Protein AF-0000000085115507 (afdb_homodimer)

Secondary structure (DSSP, 8-state):
----TGGGT---SSSPP-SSSSGGGSTT-EEEEEEEEEE-SSS-EEEEEEEEEES-SS-TTTEEEEEEEEEEEE----BSHHHHHHH-EE-S-EEEEETT-HHHHHHHHHHHHHHH-TTBTTTB-----EEEEE--TTTS-GGG----HHHHHHHHHT-BSS---BSSGGGTT-EETTEE-EEEEEEEEETTTEEEEEEEEEE---GGG-TTS-----SS-GGGSPP-EEEEEEEE-S---HHHHHHHHHHHHHHHHHTT----TT-EEEEEEEE-SS-EESS-S-SS---PPPPPTTSHHHHHHHHHHHHHHHHHHHHHHHTPPPEE-GGG-EEPPPPGGG---------/----TGGGT---SSSPP-SSSSGGGSTT-EEEEEEEEEE-SSS-EEEEEEEEEES-SS-TTTEEEEEEEEEEEE----BSHHHHHHH-EE-S-EEEEETT-HHHHHHHHHHHHHHH-TTBTTTB-----EEEEE--TTTS-GGG----HHHHHHHHHT-BSS---BSSGGGTT-EETTEE-EEEEEEEEETTTEEEEEEEEEE---GGG-TTS-----SS-GGGSPP-EEEEEEEE-S---HHHHHHHHHHHHHHHHHTT----TT-EEEEEEEE-SS-EESS-S-SS---PPPPPTTSHHHHHHHHHHHHHHHHHHHHHHHTPPPEE-GGG-EEPPPPGGG---------

Foldseek 3Di:
DFDAPVVLPFAFDDFDFAPQQFQLSADFKWKFWDFDWDDPDQFATAFWAKMWIDQGNDQLQQWKFFKAKDWPAALWDKFLRVVCHVPRIARFIAMEIARLQRVFLQVLRQVVSCVVPVCAPPVDDHHRHIYTHKHLVLFHVCVVNPDHSVRNVNRVVRIDSDDAAALTHRQRRAAAQLARFGKFKGWGDFPVHKMKIKIKNWHAHHVVQFPQFDGDDHPDDCVSRPHIEMEMEIEMLAADHSVLQNVLQVLLVLLVVVRRGPCDNNYGYMYMYTHVVGTDGPDDPDPDDDDPDHDDCPDVRSVRSSSRSNRGSNSRRSRRQRSYDWDHGGNRDIRHRDDSVRNDPSPDPDD/DFDAPVVLVFAFDDFDFAPQQFQLSADFKWKFWDFDWDDPDQFATAFWAKMWIDQGNDQLQQWKFFKAKDWPAALWDKFLRVVCHVPRIARFIAMEIARLQQVFLQVLRQVVSCVVPVCAPPVDDHHRHIYTHKHLVLFHVCVVNPDHSVRNVNRVVRIDSDDAAALTHRQVRAAAQLARFGKFKGWGDFPVHKIKIKIKNHHAHHVVQFPQFDGDDHPDDCVSRPHIEMEMEIEMLAADHSVLQNVLQVLLVLLVVVRRGPQDNNYGYMYMYTHVVGTDGPDDPDPDDDDPDHDDCPDVRSVRSSSRSNRGSNSRRSRRQRSYDWDHGGNRDIRHRDDSVRNDPSPDPDD

pLDDT: mean 94.99, std 8.53, range [33.59, 99.0]

InterPro domains:
  IPR005321 Peptidase S58, DmpA [PF03576] (21-333)
  IPR005321 Peptidase S58, DmpA [PTHR36512] (4-340)
  IPR016117 ArgJ-like domain superfamily [SSF56266] (2-343)

Structure (mmCIF, N/CA/C/O backbone):
data_AF-0000000085115507-model_v1
#
loop_
_entity.id
_entity.type
_entity.pdbx_description
1 polymer D-aminopeptidase
#
loop_
_atom_site.group_PDB
_atom_site.id
_atom_site.type_symbol
_atom_site.label_atom_id
_atom_site.label_alt_id
_atom_site.label_comp_id
_atom_site.label_asym_id
_atom_site.label_entity_id
_atom_site.label_seq_id
_atom_site.pdbx_PDB_ins_code
_atom_site.Cartn_x
_atom_site.Cartn_y
_atom_site.Cartn_z
_atom_site.occupancy
_atom_site.B_iso_or_equiv
_atom_site.auth_seq_id
_atom_site.auth_comp_id
_atom_site.auth_asym_id
_atom_site.auth_atom_id
_atom_site.pdbx_PDB_model_num
ATOM 1 N N . MET A 1 1 ? -3.955 37.812 5.23 1 83.31 1 MET A N 1
ATOM 2 C CA . MET A 1 1 ? -3.221 36.562 5.07 1 83.31 1 MET A CA 1
ATOM 3 C C . MET A 1 1 ? -3.352 35.688 6.316 1 83.31 1 MET A C 1
ATOM 5 O O . MET A 1 1 ? -3.312 36.219 7.438 1 83.31 1 MET A O 1
ATOM 9 N N . ARG A 1 2 ? -3.641 34.438 6.203 1 95.25 2 ARG A N 1
ATOM 10 C CA . ARG A 1 2 ? -3.805 33.531 7.324 1 95.25 2 ARG A CA 1
ATOM 11 C C . ARG A 1 2 ? -2.496 33.344 8.086 1 95.25 2 ARG A C 1
ATOM 13 O O . ARG A 1 2 ? -1.419 33.625 7.551 1 95.25 2 ARG A O 1
ATOM 20 N N . ARG A 1 3 ? -2.629 33.062 9.281 1 96.19 3 ARG A N 1
ATOM 21 C CA . ARG A 1 3 ? -1.464 33 10.156 1 96.19 3 ARG A CA 1
ATOM 22 C C . ARG A 1 3 ? -1.414 31.688 10.914 1 96.19 3 ARG A C 1
ATOM 24 O O . ARG A 1 3 ? -2.449 31.062 11.156 1 96.19 3 ARG A O 1
ATOM 31 N N . LYS A 1 4 ? -0.211 31.406 11.312 1 96.88 4 LYS A N 1
ATOM 32 C CA . LYS A 1 4 ? -0.033 30.219 12.148 1 96.88 4 LYS A CA 1
ATOM 33 C C . LYS A 1 4 ? -0.54 30.469 13.57 1 96.88 4 LYS A C 1
ATOM 35 O O . LYS A 1 4 ? -0.606 31.609 14.016 1 96.88 4 LYS A O 1
ATOM 40 N N . LEU A 1 5 ? -0.789 29.391 14.203 1 96 5 LEU A N 1
ATOM 41 C CA . LEU A 1 5 ? -1.364 29.422 15.547 1 96 5 LEU A CA 1
ATOM 42 C C . LEU A 1 5 ? -0.51 30.266 16.484 1 96 5 LEU A C 1
ATOM 44 O O . LEU A 1 5 ? -1.035 31.094 17.219 1 96 5 LEU A O 1
ATOM 48 N N . ARG A 1 6 ? 0.795 30.094 16.453 1 94.25 6 ARG A N 1
ATOM 49 C CA . ARG A 1 6 ? 1.696 30.812 17.359 1 94.25 6 ARG A CA 1
ATOM 50 C C . ARG A 1 6 ? 1.721 32.312 17.047 1 94.25 6 ARG A C 1
ATOM 52 O O . ARG A 1 6 ? 1.887 33.125 17.953 1 94.25 6 ARG A O 1
ATOM 59 N N . ASP A 1 7 ? 1.599 32.625 15.828 1 93.94 7 ASP A N 1
ATOM 60 C CA . ASP A 1 7 ? 1.557 34.031 15.438 1 93.94 7 ASP A CA 1
ATOM 61 C C . ASP A 1 7 ? 0.284 34.719 15.945 1 93.94 7 ASP A C 1
ATOM 63 O O . ASP A 1 7 ? 0.205 35.938 15.992 1 93.94 7 ASP A O 1
ATOM 67 N N . LEU A 1 8 ? -0.668 33.938 16.25 1 93.75 8 LEU A N 1
ATOM 68 C CA . LEU A 1 8 ? -1.929 34.438 16.781 1 93.75 8 LEU A CA 1
ATOM 69 C C . LEU A 1 8 ? -1.884 34.5 18.312 1 93.75 8 LEU A C 1
ATOM 71 O O . LEU A 1 8 ? -2.875 34.844 18.953 1 93.75 8 LEU A O 1
ATOM 75 N N . GLY A 1 9 ? -0.727 34.031 18.891 1 90.94 9 GLY A N 1
ATOM 76 C CA . GLY A 1 9 ? -0.52 34.188 20.328 1 90.94 9 GLY A CA 1
ATOM 77 C C . GLY A 1 9 ? -0.791 32.938 21.109 1 90.94 9 GLY A C 1
ATOM 78 O O . GLY A 1 9 ? -0.821 32.938 22.344 1 90.94 9 GLY A O 1
ATOM 79 N N . PHE A 1 10 ? -0.971 31.844 20.344 1 91.38 10 PHE A N 1
ATOM 80 C CA . PHE A 1 10 ? -1.258 30.594 21.016 1 91.38 10 PHE A CA 1
ATOM 81 C C . PHE A 1 10 ? -0.071 29.641 20.906 1 91.38 10 PHE A C 1
ATOM 83 O O . PHE A 1 10 ? 0.605 29.594 19.875 1 91.38 10 PHE A O 1
ATOM 90 N N . SER A 1 11 ? 0.128 28.938 22.031 1 88.88 11 SER A N 1
ATOM 91 C CA . SER A 1 11 ? 1.242 27.984 22.031 1 88.88 11 SER A CA 1
ATOM 92 C C . SER A 1 11 ? 0.781 26.594 22.406 1 88.88 11 SER A C 1
ATOM 94 O O . SER A 1 11 ? -0.068 26.422 23.297 1 88.88 11 SER A O 1
ATOM 96 N N . ILE A 1 12 ? 1.323 25.656 21.75 1 92.5 12 ILE A N 1
ATOM 97 C CA . ILE A 1 12 ? 1.102 24.234 22.062 1 92.5 12 ILE A CA 1
ATOM 98 C C . ILE A 1 12 ? 2.371 23.641 22.656 1 92.5 12 ILE A C 1
ATOM 100 O O . ILE A 1 12 ? 3.449 23.734 22.062 1 92.5 12 ILE A O 1
ATOM 104 N N . GLY A 1 13 ? 2.189 23.016 23.812 1 93.25 13 GLY A N 1
ATOM 105 C CA . GLY A 1 13 ? 3.297 22.281 24.391 1 93.25 13 GLY A CA 1
ATOM 106 C C . GLY A 1 13 ? 4.32 23.172 25.078 1 93.25 13 GLY A C 1
ATOM 107 O O . GLY A 1 13 ? 4.051 24.344 25.328 1 93.25 13 GLY A O 1
ATOM 108 N N . THR A 1 14 ? 5.469 22.547 25.547 1 95.19 14 THR A N 1
ATOM 109 C CA . THR A 1 14 ? 6.457 23.25 26.344 1 95.19 14 THR A CA 1
ATOM 110 C C . THR A 1 14 ? 7.812 23.266 25.641 1 95.19 14 THR A C 1
ATOM 112 O O . THR A 1 14 ? 8.695 24.047 26 1 95.19 14 THR A O 1
ATOM 115 N N . LEU A 1 15 ? 8 22.453 24.625 1 97 15 LEU A N 1
ATOM 116 C CA . LEU A 1 15 ? 9.297 22.391 23.953 1 97 15 LEU A CA 1
ATOM 117 C C . LEU A 1 15 ? 9.469 23.562 22.984 1 97 15 LEU A C 1
ATOM 119 O O . LEU A 1 15 ? 8.508 24 22.359 1 97 15 LEU A O 1
ATOM 123 N N . PRO A 1 16 ? 10.68 24.094 22.891 1 97.56 16 PRO A N 1
ATOM 124 C CA . PRO A 1 16 ? 10.914 25.172 21.938 1 97.56 16 PRO A CA 1
ATOM 125 C C . PRO A 1 16 ? 10.711 24.75 20.484 1 97.56 16 PRO A C 1
ATOM 127 O O . PRO A 1 16 ? 11.016 23.609 20.141 1 97.56 16 PRO A O 1
ATOM 130 N N . VAL A 1 17 ? 10.305 25.672 19.641 1 97.94 17 VAL A N 1
ATOM 131 C CA . VAL A 1 17 ? 10.094 25.406 18.219 1 97.94 17 VAL A CA 1
ATOM 132 C C . VAL A 1 17 ? 11.367 25.734 17.438 1 97.94 17 VAL A C 1
ATOM 134 O O . VAL A 1 17 ? 12.219 26.484 17.906 1 97.94 17 VAL A O 1
ATOM 137 N N . GLY A 1 18 ? 11.523 25.109 16.297 1 97.88 18 GLY A N 1
ATOM 138 C CA . GLY A 1 18 ? 12.578 25.516 15.391 1 97.88 18 GLY A CA 1
ATOM 139 C C . GLY A 1 18 ? 12.336 26.875 14.758 1 97.88 18 GLY A C 1
ATOM 140 O O . GLY A 1 18 ? 11.281 27.469 14.961 1 97.88 18 GLY A O 1
ATOM 141 N N . ARG A 1 19 ? 13.273 27.328 14.008 1 97.12 19 ARG A N 1
ATOM 142 C CA . ARG A 1 19 ? 13.281 28.672 13.445 1 97.12 19 ARG A CA 1
ATOM 143 C C . ARG A 1 19 ? 12.039 28.922 12.594 1 97.12 19 ARG A C 1
ATOM 145 O O . ARG A 1 19 ? 11.422 29.984 12.664 1 97.12 19 ARG A O 1
ATOM 152 N N . ARG A 1 20 ? 11.633 27.938 11.805 1 98.06 20 ARG A N 1
ATOM 153 C CA . ARG A 1 20 ? 10.531 28.109 10.867 1 98.06 20 ARG A CA 1
ATOM 154 C C . ARG A 1 20 ? 9.234 27.531 11.43 1 98.06 20 ARG A C 1
ATOM 156 O O . ARG A 1 20 ? 8.148 27.797 10.914 1 98.06 20 ARG A O 1
ATOM 163 N N . ASN A 1 21 ? 9.344 26.719 12.484 1 98.5 21 ASN A N 1
ATOM 164 C CA . ASN A 1 21 ? 8.219 25.969 13.016 1 98.5 21 ASN A CA 1
ATOM 165 C C . ASN A 1 21 ? 7.531 25.156 11.93 1 98.5 21 ASN A C 1
ATOM 167 O O . ASN A 1 21 ? 6.316 25.25 11.75 1 98.5 21 ASN A O 1
ATOM 171 N N . GLN A 1 22 ? 8.367 24.469 11.18 1 98.88 22 GLN A N 1
ATOM 172 C CA . GLN A 1 22 ? 7.965 23.594 10.07 1 98.88 22 GLN A CA 1
ATOM 173 C C . GLN A 1 22 ? 8.805 22.328 10.039 1 98.88 22 GLN A C 1
ATOM 175 O O . GLN A 1 22 ? 9.898 22.281 10.609 1 98.88 22 GLN A O 1
ATOM 180 N N . ILE A 1 23 ? 8.258 21.297 9.398 1 98.94 23 ILE A N 1
ATOM 181 C CA . ILE A 1 23 ? 8.984 20.047 9.258 1 98.94 23 ILE A CA 1
ATOM 182 C C . ILE A 1 23 ? 10.352 20.312 8.633 1 98.94 23 ILE A C 1
ATOM 184 O O . ILE A 1 23 ? 11.32 19.594 8.898 1 98.94 23 ILE A O 1
ATOM 188 N N . THR A 1 24 ? 10.523 21.391 7.887 1 98.88 24 THR A N 1
ATOM 189 C CA . THR A 1 24 ? 11.75 21.734 7.176 1 98.88 24 THR A CA 1
ATOM 190 C C . THR A 1 24 ? 12.773 22.344 8.133 1 98.88 24 THR A C 1
ATOM 192 O O . THR A 1 24 ? 13.859 22.734 7.707 1 98.88 24 THR A O 1
ATOM 195 N N . ASP A 1 25 ? 12.438 22.5 9.406 1 98.88 25 ASP A N 1
ATOM 196 C CA . ASP A 1 25 ? 13.453 22.812 10.406 1 98.88 25 ASP A CA 1
ATOM 197 C C . ASP A 1 25 ? 14.422 21.641 10.586 1 98.88 25 ASP A C 1
ATOM 199 O O . ASP A 1 25 ? 15.516 21.812 11.117 1 98.88 25 ASP A O 1
ATOM 203 N N . VAL A 1 26 ? 13.922 20.375 10.297 1 98.94 26 VAL A N 1
ATOM 204 C CA . VAL A 1 26 ? 14.859 19.25 10.227 1 98.94 26 VAL A CA 1
ATOM 205 C C . VAL A 1 26 ? 15.828 19.469 9.062 1 98.94 26 VAL A C 1
ATOM 207 O O . VAL A 1 26 ? 15.414 19.594 7.91 1 98.94 26 VAL A O 1
ATOM 210 N N . PRO A 1 27 ? 17.078 19.516 9.312 1 98.44 27 PRO A N 1
ATOM 211 C CA . PRO A 1 27 ? 18.031 19.844 8.25 1 98.44 27 PRO A CA 1
ATOM 212 C C . PRO A 1 27 ? 17.906 18.922 7.043 1 98.44 27 PRO A C 1
ATOM 214 O O . PRO A 1 27 ? 17.844 17.703 7.203 1 98.44 27 PRO A O 1
ATOM 217 N N . GLY A 1 28 ? 17.797 19.547 5.844 1 98.56 28 GLY A N 1
ATOM 218 C CA . GLY A 1 28 ? 17.812 18.766 4.613 1 98.56 28 GLY A CA 1
ATOM 219 C C . GLY A 1 28 ? 16.422 18.453 4.102 1 98.56 28 GLY A C 1
ATOM 220 O O . GLY A 1 28 ? 16.25 18.125 2.924 1 98.56 28 GLY A O 1
ATOM 221 N N . VAL A 1 29 ? 15.414 18.484 4.953 1 98.94 29 VAL A N 1
ATOM 222 C CA . VAL A 1 29 ? 14.047 18.172 4.539 1 98.94 29 VAL A CA 1
ATOM 223 C C . VAL A 1 29 ? 13.5 19.312 3.684 1 98.94 29 VAL A C 1
ATOM 225 O O . VAL A 1 29 ? 13.711 20.5 3.99 1 98.94 29 VAL A O 1
ATOM 228 N N . GLN A 1 30 ? 12.898 18.984 2.639 1 98.94 30 GLN A N 1
ATOM 229 C CA . GLN A 1 30 ? 12.242 19.953 1.756 1 98.94 30 GLN A CA 1
ATOM 230 C C . GLN A 1 30 ? 10.82 19.5 1.422 1 98.94 30 GLN A C 1
ATOM 232 O O . GLN A 1 30 ? 10.516 18.312 1.44 1 98.94 30 GLN A O 1
ATOM 237 N N . VAL A 1 31 ? 9.969 20.453 1.158 1 98.94 31 VAL A N 1
ATOM 238 C CA . VAL A 1 31 ? 8.578 20.172 0.811 1 98.94 31 VAL A CA 1
ATOM 239 C C . VAL A 1 31 ? 8.195 20.969 -0.437 1 98.94 31 VAL A C 1
ATOM 241 O O . VAL A 1 31 ? 8.586 22.125 -0.59 1 98.94 31 VAL A O 1
ATOM 244 N N . GLY A 1 32 ? 7.531 20.312 -1.394 1 98.94 32 GLY A N 1
ATOM 245 C CA . GLY A 1 32 ? 7.004 20.953 -2.588 1 98.94 32 GLY A CA 1
ATOM 246 C C . GLY A 1 32 ? 5.52 20.703 -2.795 1 98.94 32 GLY A C 1
ATOM 247 O O . GLY A 1 32 ? 5.004 19.656 -2.398 1 98.94 32 GLY A O 1
ATOM 248 N N . HIS A 1 33 ? 4.855 21.734 -3.457 1 98.88 33 HIS A N 1
ATOM 249 C CA . HIS A 1 33 ? 3.424 21.625 -3.715 1 98.88 33 HIS A CA 1
ATOM 250 C C . HIS A 1 33 ? 3.105 21.906 -5.18 1 98.88 33 HIS A C 1
ATOM 252 O O . HIS A 1 33 ? 3.764 22.734 -5.812 1 98.88 33 HIS A O 1
ATOM 258 N N . VAL A 1 34 ? 2.154 21.219 -5.668 1 98.94 34 VAL A N 1
ATOM 259 C CA . VAL A 1 34 ? 1.369 21.625 -6.832 1 98.94 34 VAL A CA 1
ATOM 260 C C . VAL A 1 34 ? -0.102 21.75 -6.441 1 98.94 34 VAL A C 1
ATOM 262 O O . VAL A 1 34 ? -0.701 20.797 -5.934 1 98.94 34 VAL A O 1
ATOM 265 N N . THR A 1 35 ? -0.599 22.938 -6.621 1 98.88 35 THR A N 1
ATOM 266 C CA . THR A 1 35 ? -1.986 23.234 -6.289 1 98.88 35 THR A CA 1
ATOM 267 C C . THR A 1 35 ? -2.822 23.406 -7.555 1 98.88 35 THR A C 1
ATOM 269 O O . THR A 1 35 ? -2.459 24.172 -8.445 1 98.88 35 THR A O 1
ATOM 272 N N . ILE A 1 36 ? -3.895 22.656 -7.629 1 98.81 36 ILE A N 1
ATOM 273 C CA . ILE A 1 36 ? -4.75 22.719 -8.805 1 98.81 36 ILE A CA 1
ATOM 274 C C . ILE A 1 36 ? -6.125 23.266 -8.422 1 98.81 36 ILE A C 1
ATOM 276 O O . ILE A 1 36 ? -6.859 22.625 -7.66 1 98.81 36 ILE A O 1
ATOM 280 N N . ARG A 1 37 ? -6.438 24.391 -8.938 1 98.25 37 ARG A N 1
ATOM 281 C CA . ARG A 1 37 ? -7.727 25.062 -8.766 1 98.25 37 ARG A CA 1
ATOM 282 C C . ARG A 1 37 ? -8.336 25.438 -10.109 1 98.25 37 ARG A C 1
ATOM 284 O O . ARG A 1 37 ? -7.734 26.188 -10.875 1 98.25 37 ARG A O 1
ATOM 291 N N . LYS A 1 38 ? -9.492 24.875 -10.367 1 97.88 38 LYS A N 1
ATOM 292 C CA . LYS A 1 38 ? -10.172 25.172 -11.617 1 97.88 38 LYS A CA 1
ATOM 293 C C . LYS A 1 38 ? -11.68 25.031 -11.477 1 97.88 38 LYS A C 1
ATOM 295 O O . LYS A 1 38 ? -12.156 24.047 -10.906 1 97.88 38 LYS A O 1
ATOM 300 N N . ASP A 1 39 ? -12.383 25.969 -11.93 1 96.94 39 ASP A N 1
ATOM 301 C CA . ASP A 1 39 ? -13.836 25.859 -12.047 1 96.94 39 ASP A CA 1
ATOM 302 C C . ASP A 1 39 ? -14.25 25.516 -13.477 1 96.94 39 ASP A C 1
ATOM 304 O O . ASP A 1 39 ? -14.297 26.406 -14.344 1 96.94 39 ASP A O 1
ATOM 308 N N . VAL A 1 40 ? -14.617 24.266 -13.766 1 93.56 40 VAL A N 1
ATOM 309 C CA . VAL A 1 40 ? -15 23.844 -15.109 1 93.56 40 VAL A CA 1
ATOM 310 C C . VAL A 1 40 ? -16.453 24.219 -15.375 1 93.56 40 VAL A C 1
ATOM 312 O O . VAL A 1 40 ? -16.766 24.844 -16.391 1 93.56 40 VAL A O 1
ATOM 315 N N . ASP A 1 41 ? -17.375 23.828 -14.555 1 90.56 41 ASP A N 1
ATOM 316 C CA . ASP A 1 41 ? -18.766 24.25 -14.484 1 90.56 41 ASP A CA 1
ATOM 317 C C . ASP A 1 41 ? -19.297 24.156 -13.055 1 90.56 41 ASP A C 1
ATOM 319 O O . ASP A 1 41 ? -18.531 23.984 -12.117 1 90.56 41 ASP A O 1
ATOM 323 N N . GLU A 1 42 ? -20.594 24.438 -12.961 1 83.44 42 GLU A N 1
ATOM 324 C CA . GLU A 1 42 ? -21.172 24.516 -11.617 1 83.44 42 GLU A CA 1
ATOM 325 C C . GLU A 1 42 ? -20.969 23.219 -10.844 1 83.44 42 GLU A C 1
ATOM 327 O O . GLU A 1 42 ? -20.734 23.25 -9.633 1 83.44 42 GLU A O 1
ATOM 332 N N . ARG A 1 43 ? -21.031 22.141 -11.445 1 87.69 43 ARG A N 1
ATOM 333 C CA . ARG A 1 43 ? -20.984 20.844 -10.781 1 87.69 43 ARG A CA 1
ATOM 334 C C . ARG A 1 43 ? -19.547 20.312 -10.734 1 87.69 43 ARG A C 1
ATOM 336 O O . ARG A 1 43 ? -19.203 19.516 -9.859 1 87.69 43 ARG A O 1
ATOM 343 N N . THR A 1 44 ? -18.719 20.766 -11.648 1 94.81 44 THR A N 1
ATOM 344 C CA . THR A 1 44 ? -17.359 20.266 -11.773 1 94.81 44 THR A CA 1
ATOM 345 C C . THR A 1 44 ? -16.344 21.328 -11.359 1 94.81 44 THR A C 1
ATOM 347 O O . THR A 1 44 ? -16 22.203 -12.156 1 94.81 44 THR A O 1
ATOM 350 N N . VAL A 1 45 ? -15.875 21.234 -10.164 1 97.56 45 VAL A N 1
ATOM 351 C CA . VAL A 1 45 ? -14.898 22.156 -9.57 1 97.56 45 VAL A CA 1
ATOM 352 C C . VAL A 1 45 ? -13.688 21.375 -9.07 1 97.56 45 VAL A C 1
ATOM 354 O O . VAL A 1 45 ? -13.844 20.344 -8.398 1 97.56 45 VAL A O 1
ATOM 357 N N . ILE A 1 46 ? -12.523 21.812 -9.445 1 98.5 46 ILE A N 1
ATOM 358 C CA . ILE A 1 46 ? -11.289 21.141 -9.07 1 98.5 46 ILE A CA 1
ATOM 359 C C . ILE A 1 46 ? -10.641 21.875 -7.898 1 98.5 46 ILE A C 1
ATOM 361 O O . ILE A 1 46 ? -10.352 23.078 -7.988 1 98.5 46 ILE A O 1
ATOM 365 N N . ARG A 1 47 ? -10.492 21.297 -6.773 1 98.62 47 ARG A N 1
ATOM 366 C CA . ARG A 1 47 ? -9.75 21.719 -5.59 1 98.62 47 ARG A CA 1
ATOM 367 C C . ARG A 1 47 ? -8.867 20.578 -5.082 1 98.62 47 ARG A C 1
ATOM 369 O O . ARG A 1 47 ? -9.273 19.812 -4.199 1 98.62 47 ARG A O 1
ATOM 376 N N . THR A 1 48 ? -7.719 20.359 -5.609 1 98.69 48 THR A N 1
ATOM 377 C CA . THR A 1 48 ? -6.863 19.234 -5.27 1 98.69 48 THR A CA 1
ATOM 378 C C . THR A 1 48 ? -5.398 19.562 -5.523 1 98.69 48 THR A C 1
ATOM 380 O O . THR A 1 48 ? -5.039 20.734 -5.68 1 98.69 48 THR A O 1
ATOM 383 N N . GLY A 1 49 ? -4.508 18.578 -5.418 1 98.88 49 GLY A N 1
ATOM 384 C CA . GLY A 1 49 ? -3.09 18.812 -5.656 1 98.88 49 GLY A CA 1
ATOM 385 C C . GLY A 1 49 ? -2.211 17.688 -5.148 1 98.88 49 GLY A C 1
ATOM 386 O O . GLY A 1 49 ? -2.697 16.594 -4.871 1 98.88 49 GLY A O 1
ATOM 387 N N . VAL A 1 50 ? -0.898 17.953 -5.188 1 98.94 50 VAL A N 1
ATOM 388 C CA . VAL A 1 50 ? 0.133 17.016 -4.777 1 98.94 50 VAL A CA 1
ATOM 389 C C . VAL A 1 50 ? 1.14 17.703 -3.863 1 98.94 50 VAL A C 1
ATOM 391 O O . VAL A 1 50 ? 1.531 18.859 -4.117 1 98.94 50 VAL A O 1
ATOM 394 N N . THR A 1 51 ? 1.516 17.141 -2.752 1 99 51 THR A N 1
ATOM 395 C CA . THR A 1 51 ? 2.592 17.562 -1.864 1 99 51 THR A CA 1
ATOM 396 C C . THR A 1 51 ? 3.705 16.516 -1.826 1 99 51 THR A C 1
ATOM 398 O O . THR A 1 51 ? 3.439 15.328 -1.676 1 99 51 THR A O 1
ATOM 401 N N . ALA A 1 52 ? 4.93 16.938 -2.004 1 99 52 ALA A N 1
ATOM 402 C CA . ALA A 1 52 ? 6.102 16.062 -1.925 1 99 52 ALA A CA 1
ATOM 403 C C . ALA A 1 52 ? 6.957 16.406 -0.706 1 99 52 ALA A C 1
ATOM 405 O O . ALA A 1 52 ? 7.23 17.578 -0.439 1 99 52 ALA A O 1
ATOM 406 N N . VAL A 1 53 ? 7.332 15.453 0.073 1 99 53 VAL A N 1
ATOM 407 C CA . VAL A 1 53 ? 8.289 15.602 1.162 1 99 53 VAL A CA 1
ATOM 408 C C . VAL A 1 53 ? 9.586 14.867 0.811 1 99 53 VAL A C 1
ATOM 410 O O . VAL A 1 53 ? 9.578 13.656 0.594 1 99 53 VAL A O 1
ATOM 413 N N . LEU A 1 54 ? 10.633 15.578 0.699 1 98.94 54 LEU A N 1
ATOM 414 C CA . LEU A 1 54 ? 11.961 14.992 0.494 1 98.94 54 LEU A CA 1
ATOM 415 C C . LEU A 1 54 ? 12.703 14.859 1.817 1 98.94 54 LEU A C 1
ATOM 417 O O . LEU A 1 54 ? 12.969 15.852 2.492 1 98.94 54 LEU A O 1
ATOM 421 N N . PRO A 1 55 ? 13.102 13.656 2.156 1 98.88 55 PRO A N 1
ATOM 422 C CA . PRO A 1 55 ? 13.734 13.422 3.457 1 98.88 55 PRO A CA 1
ATOM 423 C C . PRO A 1 55 ? 15.078 14.141 3.594 1 98.88 55 PRO A C 1
ATOM 425 O O . PRO A 1 55 ? 15.516 14.43 4.711 1 98.88 55 PRO A O 1
ATOM 428 N N . HIS A 1 56 ? 15.742 14.336 2.473 1 98.44 56 HIS A N 1
ATOM 429 C CA . HIS A 1 56 ? 17 15.07 2.438 1 98.44 56 HIS A CA 1
ATOM 430 C C . HIS A 1 56 ? 17.344 15.531 1.022 1 98.44 56 HIS A C 1
ATOM 432 O O . HIS A 1 56 ? 16.594 15.234 0.08 1 98.44 56 HIS A O 1
ATOM 438 N N . GLY A 1 57 ? 18.453 16.25 0.851 1 96.62 57 GLY A N 1
ATOM 439 C CA . GLY A 1 57 ? 18.766 16.891 -0.422 1 96.62 57 GLY A CA 1
ATOM 440 C C . GLY A 1 57 ? 19.641 16.031 -1.312 1 96.62 57 GLY A C 1
ATOM 441 O O . GLY A 1 57 ? 19.984 16.422 -2.432 1 96.62 57 GLY A O 1
ATOM 442 N N . GLY A 1 58 ? 20.016 14.852 -0.836 1 96.81 58 GLY A N 1
ATOM 443 C CA . GLY A 1 58 ? 20.859 13.953 -1.616 1 96.81 58 GLY A CA 1
ATOM 444 C C . GLY A 1 58 ? 20.062 13.039 -2.529 1 96.81 58 GLY A C 1
ATOM 445 O O . GLY A 1 58 ? 18.922 13.352 -2.898 1 96.81 58 GLY A O 1
ATOM 446 N N . HIS A 1 59 ? 20.703 11.984 -3.016 1 96.5 59 HIS A N 1
ATOM 447 C CA . HIS A 1 59 ? 20.062 11.008 -3.887 1 96.5 59 HIS A CA 1
ATOM 448 C C . HIS A 1 59 ? 19.25 10 -3.084 1 96.5 59 HIS A C 1
ATOM 450 O O . HIS A 1 59 ? 19.797 9.047 -2.539 1 96.5 59 HIS A O 1
ATOM 456 N N . LEU A 1 60 ? 17.969 10.117 -3.107 1 96.06 60 LEU A N 1
ATOM 457 C CA . LEU A 1 60 ? 17.094 9.422 -2.172 1 96.06 60 LEU A CA 1
ATOM 458 C C . LEU A 1 60 ? 17.219 7.91 -2.324 1 96.06 60 LEU A C 1
ATOM 460 O O . LEU A 1 60 ? 17.203 7.18 -1.333 1 96.06 60 LEU A O 1
ATOM 464 N N . PHE A 1 61 ? 17.438 7.398 -3.525 1 97.38 61 PHE A N 1
ATOM 465 C CA . PHE A 1 61 ? 17.516 5.961 -3.746 1 97.38 61 PHE A CA 1
ATOM 466 C C . PHE A 1 61 ? 18.875 5.426 -3.307 1 97.38 61 PHE A C 1
ATOM 468 O O . PHE A 1 61 ? 18.969 4.348 -2.713 1 97.38 61 PHE A O 1
ATOM 475 N N . LEU A 1 62 ? 19.922 6.117 -3.607 1 96.38 62 LEU A N 1
ATOM 476 C CA . LEU A 1 62 ? 21.266 5.66 -3.309 1 96.38 62 LEU A CA 1
ATOM 477 C C . LEU A 1 62 ? 21.609 5.895 -1.841 1 96.38 62 LEU A C 1
ATOM 479 O O . LEU A 1 62 ? 22.5 5.238 -1.293 1 96.38 62 LEU A O 1
ATOM 483 N N . GLU A 1 63 ? 20.906 6.871 -1.264 1 97.5 63 GLU A N 1
ATOM 484 C CA . GLU A 1 63 ? 21.094 7.227 0.141 1 97.5 63 GLU A CA 1
ATOM 485 C C . GLU A 1 63 ? 19.766 7.164 0.901 1 97.5 63 GLU A C 1
ATOM 487 O O . GLU A 1 63 ? 19.203 8.195 1.26 1 97.5 63 GLU A O 1
ATOM 492 N N . LYS A 1 64 ? 19.391 6.004 1.323 1 98.38 64 LYS A N 1
ATOM 493 C CA . LYS A 1 64 ? 18.109 5.789 1.981 1 98.38 64 LYS A CA 1
ATOM 494 C C . LYS A 1 64 ? 18.141 6.277 3.426 1 98.38 64 LYS A C 1
ATOM 496 O O . LYS A 1 64 ? 19.219 6.402 4.02 1 98.38 64 LYS A O 1
ATOM 501 N N . VAL A 1 65 ? 17.016 6.547 3.963 1 98.81 65 VAL A N 1
ATOM 502 C CA . VAL A 1 65 ? 16.953 6.941 5.367 1 98.81 65 VAL A CA 1
ATOM 503 C C . VAL A 1 65 ? 16.156 5.906 6.16 1 98.81 65 VAL A C 1
ATOM 505 O O . VAL A 1 65 ? 15.211 5.309 5.637 1 98.81 65 VAL A O 1
ATOM 508 N N . PRO A 1 66 ? 16.531 5.668 7.449 1 98.88 66 PRO A N 1
ATOM 509 C CA . PRO A 1 66 ? 15.68 4.824 8.289 1 98.88 66 PRO A CA 1
ATOM 510 C C . PRO A 1 66 ? 14.273 5.391 8.461 1 98.88 66 PRO A C 1
ATOM 512 O O . PRO A 1 66 ? 14.109 6.609 8.57 1 98.88 66 PRO A O 1
ATOM 515 N N . ALA A 1 67 ? 13.305 4.539 8.516 1 98.94 67 ALA A N 1
ATOM 516 C CA . ALA A 1 67 ? 11.914 4.98 8.57 1 98.94 67 ALA A CA 1
ATOM 517 C C . ALA A 1 67 ? 11.023 3.9 9.172 1 98.94 67 ALA A C 1
ATOM 519 O O . ALA A 1 67 ? 11.43 2.746 9.305 1 98.94 67 ALA A O 1
ATOM 520 N N . ALA A 1 68 ? 9.852 4.305 9.562 1 98.88 68 ALA A N 1
ATOM 521 C CA . ALA A 1 68 ? 8.781 3.422 10.016 1 9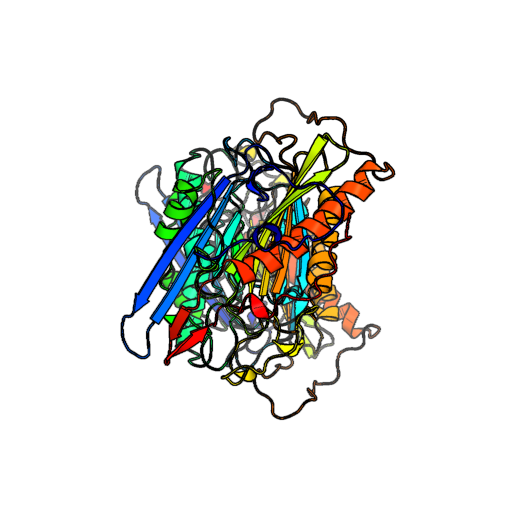8.88 68 ALA A CA 1
ATOM 522 C C . ALA A 1 68 ? 7.414 4.027 9.719 1 98.88 68 ALA A C 1
ATOM 524 O O . ALA A 1 68 ? 7.305 5.219 9.422 1 98.88 68 ALA A O 1
ATOM 525 N N . CYS A 1 69 ? 6.438 3.205 9.719 1 98.69 69 CYS A N 1
ATOM 526 C CA . CYS A 1 69 ? 5.062 3.676 9.594 1 98.69 69 CYS A CA 1
ATOM 527 C C . CYS A 1 69 ? 4.188 3.102 10.703 1 98.69 69 CYS A C 1
ATOM 529 O O . CYS A 1 69 ? 4.52 2.068 11.281 1 98.69 69 CYS A O 1
ATOM 531 N N . PHE A 1 70 ? 3.191 3.775 10.992 1 98.69 70 PHE A N 1
ATOM 532 C CA . PHE A 1 70 ? 2.184 3.361 11.961 1 98.69 70 PHE A CA 1
ATOM 533 C C . PHE A 1 70 ? 0.781 3.641 11.438 1 98.69 70 PHE A C 1
ATOM 535 O O . PHE A 1 70 ? 0.444 4.785 11.133 1 98.69 70 PHE A O 1
ATOM 542 N N . VAL A 1 71 ? -0.03 2.574 11.32 1 98.5 71 VAL A N 1
ATOM 543 C CA . VAL A 1 71 ? -1.422 2.668 10.898 1 98.5 71 VAL A CA 1
ATOM 544 C C . VAL A 1 71 ? -2.338 2.676 12.117 1 98.5 71 VAL A C 1
ATOM 546 O O . VAL A 1 71 ? -2.631 1.622 12.688 1 98.5 71 VAL A O 1
ATOM 549 N N . LEU A 1 72 ? -2.82 3.852 12.477 1 97.75 72 LEU A N 1
ATOM 550 C CA . LEU A 1 72 ? -3.75 3.969 13.594 1 97.75 72 LEU A CA 1
ATOM 551 C C . LEU A 1 72 ? -5.141 3.48 13.195 1 97.75 72 LEU A C 1
ATOM 553 O O . LEU A 1 72 ? -5.777 2.738 13.945 1 97.75 72 LEU A O 1
ATOM 557 N N . ASN A 1 73 ? -5.605 3.922 12.141 1 96.75 73 ASN A N 1
ATOM 558 C CA . ASN A 1 73 ? -6.816 3.475 11.453 1 96.75 73 ASN A CA 1
ATOM 559 C C . ASN A 1 73 ? -6.574 3.285 9.961 1 96.75 73 ASN A C 1
ATOM 561 O O . ASN A 1 73 ? -6.156 4.219 9.273 1 96.75 73 ASN A O 1
ATOM 565 N N . GLY A 1 74 ? -6.922 2.125 9.453 1 96.81 74 GLY A N 1
ATOM 566 C CA . GLY A 1 74 ? -6.387 1.707 8.172 1 96.81 74 GLY A CA 1
ATOM 567 C C . GLY A 1 74 ? -7.383 1.844 7.035 1 96.81 74 GLY A C 1
ATOM 568 O O . GLY A 1 74 ? -7.305 1.116 6.043 1 96.81 74 GLY A O 1
ATOM 569 N N . PHE A 1 75 ? -8.398 2.748 7.195 1 95 75 PHE A N 1
ATOM 570 C CA . PHE A 1 75 ? -9.266 3.068 6.066 1 95 75 PHE A CA 1
ATOM 571 C C . PHE A 1 75 ? -8.562 4.008 5.094 1 95 75 PHE A C 1
ATOM 573 O O . PHE A 1 75 ? -9.07 5.094 4.797 1 95 75 PHE A O 1
ATOM 580 N N . GLY A 1 76 ? -7.398 3.637 4.566 1 93.75 76 GLY A N 1
ATOM 581 C CA . GLY A 1 76 ? -6.543 4.434 3.701 1 93.75 76 GLY A CA 1
ATOM 582 C C . GLY A 1 76 ? -6.07 3.68 2.475 1 93.75 76 GLY A C 1
ATOM 583 O O . GLY A 1 76 ? -6.098 2.449 2.445 1 93.75 76 GLY A O 1
ATOM 584 N N . LYS A 1 77 ? -5.664 4.422 1.477 1 95.88 77 LYS A N 1
ATOM 585 C CA . LYS A 1 77 ? -5.266 3.869 0.186 1 95.88 77 LYS A CA 1
ATOM 586 C C . LYS A 1 77 ? -3.787 4.141 -0.091 1 95.88 77 LYS A C 1
ATOM 588 O O . LYS A 1 77 ? -3.4 4.391 -1.234 1 95.88 77 LYS A O 1
ATOM 593 N N . THR A 1 78 ? -3.033 4.102 0.919 1 97.19 78 THR A N 1
ATOM 594 C CA . THR A 1 78 ? -1.606 4.379 0.796 1 97.19 78 THR A CA 1
ATOM 595 C C . THR A 1 78 ? -0.91 3.289 -0.012 1 97.19 78 THR A C 1
ATOM 597 O O . THR A 1 78 ? -1.437 2.184 -0.155 1 97.19 78 THR A O 1
ATOM 600 N N . THR A 1 79 ? 0.248 3.633 -0.528 1 97.88 79 THR A N 1
ATOM 601 C CA . THR A 1 79 ? 1.155 2.666 -1.136 1 97.88 79 THR A CA 1
ATOM 602 C C . THR A 1 79 ? 2.537 2.744 -0.495 1 97.88 79 THR A C 1
ATOM 604 O O . THR A 1 79 ? 2.902 3.771 0.081 1 97.88 79 THR A O 1
ATOM 607 N N . GLY A 1 80 ? 3.281 1.605 -0.566 1 98.31 80 GLY A N 1
ATOM 608 C CA . GLY A 1 80 ? 4.688 1.583 -0.197 1 98.31 80 GLY A CA 1
ATOM 609 C C . GLY A 1 80 ? 4.918 1.181 1.247 1 98.31 80 GLY A C 1
ATOM 610 O O . GLY A 1 80 ? 6.043 0.854 1.633 1 98.31 80 GLY A O 1
ATOM 611 N N . LEU A 1 81 ? 3.863 1.14 2.059 1 98.5 81 LEU A N 1
ATOM 612 C CA . LEU A 1 81 ? 4.043 0.941 3.494 1 98.5 81 LEU A CA 1
ATOM 613 C C . LEU A 1 81 ? 4.488 -0.486 3.793 1 98.5 81 LEU A C 1
ATOM 615 O O . LEU A 1 81 ? 5.195 -0.726 4.777 1 98.5 81 LEU A O 1
ATOM 619 N N . VAL A 1 82 ? 4.176 -1.439 2.936 1 97.94 82 VAL A N 1
ATOM 620 C CA . VAL A 1 82 ? 4.559 -2.832 3.146 1 97.94 82 VAL A CA 1
ATOM 621 C C . VAL A 1 82 ? 6.082 -2.945 3.203 1 97.94 82 VAL A C 1
ATOM 623 O O . VAL A 1 82 ? 6.629 -3.555 4.125 1 97.94 82 VAL A O 1
ATOM 626 N N . GLN A 1 83 ? 6.719 -2.332 2.268 1 98.12 83 GLN A N 1
ATOM 627 C CA . GLN A 1 83 ? 8.172 -2.43 2.248 1 98.12 83 GLN A CA 1
ATOM 628 C C . GLN A 1 83 ? 8.797 -1.576 3.348 1 98.12 83 GLN A C 1
ATOM 630 O O . GLN A 1 83 ? 9.82 -1.948 3.924 1 98.12 83 GLN A O 1
ATOM 635 N N . VAL A 1 84 ? 8.203 -0.406 3.629 1 98.62 84 VAL A N 1
ATOM 636 C CA . VAL A 1 84 ? 8.719 0.41 4.723 1 98.62 84 VAL A CA 1
ATOM 637 C C . VAL A 1 84 ? 8.719 -0.401 6.02 1 98.62 84 VAL A C 1
ATOM 639 O O . VAL A 1 84 ? 9.695 -0.383 6.77 1 98.62 84 VAL A O 1
ATOM 642 N N . GLU A 1 85 ? 7.668 -1.088 6.203 1 97.88 85 GLU A N 1
ATOM 643 C CA . GLU A 1 85 ? 7.555 -1.916 7.398 1 97.88 85 GLU A CA 1
ATOM 644 C C . GLU A 1 85 ? 8.609 -3.023 7.402 1 97.88 85 GLU A C 1
ATOM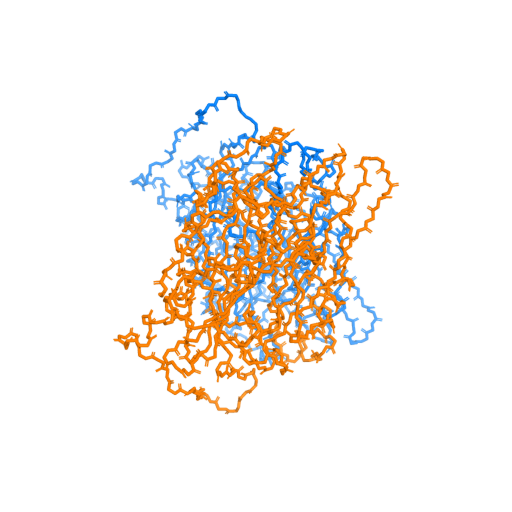 646 O O . GLU A 1 85 ? 9.172 -3.346 8.445 1 97.88 85 GLU A O 1
ATOM 651 N N . GLU A 1 86 ? 8.891 -3.576 6.32 1 97.69 86 GLU A N 1
ATOM 652 C CA . GLU A 1 86 ? 9.797 -4.715 6.191 1 97.69 86 GLU A CA 1
ATOM 653 C C . GLU A 1 86 ? 11.25 -4.277 6.34 1 97.69 86 GLU A C 1
ATOM 655 O O . GLU A 1 86 ? 12.008 -4.879 7.105 1 97.69 86 GLU A O 1
ATOM 660 N N . LEU A 1 87 ? 11.609 -3.186 5.59 1 97.5 87 LEU A N 1
ATOM 661 C CA . LEU A 1 87 ? 13.031 -2.867 5.441 1 97.5 87 LEU A CA 1
ATOM 662 C C . LEU A 1 87 ? 13.43 -1.718 6.359 1 97.5 87 LEU A C 1
ATOM 664 O O . LEU A 1 87 ? 14.617 -1.489 6.598 1 97.5 87 LEU A O 1
ATOM 668 N N . GLY A 1 88 ? 12.422 -0.969 6.773 1 98.38 88 GLY A N 1
ATOM 669 C CA . GLY A 1 88 ? 12.703 0.121 7.695 1 98.38 88 GLY A CA 1
ATOM 670 C C . GLY A 1 88 ? 13.391 1.3 7.035 1 98.38 88 GLY A C 1
ATOM 671 O O . GLY A 1 88 ? 14.188 1.996 7.672 1 98.38 88 GLY A O 1
ATOM 672 N N . THR A 1 89 ? 13.148 1.497 5.734 1 98.5 89 THR A N 1
ATOM 673 C CA . THR A 1 89 ? 13.789 2.609 5.043 1 98.5 89 THR A CA 1
ATOM 674 C C . THR A 1 89 ? 12.828 3.26 4.055 1 98.5 89 THR A C 1
ATOM 676 O O . THR A 1 89 ? 11.828 2.654 3.662 1 98.5 89 THR A O 1
ATOM 679 N N . ILE A 1 90 ? 13.07 4.445 3.76 1 98.5 90 ILE A N 1
ATOM 680 C CA . ILE A 1 90 ? 12.469 5.176 2.646 1 98.5 90 ILE A CA 1
ATOM 681 C C . ILE A 1 90 ? 13.531 5.457 1.582 1 98.5 90 ILE A C 1
ATOM 683 O O . ILE A 1 90 ? 14.648 5.852 1.902 1 98.5 90 ILE A O 1
ATOM 687 N N . GLU A 1 91 ? 13.156 5.215 0.365 1 98.12 91 GLU A N 1
ATOM 688 C CA . GLU A 1 91 ? 14.117 5.379 -0.72 1 98.12 91 GLU A CA 1
ATOM 689 C C . GLU A 1 91 ? 13.539 6.215 -1.854 1 98.12 91 GLU A C 1
ATOM 691 O O . GLU A 1 91 ? 13.984 6.117 -2.998 1 98.12 91 GLU A O 1
ATOM 696 N N . SER A 1 92 ? 12.477 6.922 -1.639 1 98.25 92 SER A N 1
ATOM 697 C CA . SER A 1 92 ? 11.812 7.836 -2.561 1 98.25 92 SER A CA 1
ATOM 698 C C . SER A 1 92 ? 11.242 9.047 -1.827 1 98.25 92 SER A C 1
ATOM 700 O O . SER A 1 92 ? 11.227 9.078 -0.595 1 98.25 92 SER A O 1
ATOM 702 N N . PRO A 1 93 ? 10.844 10.125 -2.605 1 98.81 93 PRO A N 1
ATOM 703 C CA . PRO A 1 93 ? 10.008 11.125 -1.937 1 98.81 93 PRO A CA 1
ATOM 704 C C . PRO A 1 93 ? 8.75 10.523 -1.315 1 98.81 93 PRO A C 1
ATOM 706 O O . PRO A 1 93 ? 8.266 9.484 -1.769 1 98.81 93 PRO A O 1
ATOM 709 N N . ILE A 1 94 ? 8.305 11.102 -0.21 1 98.94 94 ILE A N 1
ATOM 710 C CA . ILE A 1 94 ? 6.977 10.797 0.308 1 98.94 94 ILE A CA 1
ATOM 711 C C . ILE A 1 94 ? 5.945 11.703 -0.361 1 98.94 94 ILE A C 1
ATOM 713 O O . ILE A 1 94 ? 5.969 12.922 -0.181 1 98.94 94 ILE A O 1
ATOM 717 N N . MET A 1 95 ? 5.051 11.094 -1.132 1 98.94 95 MET A N 1
ATOM 718 C CA . MET A 1 95 ? 4.07 11.852 -1.897 1 98.94 95 MET A CA 1
ATOM 719 C C . MET A 1 95 ? 2.703 11.82 -1.221 1 98.94 95 MET A C 1
ATOM 721 O O . MET A 1 95 ? 2.289 10.781 -0.704 1 98.94 95 MET A O 1
ATOM 725 N N . LEU A 1 96 ? 2.043 12.977 -1.211 1 98.94 96 LEU A N 1
ATOM 726 C CA . LEU A 1 96 ? 0.7 13.094 -0.654 1 98.94 96 LEU A CA 1
ATOM 727 C C . LEU A 1 96 ? -0.264 13.68 -1.682 1 98.94 96 LEU A C 1
ATOM 729 O O . LEU A 1 96 ? 0.093 14.602 -2.422 1 98.94 96 LEU A O 1
ATOM 733 N N . THR A 1 97 ? -1.487 13.172 -1.768 1 98.81 97 THR A N 1
ATOM 734 C CA . THR A 1 97 ? -2.475 13.609 -2.748 1 98.81 97 THR A CA 1
ATOM 735 C C . THR A 1 97 ? -3.881 13.195 -2.32 1 98.81 97 THR A C 1
ATOM 737 O O . THR A 1 97 ? -4.117 12.906 -1.146 1 98.81 97 THR A O 1
ATOM 740 N N . ASN A 1 98 ? -4.855 13.305 -3.246 1 97.5 98 ASN A N 1
ATOM 741 C CA . ASN A 1 98 ? -6.211 12.875 -2.928 1 97.5 98 ASN A CA 1
ATOM 742 C C . ASN A 1 98 ? -6.41 11.391 -3.225 1 97.5 98 ASN A C 1
ATOM 744 O O . ASN A 1 98 ? -5.609 10.781 -3.939 1 97.5 98 ASN A O 1
ATOM 748 N N . THR A 1 99 ? -7.453 10.828 -2.805 1 96.12 99 THR A N 1
ATOM 749 C CA . THR A 1 99 ? -7.719 9.391 -2.742 1 96.12 99 THR A CA 1
ATOM 750 C C . THR A 1 99 ? -7.785 8.789 -4.145 1 96.12 99 THR A C 1
ATOM 752 O O . THR A 1 99 ? -7.43 7.629 -4.344 1 96.12 99 THR A O 1
ATOM 755 N N . PHE A 1 100 ? -8.164 9.555 -5.164 1 97.12 100 PHE A N 1
ATOM 756 C CA . PHE A 1 100 ? -8.336 9 -6.5 1 97.12 100 PHE A CA 1
ATOM 757 C C . PHE A 1 100 ? -7.125 9.297 -7.375 1 97.12 100 PHE A C 1
ATOM 759 O O . PHE A 1 100 ? -7.141 9.031 -8.578 1 97.12 100 PHE A O 1
ATOM 766 N N . SER A 1 101 ? -6.105 9.812 -6.773 1 98.12 101 SER A N 1
ATOM 767 C CA . SER A 1 101 ? -4.957 10.227 -7.57 1 98.12 101 SER A CA 1
ATOM 768 C C . SER A 1 101 ? -3.721 9.398 -7.223 1 98.12 101 SER A C 1
ATOM 770 O O . SER A 1 101 ? -2.623 9.68 -7.711 1 98.12 101 SER A O 1
ATOM 772 N N . VAL A 1 102 ? -3.871 8.406 -6.426 1 98.44 102 VAL A N 1
ATOM 773 C CA . VAL A 1 102 ? -2.75 7.617 -5.926 1 98.44 102 VAL A CA 1
ATOM 774 C C . VAL A 1 102 ? -2.004 6.977 -7.098 1 98.44 102 VAL A C 1
ATOM 776 O O . VAL A 1 102 ? -0.773 7.02 -7.152 1 98.44 102 VAL A O 1
ATOM 779 N N . GLY A 1 103 ? -2.715 6.41 -8.062 1 98.25 103 GLY A N 1
ATOM 780 C CA . GLY A 1 103 ? -2.098 5.777 -9.219 1 98.25 103 GLY A CA 1
ATOM 781 C C . GLY A 1 103 ? -1.273 6.738 -10.055 1 98.25 103 GLY A C 1
ATOM 782 O O . GLY A 1 103 ? -0.141 6.43 -10.43 1 98.25 103 GLY A O 1
ATOM 783 N N . ALA A 1 104 ? -1.813 7.902 -10.336 1 98.38 104 ALA A N 1
ATOM 784 C CA . ALA A 1 104 ? -1.133 8.906 -11.148 1 98.38 104 ALA A CA 1
ATOM 785 C C . ALA A 1 104 ? 0.129 9.414 -10.453 1 98.38 104 ALA A C 1
ATOM 787 O O . ALA A 1 104 ? 1.182 9.547 -11.086 1 98.38 104 ALA A O 1
ATOM 788 N N . VAL A 1 105 ? -0.019 9.672 -9.203 1 98.88 105 VAL A N 1
ATOM 789 C CA . VAL A 1 105 ? 1.116 10.195 -8.453 1 98.88 105 VAL A CA 1
ATOM 790 C C . VAL A 1 105 ? 2.191 9.117 -8.32 1 98.88 105 VAL A C 1
ATOM 792 O O . VAL A 1 105 ? 3.385 9.406 -8.453 1 98.88 105 VAL A O 1
ATOM 795 N N . TRP A 1 106 ? 1.749 7.871 -8.062 1 98.69 106 TRP A N 1
ATOM 796 C CA . TRP A 1 106 ? 2.676 6.742 -8.047 1 98.69 106 TRP A CA 1
ATOM 797 C C . TRP A 1 106 ? 3.467 6.668 -9.344 1 98.69 106 TRP A C 1
ATOM 799 O O . TRP A 1 106 ? 4.699 6.586 -9.328 1 98.69 106 TRP A O 1
ATOM 809 N N . GLN A 1 107 ? 2.805 6.742 -10.453 1 98.38 107 GLN A N 1
ATOM 810 C CA . GLN A 1 107 ? 3.414 6.617 -11.773 1 98.38 107 GLN A CA 1
ATOM 811 C C . GLN A 1 107 ? 4.398 7.754 -12.031 1 98.38 107 GLN A C 1
ATOM 813 O O . GLN A 1 107 ? 5.5 7.523 -12.539 1 98.38 107 GLN A O 1
ATOM 818 N N . GLY A 1 108 ? 3.98 8.977 -11.734 1 98.75 108 GLY A N 1
ATOM 819 C CA . GLY A 1 108 ? 4.871 10.109 -11.93 1 98.75 108 GLY A CA 1
ATOM 820 C C . GLY A 1 108 ? 6.137 10.023 -11.094 1 98.75 108 GLY A C 1
ATOM 821 O O . GLY A 1 108 ? 7.223 10.367 -11.57 1 98.75 108 GLY A O 1
ATOM 822 N N . THR A 1 109 ? 5.965 9.602 -9.891 1 98.75 109 THR A N 1
ATOM 823 C CA . THR A 1 109 ? 7.113 9.469 -9 1 98.75 109 THR A CA 1
ATOM 824 C C . THR A 1 109 ? 8.062 8.383 -9.5 1 98.75 109 THR A C 1
ATOM 826 O O . THR A 1 109 ? 9.289 8.562 -9.469 1 98.75 109 THR A O 1
ATOM 829 N N . LEU A 1 110 ? 7.527 7.266 -9.961 1 98.12 110 LEU A N 1
ATOM 830 C CA . LEU A 1 110 ? 8.352 6.211 -10.547 1 98.12 110 LEU A CA 1
ATOM 831 C C . LEU A 1 110 ? 9.188 6.746 -11.695 1 98.12 110 LEU A C 1
ATOM 833 O O . LEU A 1 110 ? 10.398 6.527 -11.75 1 98.12 110 LEU A O 1
ATOM 837 N N . GLU A 1 111 ? 8.516 7.406 -12.609 1 97.69 111 GLU A N 1
ATOM 838 C CA . GLU A 1 111 ? 9.219 7.938 -13.773 1 97.69 111 GLU A CA 1
ATOM 839 C C . GLU A 1 111 ? 10.328 8.906 -13.352 1 97.69 111 GLU A C 1
ATOM 841 O O . GLU A 1 111 ? 11.422 8.883 -13.914 1 97.69 111 GLU A O 1
ATOM 846 N N . TYR A 1 112 ? 10.031 9.758 -12.398 1 98.19 112 TYR A N 1
ATOM 847 C CA . TYR A 1 112 ? 11.039 10.664 -11.867 1 98.19 112 TYR A CA 1
ATOM 848 C C . TYR A 1 112 ? 12.242 9.898 -11.336 1 98.19 112 TYR A C 1
ATOM 850 O O . TYR A 1 112 ? 13.391 10.25 -11.633 1 98.19 112 TYR A O 1
ATOM 858 N N . MET A 1 113 ? 11.977 8.891 -10.516 1 97.44 113 MET A N 1
ATOM 859 C CA . MET A 1 113 ? 13.047 8.102 -9.898 1 97.44 113 MET A CA 1
ATOM 860 C C . MET A 1 113 ? 13.867 7.379 -10.961 1 97.44 113 MET A C 1
ATOM 862 O O . MET A 1 113 ? 15.094 7.277 -10.836 1 97.44 113 MET A O 1
ATOM 866 N N . LEU A 1 114 ? 13.203 6.805 -11.984 1 96.06 114 LEU A N 1
ATOM 867 C CA . LEU A 1 114 ? 13.898 6.09 -13.055 1 96.06 114 LEU A CA 1
ATOM 868 C C . LEU A 1 114 ? 14.805 7.031 -13.844 1 96.06 114 LEU A C 1
ATOM 870 O O . LEU A 1 114 ? 15.906 6.652 -14.242 1 96.06 114 LEU A O 1
ATOM 874 N N . GLU A 1 115 ? 14.312 8.227 -14.094 1 95.44 115 GLU A N 1
ATOM 875 C CA . GLU A 1 115 ? 15.109 9.219 -14.805 1 95.44 115 GLU A CA 1
ATOM 876 C C . GLU A 1 115 ? 16.344 9.617 -14 1 95.44 115 GLU A C 1
ATOM 878 O O . GLU A 1 115 ? 17.422 9.812 -14.555 1 95.44 115 GLU A O 1
ATOM 883 N N . ALA A 1 116 ? 16.188 9.734 -12.742 1 93.44 116 ALA A N 1
ATOM 884 C CA . ALA A 1 116 ? 17.25 10.18 -11.859 1 93.44 116 ALA A CA 1
ATOM 885 C C . ALA A 1 116 ? 18.25 9.055 -11.602 1 93.44 116 ALA A C 1
ATOM 887 O O . ALA A 1 116 ? 19.391 9.305 -11.195 1 93.44 116 ALA A O 1
ATOM 888 N N . THR A 1 117 ? 17.781 7.82 -11.766 1 93.75 117 THR A N 1
ATOM 889 C CA . THR A 1 117 ? 18.594 6.676 -11.375 1 93.75 117 THR A CA 1
ATOM 890 C C . THR A 1 117 ? 18.594 5.609 -12.469 1 93.75 117 THR A C 1
ATOM 892 O O . THR A 1 117 ? 17.812 4.652 -12.406 1 93.75 117 THR A O 1
ATOM 895 N N . PRO A 1 118 ? 19.516 5.562 -13.352 1 89.38 118 PRO A N 1
ATOM 896 C CA . PRO A 1 118 ? 19.516 4.625 -14.477 1 89.38 118 PRO A CA 1
ATOM 897 C C . PRO A 1 118 ? 19.672 3.172 -14.039 1 89.38 118 PRO A C 1
ATOM 899 O O . PRO A 1 118 ? 19.281 2.258 -14.773 1 89.38 118 PRO A O 1
ATOM 902 N N . GLU A 1 119 ? 20.094 2.971 -12.828 1 85.31 119 GLU A N 1
ATOM 903 C CA . GLU A 1 119 ? 20.375 1.628 -12.328 1 85.31 119 GLU A CA 1
ATOM 904 C C . GLU A 1 119 ? 19.078 0.893 -11.977 1 85.31 119 GLU A C 1
ATOM 906 O O . GLU A 1 119 ? 19.031 -0.338 -12.008 1 85.31 119 GLU A O 1
ATOM 911 N N . ILE A 1 120 ? 18.109 1.614 -11.664 1 87.5 120 ILE A N 1
ATOM 912 C CA . ILE A 1 120 ? 16.859 0.992 -11.234 1 87.5 120 ILE A CA 1
ATOM 913 C C . ILE A 1 120 ? 16.266 0.189 -12.383 1 87.5 120 ILE A C 1
ATOM 915 O O . ILE A 1 120 ? 16.125 0.694 -13.5 1 87.5 120 ILE A O 1
ATOM 919 N N . GLY A 1 121 ? 15.898 -1.145 -12.125 1 80.88 121 GLY A N 1
ATOM 920 C CA . GLY A 1 121 ? 15.242 -1.995 -13.102 1 80.88 121 GLY A CA 1
ATOM 921 C C . GLY A 1 121 ? 16.203 -2.602 -14.109 1 80.88 121 GLY A C 1
ATOM 922 O O . GLY A 1 121 ? 15.797 -3.338 -15.008 1 80.88 121 GLY A O 1
ATOM 923 N N . ASP A 1 122 ? 17.453 -2.303 -13.969 1 78.75 122 ASP A N 1
ATOM 924 C CA . ASP A 1 122 ? 18.453 -2.812 -14.891 1 78.75 122 ASP A CA 1
ATOM 925 C C . ASP A 1 122 ? 19.578 -3.533 -14.133 1 78.75 122 ASP A C 1
ATOM 927 O O . ASP A 1 122 ? 19.547 -4.758 -13.992 1 78.75 122 ASP A O 1
ATOM 931 N N . VAL A 1 123 ? 20.359 -2.738 -13.438 1 71.94 123 VAL A N 1
ATOM 932 C CA . VAL A 1 123 ? 21.5 -3.377 -12.781 1 71.94 123 VAL A CA 1
ATOM 933 C C . VAL A 1 123 ? 21.203 -3.531 -11.289 1 71.94 123 VAL A C 1
ATOM 935 O O . VAL A 1 123 ? 21.984 -4.172 -10.57 1 71.94 123 VAL A O 1
ATOM 938 N N . THR A 1 124 ? 20.188 -2.898 -10.883 1 76.38 124 THR A N 1
ATOM 939 C CA . THR A 1 124 ? 19.781 -3.053 -9.492 1 76.38 124 THR A CA 1
ATOM 940 C C . THR A 1 124 ? 18.281 -3.354 -9.398 1 76.38 124 THR A C 1
ATOM 942 O O . THR A 1 124 ? 17.594 -3.428 -10.422 1 76.38 124 THR A O 1
ATOM 945 N N . GLY A 1 125 ? 17.766 -3.639 -8.289 1 81.62 125 GLY A N 1
ATOM 946 C CA . GLY A 1 125 ? 16.391 -4.027 -8.062 1 81.62 125 GLY A CA 1
ATOM 947 C C . GLY A 1 125 ? 15.398 -2.916 -8.352 1 81.62 125 GLY A C 1
ATOM 948 O O . GLY A 1 125 ? 15.648 -2.057 -9.195 1 81.62 125 GLY A O 1
ATOM 949 N N . SER A 1 126 ? 14.266 -3.014 -7.906 1 90.56 126 SER A N 1
ATOM 950 C CA . SER A 1 126 ? 13.18 -2.061 -8.125 1 90.56 126 SER A CA 1
ATOM 951 C C . SER A 1 126 ? 13.195 -0.952 -7.082 1 90.56 126 SER A C 1
ATOM 953 O O . SER A 1 126 ? 14.203 -0.754 -6.395 1 90.56 126 SER A O 1
ATOM 955 N N . VAL A 1 127 ? 12.195 -0.03 -7.102 1 95.94 127 VAL A N 1
ATOM 956 C CA . VAL A 1 127 ? 12.102 1.112 -6.195 1 95.94 127 VAL A CA 1
ATOM 957 C C . VAL A 1 127 ? 10.742 1.123 -5.516 1 95.94 127 VAL A C 1
ATOM 959 O O . VAL A 1 127 ? 9.719 0.823 -6.145 1 95.94 127 VAL A O 1
ATOM 962 N N . ASN A 1 128 ? 10.742 1.36 -4.223 1 97.56 128 ASN A N 1
ATOM 963 C CA . ASN A 1 128 ? 9.508 1.475 -3.453 1 97.56 128 ASN A CA 1
ATOM 964 C C . ASN A 1 128 ? 8.984 2.906 -3.449 1 97.56 128 ASN A C 1
ATOM 966 O O . ASN A 1 128 ? 9.633 3.812 -2.93 1 97.56 128 ASN A O 1
ATOM 970 N N . ILE A 1 129 ? 7.848 3.105 -3.986 1 98.44 129 ILE A N 1
ATOM 971 C CA . ILE A 1 129 ? 7.23 4.426 -4.051 1 98.44 129 ILE A CA 1
ATOM 972 C C . ILE A 1 129 ? 6.199 4.57 -2.934 1 98.44 129 ILE A C 1
ATOM 974 O O . ILE A 1 129 ? 5.293 3.746 -2.805 1 98.44 129 ILE A O 1
ATOM 978 N N . VAL A 1 130 ? 6.324 5.625 -2.152 1 98.75 130 VAL A N 1
ATOM 979 C CA . VAL A 1 130 ? 5.43 5.883 -1.028 1 98.75 130 VAL A CA 1
ATOM 980 C C . VAL A 1 130 ? 4.453 7 -1.395 1 98.75 130 VAL A C 1
ATOM 982 O O . VAL A 1 130 ? 4.863 8.133 -1.66 1 98.75 130 VAL A O 1
ATOM 985 N N . VAL A 1 131 ? 3.16 6.699 -1.42 1 98.88 131 VAL A N 1
ATOM 986 C CA . VAL A 1 131 ? 2.113 7.684 -1.675 1 98.88 131 VAL A CA 1
ATOM 987 C C . VAL A 1 131 ? 1.044 7.59 -0.588 1 98.88 131 VAL A C 1
ATOM 989 O O . VAL A 1 131 ? 0.516 6.512 -0.317 1 98.88 131 VAL A O 1
ATOM 992 N N . GLY A 1 132 ? 0.801 8.656 0.084 1 98.62 132 GLY A N 1
ATOM 993 C CA . GLY A 1 132 ? -0.335 8.805 0.979 1 98.62 132 GLY A CA 1
ATOM 994 C C . GLY A 1 132 ? -1.452 9.648 0.39 1 98.62 132 GLY A C 1
ATOM 995 O O . GLY A 1 132 ? -1.242 10.375 -0.584 1 98.62 132 GLY A O 1
ATOM 996 N N . GLU A 1 133 ? -2.648 9.555 1.04 1 98.12 133 GLU A N 1
ATOM 997 C CA . GLU A 1 133 ? -3.789 10.25 0.45 1 98.12 133 GLU A CA 1
ATOM 998 C C . GLU A 1 133 ? -4.812 10.625 1.515 1 98.12 133 GLU A C 1
ATOM 1000 O O . GLU A 1 133 ? -4.824 10.055 2.605 1 98.12 133 GLU A O 1
ATOM 1005 N N . CYS A 1 134 ? -5.559 11.648 1.208 1 97.19 134 CYS A N 1
ATOM 1006 C CA . CYS A 1 134 ? -6.754 12.055 1.943 1 97.19 134 CYS A CA 1
ATOM 1007 C C . CYS A 1 134 ? -7.906 12.352 0.992 1 97.19 134 CYS A C 1
ATOM 1009 O O . CYS A 1 134 ? -7.684 12.742 -0.158 1 97.19 134 CYS A O 1
ATOM 1011 N N . ASN A 1 135 ? -9.141 12.234 1.424 1 96 135 ASN A N 1
ATOM 1012 C CA . ASN A 1 135 ? -10.336 12.383 0.604 1 96 135 ASN A CA 1
ATOM 1013 C C . ASN A 1 135 ? -10.773 13.844 0.513 1 96 135 ASN A C 1
ATOM 1015 O O . ASN A 1 135 ? -11.375 14.375 1.446 1 96 135 ASN A O 1
ATOM 1019 N N . ASP A 1 136 ? -10.578 14.43 -0.639 1 96.19 136 ASP A N 1
ATOM 1020 C CA . ASP A 1 136 ? -10.906 15.844 -0.786 1 96.19 136 ASP A CA 1
ATOM 1021 C C . ASP A 1 136 ? -12.227 16.031 -1.536 1 96.19 136 ASP A C 1
ATOM 1023 O O . ASP A 1 136 ? -12.508 17.109 -2.064 1 96.19 136 ASP A O 1
ATOM 1027 N N . SER A 1 137 ? -13.125 15.039 -1.546 1 94.31 137 SER A N 1
ATOM 1028 C CA . SER A 1 137 ? -14.273 14.992 -2.449 1 94.31 137 SER A CA 1
ATOM 1029 C C . SER A 1 137 ? -15.367 15.953 -1.999 1 94.31 137 SER A C 1
ATOM 1031 O O . SER A 1 137 ? -16.312 16.219 -2.748 1 94.31 137 SER A O 1
ATOM 1033 N N . TYR A 1 138 ? -15.32 16.469 -0.769 1 94.5 138 TYR A N 1
ATOM 1034 C CA . TYR A 1 138 ? -16.344 17.438 -0.375 1 94.5 138 TYR A CA 1
ATOM 1035 C C . TYR A 1 138 ? -16.25 18.703 -1.216 1 94.5 138 TYR A C 1
ATOM 1037 O O . TYR A 1 138 ? -17.266 19.234 -1.669 1 94.5 138 TYR A O 1
ATOM 1045 N N . LEU A 1 139 ? -15.062 19.188 -1.413 1 96.06 139 LEU A N 1
ATOM 1046 C CA . LEU A 1 139 ? -14.883 20.438 -2.145 1 96.06 139 LEU A CA 1
ATOM 1047 C C . LEU A 1 139 ? -14.453 20.172 -3.582 1 96.06 139 LEU A C 1
ATOM 1049 O O . LEU A 1 139 ? -14.609 21.031 -4.453 1 96.06 139 LEU A O 1
ATOM 1053 N N . ASN A 1 140 ? -13.883 19.031 -3.83 1 96.56 140 ASN A N 1
ATOM 1054 C CA . ASN A 1 140 ? -13.289 18.672 -5.113 1 96.56 140 ASN A CA 1
ATOM 1055 C C . ASN A 1 140 ? -14.141 17.641 -5.863 1 96.56 140 ASN A C 1
ATOM 1057 O O . ASN A 1 140 ? -14.664 16.703 -5.258 1 96.56 140 ASN A O 1
ATOM 1061 N N . THR A 1 141 ? -14.328 17.875 -7.195 1 96 141 THR A N 1
ATOM 1062 C CA . THR A 1 141 ? -14.898 16.812 -8.023 1 96 141 THR A CA 1
ATOM 1063 C C . THR A 1 141 ? -13.867 15.719 -8.297 1 96 141 THR A C 1
ATOM 1065 O O . THR A 1 141 ? -13.289 15.664 -9.383 1 96 141 THR A O 1
ATOM 1068 N N . ALA A 1 142 ? -13.711 14.828 -7.348 1 93.75 142 ALA A N 1
ATOM 1069 C CA . ALA A 1 142 ? -12.633 13.844 -7.328 1 93.75 142 ALA A CA 1
ATOM 1070 C C . ALA A 1 142 ? -12.719 12.914 -8.539 1 93.75 142 ALA A C 1
ATOM 1072 O O . ALA A 1 142 ? -11.695 12.469 -9.055 1 93.75 142 ALA A O 1
ATOM 1073 N N . ARG A 1 143 ? -13.867 12.633 -9.086 1 94.06 143 ARG A N 1
ATOM 1074 C CA . ARG A 1 143 ? -14.094 11.672 -10.156 1 94.06 143 ARG A CA 1
ATOM 1075 C C . ARG A 1 143 ? -13.469 12.141 -11.461 1 94.06 143 ARG A C 1
ATOM 1077 O O . ARG A 1 143 ? -13.242 11.336 -12.375 1 94.06 143 ARG A O 1
ATOM 1084 N N . VAL A 1 144 ? -13.219 13.438 -11.516 1 94.44 144 VAL A N 1
ATOM 1085 C CA . VAL A 1 144 ? -12.578 13.984 -12.703 1 94.44 144 VAL A CA 1
ATOM 1086 C C . VAL A 1 144 ? -11.125 13.531 -12.758 1 94.44 144 VAL A C 1
ATOM 1088 O O . VAL A 1 144 ? -10.5 13.539 -13.828 1 94.44 144 VAL A O 1
ATOM 1091 N N . MET A 1 145 ? -10.562 13.164 -11.617 1 96.56 145 MET A N 1
ATOM 1092 C CA . MET A 1 145 ? -9.172 12.711 -11.523 1 96.56 145 MET A CA 1
ATOM 1093 C C . MET A 1 145 ? -8.234 13.688 -12.234 1 96.56 145 MET A C 1
ATOM 1095 O O . MET A 1 145 ? -7.465 13.289 -13.109 1 96.56 145 MET A O 1
ATOM 1099 N N . ALA A 1 146 ? -8.188 14.914 -11.734 1 97.81 146 ALA A N 1
ATOM 1100 C CA . ALA A 1 146 ? -7.504 16.031 -12.375 1 97.81 146 ALA A CA 1
ATOM 1101 C C . ALA A 1 146 ? -5.996 15.945 -12.172 1 97.81 146 ALA A C 1
ATOM 1103 O O . ALA A 1 146 ? -5.223 16.562 -12.898 1 97.81 146 ALA A O 1
ATOM 1104 N N . VAL A 1 147 ? -5.531 15.234 -11.172 1 98.69 147 VAL A N 1
ATOM 1105 C CA . VAL A 1 147 ? -4.105 15.078 -10.914 1 98.69 147 VAL A CA 1
ATOM 1106 C C . VAL A 1 147 ? -3.486 14.133 -11.938 1 98.69 147 VAL A C 1
ATOM 1108 O O . VAL A 1 147 ? -4.016 13.047 -12.188 1 98.69 147 VAL A O 1
ATOM 1111 N N . THR A 1 148 ? -2.416 14.492 -12.539 1 98.44 148 THR A N 1
ATOM 1112 C CA . THR A 1 148 ? -1.69 13.688 -13.516 1 98.44 148 THR A CA 1
ATOM 1113 C C . THR A 1 148 ? -0.318 13.297 -12.984 1 98.44 148 THR A C 1
ATOM 1115 O O . THR A 1 148 ? 0.117 13.797 -11.945 1 98.44 148 THR A O 1
ATOM 1118 N N . LYS A 1 149 ? 0.354 12.375 -13.711 1 98.44 149 LYS A N 1
ATOM 1119 C CA . LYS A 1 149 ? 1.703 11.969 -13.328 1 98.44 149 LYS A CA 1
ATOM 1120 C C . LYS A 1 149 ? 2.67 13.148 -13.383 1 98.44 149 LYS A C 1
ATOM 1122 O O . LYS A 1 149 ? 3.615 13.219 -12.594 1 98.44 149 LYS A O 1
ATOM 1127 N N . GLU A 1 150 ? 2.441 14.125 -14.266 1 98.75 150 GLU A N 1
ATOM 1128 C CA . GLU A 1 150 ? 3.305 15.297 -14.359 1 98.75 150 GLU A CA 1
ATOM 1129 C C . GLU A 1 150 ? 3.227 16.156 -13.102 1 98.75 150 GLU A C 1
ATOM 1131 O O . GLU A 1 150 ? 4.219 16.75 -12.688 1 98.75 150 GLU A O 1
ATOM 1136 N N . HIS A 1 151 ? 2.074 16.203 -12.484 1 98.88 151 HIS A N 1
ATOM 1137 C CA . HIS A 1 151 ? 1.917 16.969 -11.25 1 98.88 151 HIS A CA 1
ATOM 1138 C C . HIS A 1 151 ? 2.801 16.406 -10.141 1 98.88 151 HIS A C 1
ATOM 1140 O O . HIS A 1 151 ? 3.301 17.156 -9.297 1 98.88 151 HIS A O 1
ATOM 1146 N N . ALA A 1 152 ? 2.939 15.055 -10.117 1 98.88 152 ALA A N 1
ATOM 1147 C CA . ALA A 1 152 ? 3.842 14.445 -9.148 1 98.88 152 ALA A CA 1
ATOM 1148 C C . ALA A 1 152 ? 5.273 14.938 -9.344 1 98.88 152 ALA A C 1
ATOM 1150 O O . ALA A 1 152 ? 5.938 15.328 -8.383 1 98.88 152 ALA A O 1
ATOM 1151 N N . LYS A 1 153 ? 5.734 14.961 -10.578 1 98.81 153 LYS A N 1
ATOM 1152 C CA . LYS A 1 153 ? 7.082 15.422 -10.898 1 98.81 153 LYS A CA 1
ATOM 1153 C C . LYS A 1 153 ? 7.262 16.891 -10.555 1 98.81 153 LYS A C 1
ATOM 1155 O O . LYS A 1 153 ? 8.312 17.297 -10.039 1 98.81 153 LYS A O 1
ATOM 1160 N N . GLU A 1 154 ? 6.27 17.656 -10.852 1 98.88 154 GLU A N 1
ATOM 1161 C CA . GLU A 1 154 ? 6.316 19.094 -10.57 1 98.88 154 GLU A CA 1
ATOM 1162 C C . GLU A 1 154 ? 6.418 19.359 -9.07 1 98.88 154 GLU A C 1
ATOM 1164 O O . GLU A 1 154 ? 7.141 20.25 -8.641 1 98.88 154 GLU A O 1
ATOM 1169 N N . ALA A 1 155 ? 5.66 18.625 -8.273 1 98.94 155 ALA A N 1
ATOM 1170 C CA . ALA A 1 155 ? 5.711 18.797 -6.828 1 98.94 155 ALA A CA 1
ATOM 1171 C C . ALA A 1 155 ? 7.102 18.484 -6.285 1 98.94 155 ALA A C 1
ATOM 1173 O O . ALA A 1 155 ? 7.602 19.188 -5.402 1 98.94 155 ALA A O 1
ATOM 1174 N N . ILE A 1 156 ? 7.719 17.391 -6.812 1 98.88 156 ILE A N 1
ATOM 1175 C CA . ILE A 1 156 ? 9.07 17.016 -6.395 1 98.88 156 ILE A CA 1
ATOM 1176 C C . ILE A 1 156 ? 10.039 18.141 -6.762 1 98.88 156 ILE A C 1
ATOM 1178 O O . ILE A 1 156 ? 10.867 18.547 -5.941 1 98.88 156 ILE A O 1
ATOM 1182 N N . ALA A 1 157 ? 9.914 18.672 -7.969 1 98.56 157 ALA A N 1
ATOM 1183 C CA . ALA A 1 157 ? 10.805 19.719 -8.461 1 98.56 157 ALA A CA 1
ATOM 1184 C C . ALA A 1 157 ? 10.633 21 -7.66 1 98.56 157 ALA A C 1
ATOM 1186 O O . ALA A 1 157 ? 11.578 21.797 -7.52 1 98.56 157 ALA A O 1
ATOM 1187 N N . ALA A 1 158 ? 9.492 21.266 -7.078 1 98.75 158 ALA A N 1
ATOM 1188 C CA . ALA A 1 158 ? 9.164 22.5 -6.367 1 98.75 158 ALA A CA 1
ATOM 1189 C C . ALA A 1 158 ? 9.633 22.438 -4.914 1 98.75 158 ALA A C 1
ATOM 1191 O O . ALA A 1 158 ? 9.531 23.422 -4.18 1 98.75 158 ALA A O 1
ATOM 1192 N N . ALA A 1 159 ? 10.141 21.297 -4.457 1 98.75 159 ALA A N 1
ATOM 1193 C CA . ALA A 1 159 ? 10.492 21.109 -3.051 1 98.75 159 ALA A CA 1
ATOM 1194 C C . ALA A 1 159 ? 11.578 22.094 -2.621 1 98.75 159 ALA A C 1
ATOM 1196 O O . ALA A 1 159 ? 12.57 22.297 -3.334 1 98.75 159 ALA A O 1
ATOM 1197 N N . ARG A 1 160 ? 11.391 22.703 -1.514 1 98.62 160 ARG A N 1
ATOM 1198 C CA . ARG A 1 160 ? 12.312 23.656 -0.912 1 98.62 160 ARG A CA 1
ATOM 1199 C C . ARG A 1 160 ? 12.102 23.734 0.597 1 98.62 160 ARG A C 1
ATOM 1201 O O . ARG A 1 160 ? 11.195 23.109 1.141 1 98.62 160 ARG A O 1
ATOM 1208 N N . VAL A 1 161 ? 12.961 24.484 1.231 1 98.44 161 VAL A N 1
ATOM 1209 C CA . VAL A 1 161 ? 12.938 24.609 2.686 1 98.44 161 VAL A CA 1
ATOM 1210 C C . VAL A 1 161 ? 11.758 25.484 3.113 1 98.44 161 VAL A C 1
ATOM 1212 O O . VAL A 1 161 ? 11.07 25.172 4.086 1 98.44 161 VAL A O 1
ATOM 1215 N N . GLU A 1 162 ? 11.562 26.594 2.363 1 97.06 162 GLU A N 1
ATOM 1216 C CA . GLU A 1 162 ? 10.406 27.438 2.625 1 97.06 162 GLU A CA 1
ATOM 1217 C C . GLU A 1 162 ? 9.125 26.812 2.074 1 97.06 162 GLU A C 1
ATOM 1219 O O . GLU A 1 162 ? 8.969 26.688 0.859 1 97.06 162 GLU A O 1
ATOM 1224 N N . MET A 1 163 ? 8.289 26.406 2.91 1 97.56 163 MET A N 1
ATOM 1225 C CA . MET A 1 163 ? 7.09 25.719 2.445 1 97.56 163 MET A CA 1
ATOM 1226 C C . MET A 1 163 ? 5.832 26.5 2.801 1 97.56 163 MET A C 1
ATOM 1228 O O . MET A 1 163 ? 5.781 27.156 3.844 1 97.56 163 MET A O 1
ATOM 1232 N N . GLU A 1 164 ? 4.844 26.391 1.943 1 98.12 164 GLU A N 1
ATOM 1233 C CA . GLU A 1 164 ? 3.521 26.953 2.205 1 98.12 164 GLU A CA 1
ATOM 1234 C C . GLU A 1 164 ? 2.666 25.984 3.02 1 98.12 164 GLU A C 1
ATOM 1236 O O . GLU A 1 164 ? 2.922 24.781 3.027 1 98.12 164 GLU A O 1
ATOM 1241 N N . GLU A 1 165 ? 1.723 26.5 3.752 1 98.62 165 GLU A N 1
ATOM 1242 C CA . GLU A 1 165 ? 0.734 25.734 4.504 1 98.62 165 GLU A CA 1
ATOM 1243 C C . GLU A 1 165 ? -0.685 26.188 4.172 1 98.62 165 GLU A C 1
ATOM 1245 O O . GLU A 1 165 ? -0.877 27.203 3.484 1 98.62 165 GLU A O 1
ATOM 1250 N N . GLY A 1 166 ? -1.659 25.438 4.672 1 98.38 166 GLY A N 1
ATOM 1251 C CA . GLY A 1 166 ? -3.053 25.766 4.398 1 98.38 166 GLY A CA 1
ATOM 1252 C C . GLY A 1 166 ? -3.609 25.016 3.201 1 98.38 166 GLY A C 1
ATOM 1253 O O . GLY A 1 166 ? -3.41 23.797 3.074 1 98.38 166 GLY A O 1
ATOM 1254 N N . GLU A 1 167 ? -4.41 25.719 2.383 1 98.19 167 GLU A N 1
ATOM 1255 C CA . GLU A 1 167 ? -5.105 25.094 1.264 1 98.19 167 GLU A CA 1
ATOM 1256 C C . GLU A 1 167 ? -4.207 25.016 0.032 1 98.19 167 GLU A C 1
ATOM 1258 O O . GLU A 1 167 ? -4.543 25.547 -1.023 1 98.19 167 GLU A O 1
ATOM 1263 N N . VAL A 1 168 ? -3.111 24.297 0.155 1 98.75 168 VAL A N 1
ATOM 1264 C CA . VAL A 1 168 ? -2.127 24.141 -0.909 1 98.75 168 VAL A CA 1
ATOM 1265 C C . VAL A 1 168 ? -1.825 22.656 -1.115 1 98.75 168 VAL A C 1
ATOM 1267 O O . VAL A 1 168 ? -2.059 21.828 -0.222 1 98.75 168 VAL A O 1
ATOM 1270 N N . GLY A 1 169 ? -1.364 22.281 -2.336 1 98.81 169 GLY A N 1
ATOM 1271 C CA . GLY A 1 169 ? -0.998 20.891 -2.617 1 98.81 169 GLY A CA 1
ATOM 1272 C C . GLY A 1 169 ? -2.109 19.906 -2.318 1 98.81 169 GLY A C 1
ATOM 1273 O O . GLY A 1 169 ? -3.252 20.109 -2.736 1 98.81 169 GLY A O 1
ATOM 1274 N N . ALA A 1 170 ? -1.709 18.859 -1.607 1 98.88 170 ALA A N 1
ATOM 1275 C CA . ALA A 1 170 ? -2.664 17.828 -1.244 1 98.88 170 ALA A CA 1
ATOM 1276 C C . ALA A 1 170 ? -3.736 18.359 -0.304 1 98.88 170 ALA A C 1
ATOM 1278 O O . ALA A 1 170 ? -4.777 17.734 -0.109 1 98.88 170 ALA A O 1
ATOM 1279 N N . GLY A 1 171 ? -3.514 19.516 0.269 1 98.69 171 GLY A N 1
ATOM 1280 C CA . GLY A 1 171 ? -4.434 20.078 1.241 1 98.69 171 GLY A CA 1
ATOM 1281 C C . GLY A 1 171 ? -5.508 20.953 0.611 1 98.69 171 GLY A C 1
ATOM 1282 O O . GLY A 1 171 ? -6.41 21.438 1.301 1 98.69 171 GLY A O 1
ATOM 1283 N N . THR A 1 172 ? -5.523 21.156 -0.638 1 98.75 172 THR A N 1
ATOM 1284 C CA . THR A 1 172 ? -6.332 22.156 -1.332 1 98.75 172 THR A CA 1
ATOM 1285 C C . THR A 1 172 ? -7.816 21.922 -1.064 1 98.75 172 THR A C 1
ATOM 1287 O O . THR A 1 172 ? -8.555 22.875 -0.776 1 98.75 172 THR A O 1
ATOM 1290 N N . GLY A 1 173 ? -8.219 20.703 -1.104 1 98 173 GLY A N 1
ATOM 1291 C CA . GLY A 1 173 ? -9.648 20.438 -0.975 1 98 173 GLY A CA 1
ATOM 1292 C C . GLY A 1 173 ? -10.016 19.781 0.345 1 98 173 GLY A C 1
ATOM 1293 O O . GLY A 1 173 ? -11.078 19.172 0.465 1 98 173 GLY A O 1
ATOM 1294 N N . MET A 1 174 ? -9.188 19.891 1.361 1 97.94 174 MET A N 1
ATOM 1295 C CA . MET A 1 174 ? -9.391 19.141 2.6 1 97.94 174 MET A CA 1
ATOM 1296 C C . MET A 1 174 ? -10.281 19.922 3.564 1 97.94 174 MET A C 1
ATOM 1298 O O . MET A 1 174 ? -10.281 21.141 3.562 1 97.94 174 MET A O 1
ATOM 1302 N N . MET A 1 175 ? -11.039 19.219 4.352 1 97.06 175 MET A N 1
ATOM 1303 C CA . MET A 1 175 ? -11.836 19.703 5.473 1 97.06 175 MET A CA 1
ATOM 1304 C C . MET A 1 175 ? -11.336 19.109 6.789 1 97.06 175 MET A C 1
ATOM 1306 O O . MET A 1 175 ? -10.93 17.953 6.84 1 97.06 175 MET A O 1
ATOM 1310 N N . CYS A 1 176 ? -11.359 19.891 7.785 1 97.06 176 CYS A N 1
ATOM 1311 C CA . CYS A 1 176 ? -10.922 19.422 9.094 1 97.06 176 CYS A CA 1
ATOM 1312 C C . CYS A 1 176 ? -11.805 19.969 10.203 1 97.06 176 CYS A C 1
ATOM 1314 O O . CYS A 1 176 ? -11.922 21.188 10.352 1 97.06 176 CYS A O 1
ATOM 1316 N N . PHE A 1 177 ? -12.469 19.156 11.016 1 96.06 177 PHE A N 1
ATOM 1317 C CA . PHE A 1 177 ? -13.383 19.516 12.086 1 96.06 177 PHE A CA 1
ATOM 1318 C C . PHE A 1 177 ? -14.469 20.469 11.57 1 96.06 177 PHE A C 1
ATOM 1320 O O . PHE A 1 177 ? -14.812 21.438 12.234 1 96.06 177 PHE A O 1
ATOM 1327 N N . GLY A 1 178 ? -14.906 20.172 10.398 1 95.31 178 GLY A N 1
ATOM 1328 C CA . GLY A 1 178 ? -15.984 20.953 9.812 1 95.31 178 GLY A CA 1
ATOM 1329 C C . GLY A 1 178 ? -15.531 22.312 9.32 1 95.31 178 GLY A C 1
ATOM 1330 O O . GLY A 1 178 ? -16.344 23.109 8.844 1 95.31 178 GLY A O 1
ATOM 1331 N N . TRP A 1 179 ? -14.289 22.625 9.5 1 96.75 179 TRP A N 1
ATOM 1332 C CA . TRP A 1 179 ? -13.672 23.828 8.945 1 96.75 179 TRP A CA 1
ATOM 1333 C C . TRP A 1 179 ? -12.781 23.484 7.762 1 96.75 179 TRP A C 1
ATOM 1335 O O . TRP A 1 179 ? -12.547 22.312 7.477 1 96.75 179 TRP A O 1
ATOM 1345 N N . LYS A 1 180 ? -12.383 24.594 7.023 1 97.56 180 LYS A N 1
ATOM 1346 C CA . LYS A 1 180 ? -11.383 24.344 5.988 1 97.56 180 LYS A CA 1
ATOM 1347 C C . LYS A 1 180 ? -10.078 23.828 6.598 1 97.56 180 LYS A C 1
ATOM 1349 O O . LYS A 1 180 ? -9.539 24.438 7.52 1 97.56 180 LYS A O 1
ATOM 1354 N N . GLY A 1 181 ? -9.633 22.672 6.164 1 97.31 181 GLY A N 1
ATOM 1355 C CA . GLY A 1 181 ? -8.344 22.109 6.551 1 97.31 181 GLY A CA 1
ATOM 1356 C C . GLY A 1 181 ? -7.262 22.328 5.516 1 97.31 181 GLY A C 1
ATOM 1357 O O . GLY A 1 181 ? -7.281 23.328 4.793 1 97.31 181 GLY A O 1
ATOM 1358 N N . GLY A 1 182 ? -6.266 21.469 5.512 1 98.44 182 GLY A N 1
ATOM 1359 C CA . GLY A 1 182 ? -5.172 21.578 4.559 1 98.44 182 GLY A CA 1
ATOM 1360 C C . GLY A 1 182 ? -3.865 21.016 5.082 1 98.44 182 GLY A C 1
ATOM 1361 O O . GLY A 1 182 ? -3.857 20.047 5.828 1 98.44 182 GLY A O 1
ATOM 1362 N N . VAL A 1 183 ? -2.76 21.578 4.535 1 98.94 183 VAL A N 1
ATOM 1363 C CA . VAL A 1 183 ? -1.417 21.219 4.969 1 98.94 183 VAL A CA 1
ATOM 1364 C C . VAL A 1 183 ? -1.012 22.047 6.18 1 98.94 183 VAL A C 1
ATOM 1366 O O . VAL A 1 183 ? -1.203 23.266 6.188 1 98.94 183 VAL A O 1
ATOM 1369 N N . GLY A 1 184 ? -0.558 21.453 7.223 1 98.94 184 GLY A N 1
ATOM 1370 C CA . GLY A 1 184 ? 0.031 22.125 8.375 1 98.94 184 GLY A CA 1
ATOM 1371 C C . GLY A 1 184 ? 1.362 21.516 8.789 1 98.94 184 GLY A C 1
ATOM 1372 O O . GLY A 1 184 ? 1.635 20.344 8.516 1 98.94 184 GLY A O 1
ATOM 1373 N N . SER A 1 185 ? 2.139 22.297 9.453 1 98.94 185 SER A N 1
ATOM 1374 C CA . SER A 1 185 ? 3.453 21.828 9.883 1 98.94 185 SER A CA 1
ATOM 1375 C C . SER A 1 185 ? 3.893 22.531 11.164 1 98.94 185 SER A C 1
ATOM 1377 O O . SER A 1 185 ? 3.344 23.562 11.531 1 98.94 185 SER A O 1
ATOM 1379 N N . SER A 1 186 ? 4.773 21.953 11.867 1 98.81 186 SER A N 1
ATOM 1380 C CA . SER A 1 186 ? 5.422 22.484 13.055 1 98.81 186 SER A CA 1
ATOM 1381 C C . SER A 1 186 ? 6.684 21.703 13.406 1 98.81 186 SER A C 1
ATOM 1383 O O . SER A 1 186 ? 6.98 20.688 12.773 1 98.81 186 SER A O 1
ATOM 1385 N N . SER A 1 187 ? 7.449 22.219 14.359 1 98.88 187 SER A N 1
ATOM 1386 C CA . SER A 1 187 ? 8.656 21.516 14.805 1 98.88 187 SER A CA 1
ATOM 1387 C C . SER A 1 187 ? 8.938 21.797 16.281 1 98.88 187 SER A C 1
ATOM 1389 O O . SER A 1 187 ? 8.352 22.688 16.875 1 98.88 187 SER A O 1
ATOM 1391 N N . ARG A 1 188 ? 9.781 20.953 16.844 1 98.81 188 ARG A N 1
ATOM 1392 C CA . ARG A 1 188 ? 10.297 21.094 18.203 1 98.81 188 ARG A CA 1
ATOM 1393 C C . ARG A 1 188 ? 11.789 20.781 18.266 1 98.81 188 ARG A C 1
ATOM 1395 O O . ARG A 1 188 ? 12.281 19.953 17.484 1 98.81 188 ARG A O 1
ATOM 1402 N N . ILE A 1 189 ? 12.422 21.453 19.203 1 98.69 189 ILE A N 1
ATOM 1403 C CA . ILE A 1 189 ? 13.797 21.094 19.547 1 98.69 189 ILE A CA 1
ATOM 1404 C C . ILE A 1 189 ? 13.797 20.172 20.766 1 98.69 189 ILE A C 1
ATOM 1406 O O . ILE A 1 189 ? 13.234 20.516 21.812 1 98.69 189 ILE A O 1
ATOM 1410 N N . ALA A 1 190 ? 14.406 19 20.609 1 98.25 190 ALA A N 1
ATOM 1411 C CA . ALA A 1 190 ? 14.492 18.016 21.688 1 98.25 190 ALA A CA 1
ATOM 1412 C C . ALA A 1 190 ? 15.93 17.891 22.188 1 98.25 190 ALA A C 1
ATOM 1414 O O . ALA A 1 190 ? 16.875 17.828 21.391 1 98.25 190 ALA A O 1
ATOM 1415 N N . GLY A 1 191 ? 16.125 17.797 23.516 1 96.19 191 GLY A N 1
ATOM 1416 C CA . GLY A 1 191 ? 17.438 17.641 24.125 1 96.19 191 GLY A CA 1
ATOM 1417 C C . GLY A 1 191 ? 18.344 18.812 23.844 1 96.19 191 GLY A C 1
ATOM 1418 O O . GLY A 1 191 ? 19.578 18.703 23.969 1 96.19 191 GLY A O 1
ATOM 1419 N N . GLY A 1 192 ? 17.844 19.875 23.391 1 94.94 192 GLY A N 1
ATOM 1420 C CA . GLY A 1 192 ? 18.625 21.062 23.062 1 94.94 192 GLY A CA 1
ATOM 1421 C C . GLY A 1 192 ? 19.453 20.891 21.797 1 94.94 192 GLY A C 1
ATOM 1422 O O . GLY A 1 192 ? 20.234 21.766 21.438 1 94.94 192 GLY A O 1
ATOM 1423 N N . MET A 1 193 ? 19.219 19.828 21.047 1 94.94 193 MET A N 1
ATOM 1424 C CA . MET A 1 193 ? 20.156 19.531 19.969 1 94.94 193 MET A CA 1
ATOM 1425 C C . MET A 1 193 ? 19.438 19 18.75 1 94.94 193 MET A C 1
ATOM 1427 O O . MET A 1 193 ? 19.797 19.328 17.609 1 94.94 193 MET A O 1
ATOM 1431 N N . TYR A 1 194 ? 18.391 18.188 18.922 1 98.62 194 TYR A N 1
ATOM 1432 C CA . TYR A 1 194 ? 17.75 17.531 17.781 1 98.62 194 TYR A CA 1
ATOM 1433 C C . TYR A 1 194 ? 16.422 18.188 17.469 1 98.62 194 TYR A C 1
ATOM 1435 O O . TYR A 1 194 ? 15.797 18.828 18.328 1 98.62 194 TYR A O 1
ATOM 1443 N N . THR A 1 195 ? 16.031 18.094 16.281 1 98.88 195 THR A N 1
ATOM 1444 C CA . THR A 1 195 ? 14.773 18.656 15.797 1 98.88 195 THR A CA 1
ATOM 1445 C C . THR A 1 195 ? 13.789 17.531 15.461 1 98.88 195 THR A C 1
ATOM 1447 O O . THR A 1 195 ? 14.172 16.516 14.867 1 98.88 195 THR A O 1
ATOM 1450 N N . VAL A 1 196 ? 12.578 17.656 15.875 1 98.94 196 VAL A N 1
ATOM 1451 C CA . VAL A 1 196 ? 11.445 16.859 15.406 1 98.94 196 VAL A CA 1
ATOM 1452 C C . VAL A 1 196 ? 10.469 17.75 14.648 1 98.94 196 VAL A C 1
ATOM 1454 O O . VAL A 1 196 ? 9.992 18.75 15.18 1 98.94 196 VAL A O 1
ATOM 1457 N N . GLY A 1 197 ? 10.25 17.453 13.406 1 98.94 197 GLY A N 1
ATOM 1458 C CA . GLY A 1 197 ? 9.281 18.156 12.594 1 98.94 197 GLY A CA 1
ATOM 1459 C C . GLY A 1 197 ? 8.102 17.297 12.18 1 98.94 197 GLY A C 1
ATOM 1460 O O . GLY A 1 197 ? 8.258 16.109 11.938 1 98.94 197 GLY A O 1
ATOM 1461 N N . ALA A 1 198 ? 6.93 17.938 12.047 1 98.94 198 ALA A N 1
ATOM 1462 C CA . ALA A 1 198 ? 5.715 17.25 11.609 1 98.94 198 ALA A CA 1
ATOM 1463 C C . ALA A 1 198 ? 5.059 18 10.453 1 98.94 198 ALA A C 1
ATOM 1465 O O . ALA A 1 198 ? 5.066 19.234 10.414 1 98.94 198 ALA A O 1
ATOM 1466 N N . LEU A 1 199 ? 4.562 17.328 9.516 1 99 199 LEU A N 1
ATOM 1467 C CA . LEU A 1 199 ? 3.676 17.812 8.469 1 99 199 LEU A CA 1
ATOM 1468 C C . LEU A 1 199 ? 2.412 16.953 8.391 1 99 199 LEU A C 1
ATOM 1470 O O . LEU A 1 199 ? 2.484 15.727 8.422 1 99 199 LEU A O 1
ATOM 1474 N N . VAL A 1 200 ? 1.266 17.609 8.305 1 98.94 200 VAL A N 1
ATOM 1475 C CA . VAL A 1 200 ? 0.019 16.859 8.203 1 98.94 200 VAL A CA 1
ATOM 1476 C C . VAL A 1 200 ? -0.781 17.344 6.996 1 98.94 200 VAL A C 1
ATOM 1478 O O . VAL A 1 200 ? -0.642 18.5 6.57 1 98.94 200 VAL A O 1
ATOM 1481 N N . VAL A 1 201 ? -1.433 16.516 6.355 1 98.94 201 VAL A N 1
ATOM 1482 C CA . VAL A 1 201 ? -2.617 16.812 5.555 1 98.94 201 VAL A CA 1
ATOM 1483 C C . VAL A 1 201 ? -3.873 16.391 6.32 1 98.94 201 VAL A C 1
ATOM 1485 O O . VAL A 1 201 ? -4.113 15.211 6.539 1 98.94 201 VAL A O 1
ATOM 1488 N N . SER A 1 202 ? -4.613 17.344 6.719 1 98.25 202 SER A N 1
ATOM 1489 C CA . SER A 1 202 ? -5.699 17.078 7.656 1 98.25 202 SER A CA 1
ATOM 1490 C C . SER A 1 202 ? -7.051 17.109 6.953 1 98.25 202 SER A C 1
ATOM 1492 O O . SER A 1 202 ? -7.398 18.094 6.301 1 98.25 202 SER A O 1
ATOM 1494 N N . ASN A 1 203 ? -7.828 16.078 7.047 1 97 203 ASN A N 1
ATOM 1495 C CA . ASN A 1 203 ? -9.164 15.898 6.5 1 97 203 ASN A CA 1
ATOM 1496 C C . ASN A 1 203 ? -10.016 14.992 7.387 1 97 203 ASN A C 1
ATOM 1498 O O . ASN A 1 203 ? -10.398 13.891 6.973 1 97 203 ASN A O 1
ATOM 1502 N N . PHE A 1 204 ? -10.32 15.547 8.555 1 96 204 PHE A N 1
ATOM 1503 C CA . PHE A 1 204 ? -11.008 14.656 9.492 1 96 204 PHE A CA 1
ATOM 1504 C C . PHE A 1 204 ? -11.852 15.453 10.477 1 96 204 PHE A C 1
ATOM 1506 O O . PHE A 1 204 ? -11.695 16.672 10.594 1 96 204 PHE A O 1
ATOM 1513 N N . GLY A 1 205 ? -12.797 14.734 11.133 1 94.06 205 GLY A N 1
ATOM 1514 C CA . GLY A 1 205 ? -13.445 15.258 12.32 1 94.06 205 GLY A CA 1
ATOM 1515 C C . GLY A 1 205 ? -14.688 16.078 12.016 1 94.06 205 GLY A C 1
ATOM 1516 O O . GLY A 1 205 ? -14.875 16.516 10.875 1 94.06 205 GLY A O 1
ATOM 1517 N N . ARG A 1 206 ? -15.477 16.219 13.07 1 93.88 206 ARG A N 1
ATOM 1518 C CA . ARG A 1 206 ? -16.656 17.078 13.062 1 93.88 206 ARG A CA 1
ATOM 1519 C C . ARG A 1 206 ? -16.422 18.328 13.914 1 93.88 206 ARG A C 1
ATOM 1521 O O . ARG A 1 206 ? -15.578 18.328 14.82 1 93.88 206 ARG A O 1
ATOM 1528 N N . ARG A 1 207 ? -17.188 19.281 13.625 1 93.75 207 ARG A N 1
ATOM 1529 C CA . ARG A 1 207 ? -17.016 20.562 14.281 1 93.75 207 ARG A CA 1
ATOM 1530 C C . ARG A 1 207 ? -17.062 20.422 15.805 1 93.75 207 ARG A C 1
ATOM 1532 O O . ARG A 1 207 ? -16.266 21.047 16.516 1 93.75 207 ARG A O 1
ATOM 1539 N N . GLU A 1 208 ? -17.938 19.578 16.281 1 92.31 208 GLU A N 1
ATOM 1540 C CA . GLU A 1 208 ? -18.172 19.438 17.719 1 92.31 208 GLU A CA 1
ATOM 1541 C C . GLU A 1 208 ? -16.984 18.75 18.391 1 92.31 208 GLU A C 1
ATOM 1543 O O . GLU A 1 208 ? -16.844 18.812 19.609 1 92.31 208 GLU A O 1
ATOM 1548 N N . GLU A 1 209 ? -16.125 18.125 17.594 1 93.31 209 GLU A N 1
ATOM 1549 C CA . GLU A 1 209 ? -15.047 17.328 18.156 1 93.31 209 GLU A CA 1
ATOM 1550 C C . GLU A 1 209 ? -13.82 18.188 18.453 1 93.31 209 GLU A C 1
ATOM 1552 O O . GLU A 1 209 ? -12.953 17.797 19.234 1 93.31 209 GLU A O 1
ATOM 1557 N N . LEU A 1 210 ? -13.711 19.281 17.75 1 93.69 210 LEU A N 1
ATOM 1558 C CA . LEU A 1 210 ? -12.547 20.141 17.938 1 93.69 210 LEU A CA 1
ATOM 1559 C C . LEU A 1 210 ? -12.492 20.672 19.359 1 93.69 210 LEU A C 1
ATOM 1561 O O . LEU A 1 210 ? -13.445 21.297 19.844 1 93.69 210 LEU A O 1
ATOM 1565 N N . ARG A 1 211 ? -11.406 20.484 19.922 1 89.12 211 ARG A N 1
ATOM 1566 C CA . ARG A 1 211 ? -11.258 20.891 21.328 1 89.12 211 ARG A CA 1
ATOM 1567 C C . ARG A 1 211 ? -10.75 22.328 21.438 1 89.12 211 ARG A C 1
ATOM 1569 O O . ARG A 1 211 ? -10.172 22.859 20.484 1 89.12 211 ARG A O 1
ATOM 1576 N N . PHE A 1 212 ? -11.016 22.938 22.531 1 84.06 212 PHE A N 1
ATOM 1577 C CA . PHE A 1 212 ? -10.43 24.188 22.984 1 84.06 212 PHE A CA 1
ATOM 1578 C C . PHE A 1 212 ? -11.039 25.375 22.234 1 84.06 212 PHE A C 1
ATOM 1580 O O . PHE A 1 212 ? -10.453 26.453 22.203 1 84.06 212 PHE A O 1
ATOM 1587 N N . VAL A 1 213 ? -12.141 25.188 21.484 1 87.12 213 VAL A N 1
ATOM 1588 C CA . VAL A 1 213 ? -12.875 26.281 20.859 1 87.12 213 VAL A CA 1
ATOM 1589 C C . VAL A 1 213 ? -14.367 26.109 21.094 1 87.12 213 VAL A C 1
ATOM 1591 O O . VAL A 1 213 ? -14.852 24.984 21.234 1 87.12 213 VAL A O 1
ATOM 1594 N N . PRO A 1 214 ? -15.031 27.266 21.25 1 87.88 214 PRO A N 1
ATOM 1595 C CA . PRO A 1 214 ? -16.484 27.125 21.344 1 87.88 214 PRO A CA 1
ATOM 1596 C C . PRO A 1 214 ? -17.109 26.484 20.094 1 87.88 214 PRO A C 1
ATOM 1598 O O . PRO A 1 214 ? -16.641 26.719 18.984 1 87.88 214 PRO A O 1
ATOM 1601 N N . TYR A 1 215 ? -18.094 25.766 20.375 1 89.94 215 TYR A N 1
ATOM 1602 C CA . TYR A 1 215 ? -18.797 25.125 19.266 1 89.94 215 TYR A CA 1
ATOM 1603 C C . TYR A 1 215 ? -19.609 26.141 18.484 1 89.94 215 TYR A C 1
ATOM 1605 O O . TYR A 1 215 ? -20.359 26.938 19.062 1 89.94 215 TYR A O 1
ATOM 1613 N N . VAL A 1 216 ? -19.391 26.188 17.266 1 90.19 216 VAL A N 1
ATOM 1614 C CA . VAL A 1 216 ? -20.203 26.938 16.328 1 90.19 216 VAL A CA 1
ATOM 1615 C C . VAL A 1 216 ? -20.812 25.984 15.297 1 90.19 216 VAL A C 1
ATOM 1617 O O . VAL A 1 216 ? -20.078 25.344 14.539 1 90.19 216 VAL A O 1
ATOM 1620 N N . PRO A 1 217 ? -22.094 25.875 15.203 1 90.88 217 PRO A N 1
ATOM 1621 C CA . PRO A 1 217 ? -22.703 24.953 14.25 1 90.88 217 PRO A CA 1
ATOM 1622 C C . PRO A 1 217 ? -22.328 25.25 12.805 1 90.88 217 PRO A C 1
ATOM 1624 O O . PRO A 1 217 ? -22.25 26.422 12.414 1 90.88 217 PRO A O 1
ATOM 1627 N N . PRO A 1 218 ? -22.062 24.234 12.094 1 90.56 218 PRO A N 1
ATOM 1628 C CA . PRO A 1 218 ? -21.797 24.469 10.68 1 90.56 218 PRO A CA 1
ATOM 1629 C C . PRO A 1 218 ? -23.031 24.922 9.906 1 90.56 218 PRO A C 1
ATOM 1631 O O . PRO A 1 218 ? -24.156 24.625 10.32 1 90.56 218 PRO A O 1
ATOM 1634 N N . SER A 1 219 ? -22.766 25.641 8.859 1 86.38 219 SER A N 1
ATOM 1635 C CA . SER A 1 219 ? -23.844 26.094 7.996 1 86.38 219 SER A CA 1
ATOM 1636 C C . SER A 1 219 ? -24.266 25.016 7.008 1 86.38 219 SER A C 1
ATOM 1638 O O . SER A 1 219 ? -25.062 25.266 6.102 1 86.38 219 SER A O 1
ATOM 1640 N N . PHE A 1 220 ? -23.672 23.859 7.086 1 89 220 PHE A N 1
ATOM 1641 C CA . PHE A 1 220 ? -23.938 22.719 6.203 1 89 220 PHE A CA 1
ATOM 1642 C C . PHE A 1 220 ? -24.188 21.453 7.004 1 89 220 PHE A C 1
ATOM 1644 O O . PHE A 1 220 ? -23.984 21.438 8.219 1 89 220 PHE A O 1
ATOM 1651 N N . ASP A 1 221 ? -24.781 20.453 6.395 1 88.5 221 ASP A N 1
ATOM 1652 C CA . ASP A 1 221 ? -24.938 19.156 7.02 1 88.5 221 ASP A CA 1
ATOM 1653 C C . ASP A 1 221 ? -23.625 18.391 7.047 1 88.5 221 ASP A C 1
ATOM 1655 O O . ASP A 1 221 ? -23.125 17.969 6 1 88.5 221 ASP A O 1
ATOM 1659 N N . GLU A 1 222 ? -23.094 18.188 8.172 1 88 222 GLU A N 1
ATOM 1660 C CA . GLU A 1 222 ? -21.781 17.547 8.305 1 88 222 GLU A CA 1
ATOM 1661 C C . GLU A 1 222 ? -21.812 16.109 7.793 1 88 222 GLU A C 1
ATOM 1663 O O . GLU A 1 222 ? -20.766 15.523 7.52 1 88 222 GLU A O 1
ATOM 1668 N N . ARG A 1 223 ? -23.047 15.547 7.715 1 82.75 223 ARG A N 1
ATOM 1669 C CA . ARG A 1 223 ? -23.172 14.203 7.16 1 82.75 223 ARG A CA 1
ATOM 1670 C C . ARG A 1 223 ? -22.75 14.172 5.695 1 82.75 223 ARG A C 1
ATOM 1672 O O . ARG A 1 223 ? -22.469 13.102 5.148 1 82.75 223 ARG A O 1
ATOM 1679 N N . ASP A 1 224 ? -22.625 15.32 5.07 1 80.69 224 ASP A N 1
ATOM 1680 C CA . ASP A 1 224 ? -22.25 15.422 3.666 1 80.69 224 ASP A CA 1
ATOM 1681 C C . ASP A 1 224 ? -20.734 15.336 3.502 1 80.69 224 ASP A C 1
ATOM 1683 O O . ASP A 1 224 ? -20.234 15.141 2.393 1 80.69 224 ASP A O 1
ATOM 1687 N N . VAL A 1 225 ? -20.078 15.578 4.531 1 81.31 225 VAL A N 1
ATOM 1688 C CA . VAL A 1 225 ? -18.625 15.492 4.48 1 81.31 225 VAL A CA 1
ATOM 1689 C C . VAL A 1 225 ? -18.188 14.047 4.691 1 81.31 225 VAL A C 1
ATOM 1691 O O . VAL A 1 225 ? -18.531 13.43 5.699 1 81.31 225 VAL A O 1
ATOM 1694 N N . PRO A 1 226 ? -17.531 13.445 3.691 1 78.44 226 PRO A N 1
ATOM 1695 C CA . PRO A 1 226 ? -17.062 12.07 3.871 1 78.44 226 PRO A CA 1
ATOM 1696 C C . PRO A 1 226 ? -16.188 11.898 5.102 1 78.44 226 PRO A C 1
ATOM 1698 O O . PRO A 1 226 ? -15.633 12.875 5.609 1 78.44 226 PRO A O 1
ATOM 1701 N N . ALA A 1 227 ? -16.125 10.5 5.527 1 73.5 227 ALA A N 1
ATOM 1702 C CA . ALA A 1 227 ? -15.219 10.219 6.637 1 73.5 227 ALA A CA 1
ATOM 1703 C C . ALA A 1 227 ? -13.781 10.555 6.27 1 73.5 227 ALA A C 1
ATOM 1705 O O . ALA A 1 227 ? -13.352 10.32 5.137 1 73.5 227 ALA A O 1
ATOM 1706 N N . GLY A 1 228 ? -13.211 11.32 7.059 1 84 228 GLY A N 1
ATOM 1707 C CA . GLY A 1 228 ? -11.969 12.039 6.832 1 84 228 GLY A CA 1
ATOM 1708 C C . GLY A 1 228 ? -10.742 11.148 6.844 1 84 228 GLY A C 1
ATOM 1709 O O . GLY A 1 228 ? -10.844 9.953 6.566 1 84 228 GLY A O 1
ATOM 1710 N N . SER A 1 229 ? -9.625 11.57 6.688 1 94.75 229 SER A N 1
ATOM 1711 C CA . SER A 1 229 ? -8.281 10.992 6.734 1 94.75 229 SER A CA 1
ATOM 1712 C C . SER A 1 229 ? -7.25 12.031 7.16 1 94.75 229 SER A C 1
ATOM 1714 O O . SER A 1 229 ? -7.5 13.242 7.066 1 94.75 229 SER A O 1
ATOM 1716 N N . ILE A 1 230 ? -6.246 11.492 7.691 1 98.5 230 ILE A N 1
ATOM 1717 C CA . ILE A 1 230 ? -5.102 12.352 7.953 1 98.5 230 ILE A CA 1
ATOM 1718 C C . ILE A 1 230 ? -3.807 11.602 7.652 1 98.5 230 ILE A C 1
ATOM 1720 O O . ILE A 1 230 ? -3.646 10.445 8.047 1 98.5 230 ILE A O 1
ATOM 1724 N N . MET A 1 231 ? -2.959 12.188 6.922 1 98.88 231 MET A N 1
ATOM 1725 C CA . MET A 1 231 ? -1.565 11.773 6.785 1 98.88 231 MET A CA 1
ATOM 1726 C C . MET A 1 231 ? -0.664 12.586 7.707 1 98.88 231 MET A C 1
ATOM 1728 O O . MET A 1 231 ? -0.748 13.82 7.738 1 98.88 231 MET A O 1
ATOM 1732 N N . MET A 1 232 ? 0.159 11.93 8.461 1 98.94 232 MET A N 1
ATOM 1733 C CA . MET A 1 232 ? 1.108 12.57 9.367 1 98.94 232 MET A CA 1
ATOM 1734 C C . MET A 1 232 ? 2.535 12.133 9.062 1 98.94 232 MET A C 1
ATOM 1736 O O . MET A 1 232 ? 2.863 10.945 9.195 1 98.94 232 MET A O 1
ATOM 1740 N N . ILE A 1 233 ? 3.334 13.008 8.648 1 99 233 ILE A N 1
ATOM 1741 C CA . ILE A 1 233 ? 4.754 12.766 8.406 1 99 233 ILE A CA 1
ATOM 1742 C C . ILE A 1 233 ? 5.582 13.352 9.547 1 99 233 ILE A C 1
ATOM 1744 O O . ILE A 1 233 ? 5.473 14.539 9.852 1 99 233 ILE A O 1
ATOM 1748 N N . VAL A 1 234 ? 6.41 12.562 10.211 1 99 234 VAL A N 1
ATOM 1749 C CA . VAL A 1 234 ? 7.27 13.008 11.305 1 99 234 VAL A CA 1
ATOM 1750 C C . VAL A 1 234 ? 8.734 12.789 10.93 1 99 234 VAL A C 1
ATOM 1752 O O . VAL A 1 234 ? 9.133 11.672 10.586 1 99 234 VAL A O 1
ATOM 1755 N N . ALA A 1 235 ? 9.516 13.797 10.984 1 99 235 ALA A N 1
ATOM 1756 C CA . ALA A 1 235 ? 10.93 13.742 10.641 1 99 235 ALA A CA 1
ATOM 1757 C C . ALA A 1 235 ? 11.797 14.133 11.828 1 99 235 ALA A C 1
ATOM 1759 O O . ALA A 1 235 ? 11.391 14.938 12.672 1 99 235 ALA A O 1
ATOM 1760 N N . THR A 1 236 ? 13.008 13.594 11.898 1 99 236 THR A N 1
ATOM 1761 C CA . THR A 1 236 ? 13.961 14.023 12.922 1 99 236 THR A CA 1
ATOM 1762 C C . THR A 1 236 ? 15.391 13.859 12.43 1 99 236 THR A C 1
ATOM 1764 O O . THR A 1 236 ? 15.656 13.094 11.5 1 99 236 THR A O 1
ATOM 1767 N N . ASP A 1 237 ? 16.25 14.664 13.016 1 98.88 237 ASP A N 1
ATOM 1768 C CA . ASP A 1 237 ? 17.688 14.492 12.789 1 98.88 237 ASP A CA 1
ATOM 1769 C C . ASP A 1 237 ? 18.344 13.766 13.961 1 98.88 237 ASP A C 1
ATOM 1771 O O . ASP A 1 237 ? 19.562 13.719 14.055 1 98.88 237 ASP A O 1
ATOM 1775 N N . ALA A 1 238 ? 17.547 13.25 14.914 1 98.88 238 ALA A N 1
ATOM 1776 C CA . ALA A 1 238 ? 18.078 12.344 15.938 1 98.88 238 ALA A CA 1
ATOM 1777 C C . ALA A 1 238 ? 18.375 10.969 15.359 1 98.88 238 ALA A C 1
ATOM 1779 O O . ALA A 1 238 ? 17.609 10.453 14.539 1 98.88 238 ALA A O 1
ATOM 1780 N N . PRO A 1 239 ? 19.5 10.375 15.766 1 98.81 239 PRO A N 1
ATOM 1781 C CA . PRO A 1 239 ? 19.828 9.039 15.258 1 98.81 239 PRO A CA 1
ATOM 1782 C C . PRO A 1 239 ? 18.953 7.945 15.875 1 98.81 239 PRO A C 1
ATOM 1784 O O . PRO A 1 239 ? 19.219 7.488 16.984 1 98.81 239 PRO A O 1
ATOM 1787 N N . LEU A 1 240 ? 17.984 7.578 15.148 1 98.81 240 LEU A N 1
ATOM 1788 C CA . LEU A 1 240 ? 17.047 6.527 15.539 1 98.81 240 LEU A CA 1
ATOM 1789 C C . LEU A 1 240 ? 16.984 5.43 14.484 1 98.81 240 LEU A C 1
ATOM 1791 O O . LEU A 1 240 ? 17.188 5.695 13.297 1 98.81 240 LEU A O 1
ATOM 1795 N N . ASP A 1 241 ? 16.75 4.215 14.945 1 98.44 241 ASP A N 1
ATOM 1796 C CA . ASP A 1 241 ? 16.531 3.131 13.992 1 98.44 241 ASP A CA 1
ATOM 1797 C C . ASP A 1 241 ? 15.039 2.961 13.703 1 98.44 241 ASP A C 1
ATOM 1799 O O . ASP A 1 241 ? 14.211 3.711 14.227 1 98.44 241 ASP A O 1
ATOM 1803 N N . ALA A 1 242 ? 14.742 2.037 12.852 1 98.69 242 ALA A N 1
ATOM 1804 C CA . ALA A 1 242 ? 13.367 1.857 12.383 1 98.69 242 ALA A CA 1
ATOM 1805 C C . ALA A 1 242 ? 12.43 1.539 13.547 1 98.69 242 ALA A C 1
ATOM 1807 O O . ALA A 1 242 ? 11.297 2.02 13.586 1 98.69 242 ALA A O 1
ATOM 1808 N N . ARG A 1 243 ? 12.875 0.692 14.453 1 98.5 243 ARG A N 1
ATOM 1809 C CA . ARG A 1 243 ? 12.039 0.323 15.586 1 98.5 243 ARG A CA 1
ATOM 1810 C C . ARG A 1 243 ? 11.719 1.542 16.453 1 98.5 243 ARG A C 1
ATOM 1812 O O . ARG A 1 243 ? 10.578 1.72 16.875 1 98.5 243 ARG A O 1
ATOM 1819 N N . GLN A 1 244 ? 12.703 2.363 16.734 1 98.75 244 GLN A N 1
ATOM 1820 C CA . GLN A 1 244 ? 12.523 3.574 17.531 1 98.75 244 GLN A CA 1
ATOM 1821 C C . GLN A 1 244 ? 11.648 4.586 16.797 1 98.75 244 GLN A C 1
ATOM 1823 O O . GLN A 1 244 ? 10.844 5.277 17.422 1 98.75 244 GLN A O 1
ATOM 1828 N N . LEU A 1 245 ? 11.812 4.668 15.531 1 98.94 245 LEU A N 1
ATOM 1829 C CA . LEU A 1 245 ? 10.992 5.582 14.734 1 98.94 245 LEU A CA 1
ATOM 1830 C C . LEU A 1 245 ? 9.531 5.16 14.758 1 98.94 245 LEU A C 1
ATOM 1832 O O . LEU A 1 245 ? 8.633 6.008 14.711 1 98.94 245 LEU A O 1
ATOM 1836 N N . LYS A 1 246 ? 9.297 3.848 14.82 1 98.88 246 LYS A N 1
ATOM 1837 C CA . LYS A 1 246 ? 7.918 3.387 14.984 1 98.88 246 LYS A CA 1
ATOM 1838 C C . LYS A 1 246 ? 7.336 3.871 16.312 1 98.88 246 LYS A C 1
ATOM 1840 O O . LYS A 1 246 ? 6.164 4.242 16.375 1 98.88 246 LYS A O 1
ATOM 1845 N N . ARG A 1 247 ? 8.133 3.852 17.359 1 98.75 247 ARG A N 1
ATOM 1846 C CA . ARG A 1 247 ? 7.691 4.395 18.641 1 98.75 247 ARG A CA 1
ATOM 1847 C C . ARG A 1 247 ? 7.379 5.883 18.531 1 98.75 247 ARG A C 1
ATOM 1849 O O . ARG A 1 247 ? 6.402 6.359 19.109 1 98.75 247 ARG A O 1
ATOM 1856 N N . LEU A 1 248 ? 8.203 6.566 17.781 1 98.81 248 LEU A N 1
ATOM 1857 C CA . LEU A 1 248 ? 7.984 7.992 17.547 1 98.81 248 LEU A CA 1
ATOM 1858 C C . LEU A 1 248 ? 6.695 8.227 16.781 1 98.81 248 LEU A C 1
ATOM 1860 O O . LEU A 1 248 ? 5.91 9.117 17.125 1 98.81 248 LEU A O 1
ATOM 1864 N N . ALA A 1 249 ? 6.473 7.469 15.734 1 98.88 249 ALA A N 1
ATOM 1865 C CA . ALA A 1 249 ? 5.266 7.562 14.922 1 98.88 249 ALA A CA 1
ATOM 1866 C C . ALA A 1 249 ? 4.012 7.371 15.766 1 98.88 249 ALA A C 1
ATOM 1868 O O . ALA A 1 249 ? 3.016 8.078 15.586 1 98.88 249 ALA A O 1
ATOM 1869 N N . LYS A 1 250 ? 4.051 6.48 16.672 1 98.69 250 LYS A N 1
ATOM 1870 C CA . LYS A 1 250 ? 2.916 6.207 17.562 1 98.69 250 LYS A CA 1
ATOM 1871 C C . LYS A 1 250 ? 2.568 7.434 18.391 1 98.69 250 LYS A C 1
ATOM 1873 O O . LYS A 1 250 ? 1.398 7.66 18.719 1 98.69 250 LYS A O 1
ATOM 1878 N N . ARG A 1 251 ? 3.531 8.266 18.688 1 98.75 251 ARG A N 1
ATOM 1879 C CA . ARG A 1 251 ? 3.287 9.445 19.516 1 98.75 251 ARG A CA 1
ATOM 1880 C C . ARG A 1 251 ? 2.578 10.531 18.703 1 98.75 251 ARG A C 1
ATOM 1882 O O . ARG A 1 251 ? 1.876 11.375 19.281 1 98.75 251 ARG A O 1
ATOM 1889 N N . ALA A 1 252 ? 2.781 10.516 17.406 1 98.69 252 ALA A N 1
ATOM 1890 C CA . ALA A 1 252 ? 2.027 11.453 16.578 1 98.69 252 ALA A CA 1
ATOM 1891 C C . ALA A 1 252 ? 0.525 11.227 16.719 1 98.69 252 ALA A C 1
ATOM 1893 O O . ALA A 1 252 ? -0.256 12.18 16.672 1 98.69 252 ALA A O 1
ATOM 1894 N N . ALA A 1 253 ? 0.071 9.992 16.922 1 98.06 253 ALA A N 1
ATOM 1895 C CA . ALA A 1 253 ? -1.338 9.664 17.141 1 98.06 253 ALA A CA 1
ATOM 1896 C C . ALA A 1 253 ? -1.871 10.32 18.406 1 98.06 253 ALA A C 1
ATOM 1898 O O . ALA A 1 253 ? -3.043 10.695 18.469 1 98.06 253 ALA A O 1
ATOM 1899 N N . VAL A 1 254 ? -1 10.438 19.391 1 97.5 254 VAL A N 1
ATOM 1900 C CA . VAL A 1 254 ? -1.382 11.117 20.625 1 97.5 254 VAL A CA 1
ATOM 1901 C C . VAL A 1 254 ? -1.637 12.594 20.344 1 97.5 254 VAL A C 1
ATOM 1903 O O . VAL A 1 254 ? -2.602 13.172 20.844 1 97.5 254 VAL A O 1
ATOM 1906 N N . GLY A 1 255 ? -0.775 13.188 19.5 1 98.06 255 GLY A N 1
ATOM 1907 C CA . GLY A 1 255 ? -1.015 14.555 19.062 1 98.06 255 GLY A CA 1
ATOM 1908 C C . GLY A 1 255 ? -2.342 14.734 18.359 1 98.06 255 GLY A C 1
ATOM 1909 O O . GLY A 1 255 ? -3.043 15.727 18.578 1 98.06 255 GLY A O 1
ATOM 1910 N N . LEU A 1 256 ? -2.648 13.797 17.516 1 98.06 256 LEU A N 1
ATOM 1911 C CA . LEU A 1 256 ? -3.928 13.797 16.812 1 98.06 256 LEU A CA 1
ATOM 1912 C C . LEU A 1 256 ? -5.09 13.773 17.797 1 98.06 256 LEU A C 1
ATOM 1914 O O . LEU A 1 256 ? -6.016 14.586 17.688 1 98.06 256 LEU A O 1
ATOM 1918 N N . ALA A 1 257 ? -5.043 12.93 18.75 1 96.5 257 ALA A N 1
ATOM 1919 C CA . ALA A 1 257 ? -6.113 12.742 19.719 1 96.5 257 ALA A CA 1
ATOM 1920 C C . ALA A 1 257 ? -6.316 14 20.562 1 96.5 257 ALA A C 1
ATOM 1922 O O . ALA A 1 257 ? -7.445 14.32 20.953 1 96.5 257 ALA A O 1
ATOM 1923 N N . ARG A 1 258 ? -5.266 14.688 20.844 1 95.5 258 ARG A N 1
ATOM 1924 C CA . ARG A 1 258 ? -5.324 15.875 21.703 1 95.5 258 ARG A CA 1
ATOM 1925 C C . ARG A 1 258 ? -6.133 16.984 21.031 1 95.5 258 ARG A C 1
ATOM 1927 O O . ARG A 1 258 ? -6.609 17.906 21.703 1 95.5 258 ARG A O 1
ATOM 1934 N N . THR A 1 259 ? -6.277 16.891 19.703 1 95.62 259 THR A N 1
ATOM 1935 C CA . THR A 1 259 ? -7.059 17.922 19.016 1 95.62 259 THR A CA 1
ATOM 1936 C C . THR A 1 259 ? -8.555 17.609 19.125 1 95.62 259 THR A C 1
ATOM 1938 O O . THR A 1 259 ? -9.383 18.484 18.859 1 95.62 259 THR A O 1
ATOM 1941 N N . GLY A 1 260 ? -8.914 16.344 19.391 1 94.62 260 GLY A N 1
ATOM 1942 C CA . GLY A 1 260 ? -10.312 15.992 19.562 1 94.62 260 GLY A CA 1
ATOM 1943 C C . GLY A 1 260 ? -10.766 14.867 18.656 1 94.62 260 GLY A C 1
ATOM 1944 O O . GLY A 1 260 ? -11.922 14.43 18.719 1 94.62 260 GLY A O 1
ATOM 1945 N N . SER A 1 261 ? -9.906 14.367 17.844 1 93.25 261 SER A N 1
ATOM 1946 C CA . SER A 1 261 ? -10.281 13.336 16.875 1 93.25 261 SER A CA 1
ATOM 1947 C C . SER A 1 261 ? -10.805 12.094 17.578 1 93.25 261 SER A C 1
ATOM 1949 O O . SER A 1 261 ? -10.273 11.68 18.609 1 93.25 261 SER A O 1
ATOM 1951 N N . HIS A 1 262 ? -11.805 11.484 17.031 1 92.44 262 HIS A N 1
ATOM 1952 C CA . HIS A 1 262 ? -12.281 10.188 17.484 1 92.44 262 HIS A CA 1
ATOM 1953 C C . HIS A 1 262 ? -11.82 9.07 16.562 1 92.44 262 HIS A C 1
ATOM 1955 O O . HIS A 1 262 ? -12.219 7.914 16.719 1 92.44 262 HIS A O 1
ATOM 1961 N N . VAL A 1 263 ? -10.992 9.477 15.594 1 93.56 263 VAL A N 1
ATOM 1962 C CA . VAL A 1 263 ? -10.484 8.461 14.672 1 93.56 263 VAL A CA 1
ATOM 1963 C C . VAL A 1 263 ? -11.648 7.66 14.094 1 93.56 263 VAL A C 1
ATOM 1965 O O . VAL A 1 263 ? -11.727 6.445 14.289 1 93.56 263 VAL A O 1
ATOM 1968 N N . HIS A 1 264 ? -12.469 8.328 13.328 1 92.62 264 HIS A N 1
ATOM 1969 C CA . HIS A 1 264 ? -13.711 7.766 12.812 1 92.62 264 HIS A CA 1
ATOM 1970 C C . HIS A 1 264 ? -13.445 6.508 11.992 1 92.62 264 HIS A C 1
ATOM 1972 O O . HIS A 1 264 ? -12.375 6.359 11.414 1 92.62 264 HIS A O 1
ATOM 1978 N N . HIS A 1 265 ? -14.422 5.641 11.852 1 91 265 HIS A N 1
ATOM 1979 C CA . HIS A 1 265 ? -14.352 4.359 11.156 1 91 265 HIS A CA 1
ATOM 1980 C C . HIS A 1 265 ? -13.805 4.535 9.742 1 91 265 HIS A C 1
ATOM 1982 O O . HIS A 1 265 ? -12.883 3.824 9.336 1 91 265 HIS A O 1
ATOM 1988 N N . GLY A 1 266 ? -14.328 5.48 9.047 1 91.06 266 GLY A N 1
ATOM 1989 C CA . GLY A 1 266 ? -14.023 5.637 7.637 1 91.06 266 GLY A CA 1
ATOM 1990 C C . GLY A 1 266 ? -12.766 6.441 7.383 1 91.06 266 GLY A C 1
ATOM 1991 O O . GLY A 1 266 ? -12.445 6.758 6.238 1 91.06 266 GLY A O 1
ATOM 1992 N N . SER A 1 267 ? -12.023 6.688 8.43 1 92.81 267 SER A N 1
ATOM 1993 C CA . SER A 1 267 ? -10.852 7.547 8.305 1 92.81 267 SER A CA 1
ATOM 1994 C C . SER A 1 267 ? -9.578 6.727 8.148 1 92.81 267 SER A C 1
ATOM 1996 O O . SER A 1 267 ? -9.391 5.723 8.836 1 92.81 267 SER A O 1
ATOM 1998 N N . GLY A 1 268 ? -8.766 7.121 7.199 1 95.94 268 GLY A N 1
ATOM 1999 C CA . GLY A 1 268 ? -7.383 6.676 7.184 1 95.94 268 GLY A CA 1
ATOM 2000 C C . GLY A 1 268 ? -6.457 7.559 8 1 95.94 268 GLY A C 1
ATOM 2001 O O . GLY A 1 268 ? -6.195 8.703 7.629 1 95.94 268 GLY A O 1
ATOM 2002 N N . ASP A 1 269 ? -6.031 7.09 9.156 1 98.25 269 ASP A N 1
ATOM 2003 C CA . ASP A 1 269 ? -5.113 7.812 10.039 1 98.25 269 ASP A CA 1
ATOM 2004 C C . ASP A 1 269 ? -3.742 7.141 10.062 1 98.25 269 ASP A C 1
ATOM 2006 O O . ASP A 1 269 ? -3.525 6.191 10.812 1 98.25 269 ASP A O 1
ATOM 2010 N N . ILE A 1 270 ? -2.844 7.68 9.297 1 98.75 270 ILE A N 1
ATOM 2011 C CA . ILE A 1 270 ? -1.594 6.984 9.023 1 98.75 270 ILE A CA 1
ATOM 2012 C C . ILE A 1 270 ? -0.414 7.922 9.266 1 98.75 270 ILE A C 1
ATOM 2014 O O . ILE A 1 270 ? -0.46 9.094 8.898 1 98.75 270 ILE A O 1
ATOM 2018 N N . VAL A 1 271 ? 0.65 7.383 9.914 1 98.94 271 VAL A N 1
ATOM 2019 C CA . VAL A 1 271 ? 1.859 8.133 10.242 1 98.94 271 VAL A CA 1
ATOM 2020 C C . VAL A 1 271 ? 3.062 7.5 9.539 1 98.94 271 VAL A C 1
ATOM 2022 O O . VAL A 1 271 ? 3.193 6.273 9.508 1 98.94 271 VAL A O 1
ATOM 2025 N N . ILE A 1 272 ? 3.902 8.258 8.93 1 98.94 272 ILE A N 1
ATOM 2026 C CA . ILE A 1 272 ? 5.227 7.871 8.453 1 98.94 272 ILE A CA 1
ATOM 2027 C C . ILE A 1 272 ? 6.297 8.695 9.164 1 98.94 272 ILE A C 1
ATOM 2029 O O . ILE A 1 272 ? 6.219 9.922 9.203 1 98.94 272 ILE A O 1
ATOM 2033 N N . ALA A 1 273 ? 7.254 8.047 9.773 1 99 273 ALA A N 1
ATOM 2034 C CA . ALA A 1 273 ? 8.344 8.719 10.477 1 99 273 ALA A CA 1
ATOM 2035 C C . ALA A 1 273 ? 9.695 8.336 9.883 1 99 273 ALA A C 1
ATOM 2037 O O . ALA A 1 273 ? 9.906 7.184 9.492 1 99 273 ALA A O 1
ATOM 2038 N N . PHE A 1 274 ? 10.602 9.289 9.812 1 98.94 274 PHE A N 1
ATOM 2039 C CA . PHE A 1 274 ? 11.945 8.977 9.344 1 98.94 274 PHE A CA 1
ATOM 2040 C C . PHE A 1 274 ? 12.984 9.836 10.055 1 98.94 274 PHE A C 1
ATOM 2042 O O . PHE A 1 274 ? 12.648 10.859 10.648 1 98.94 274 PHE A O 1
ATOM 2049 N N . SER A 1 275 ? 14.195 9.383 10.094 1 98.94 275 SER A N 1
ATOM 2050 C CA . SER A 1 275 ? 15.352 10.156 10.539 1 98.94 275 SER A CA 1
ATOM 2051 C C . SER A 1 275 ? 16.375 10.328 9.422 1 98.94 275 SER A C 1
ATOM 2053 O O . SER A 1 275 ? 16.656 9.383 8.68 1 98.94 275 SER A O 1
ATOM 2055 N N . ASN A 1 276 ? 16.812 11.531 9.25 1 98.69 276 ASN A N 1
ATOM 2056 C CA . ASN A 1 276 ? 17.875 11.734 8.281 1 98.69 276 ASN A CA 1
ATOM 2057 C C . ASN A 1 276 ? 19.219 12.016 8.969 1 98.69 276 ASN A C 1
ATOM 2059 O O . ASN A 1 276 ? 20.078 12.703 8.406 1 98.69 276 ASN A O 1
ATOM 2063 N N . ALA A 1 277 ? 19.375 11.578 10.234 1 98.62 277 ALA A N 1
ATOM 2064 C CA . ALA A 1 277 ? 20.641 11.68 10.961 1 98.62 277 ALA A CA 1
ATOM 2065 C C . ALA A 1 277 ? 21.75 10.922 10.25 1 98.62 277 ALA A C 1
ATOM 2067 O O . ALA A 1 277 ? 22.938 11.234 10.422 1 98.62 277 ALA A O 1
ATOM 2068 N N . TYR A 1 278 ? 21.406 9.898 9.547 1 97.88 278 TYR A N 1
ATOM 2069 C CA . TYR A 1 278 ? 22.297 9.117 8.711 1 97.88 278 TYR A CA 1
ATOM 2070 C C . TYR A 1 278 ? 21.562 8.516 7.523 1 97.88 278 TYR A C 1
ATOM 2072 O O . TYR A 1 278 ? 20.328 8.57 7.457 1 97.88 278 TYR A O 1
ATOM 2080 N N . THR A 1 279 ? 22.312 8.086 6.559 1 97.81 279 THR A N 1
ATOM 2081 C CA . THR A 1 279 ? 21.75 7.422 5.391 1 97.81 279 THR A CA 1
ATOM 2082 C C . THR A 1 279 ? 22.297 6.004 5.258 1 97.81 279 THR A C 1
ATOM 2084 O O . THR A 1 279 ? 23.312 5.668 5.863 1 97.81 279 THR A O 1
ATOM 2087 N N . ILE A 1 280 ? 21.562 5.223 4.672 1 97.19 280 ILE A N 1
ATOM 2088 C CA . ILE A 1 280 ? 21.953 3.852 4.348 1 97.19 280 ILE A CA 1
ATOM 2089 C C . ILE A 1 280 ? 22.234 3.738 2.852 1 97.19 280 ILE A C 1
ATOM 2091 O O . ILE A 1 280 ? 21.344 3.891 2.021 1 97.19 280 ILE A O 1
ATOM 2095 N N . ALA A 1 281 ? 23.453 3.422 2.551 1 95.56 281 ALA A N 1
ATOM 2096 C CA . ALA A 1 281 ? 23.891 3.377 1.159 1 95.56 281 ALA A CA 1
ATOM 2097 C C . ALA A 1 281 ? 23.266 2.188 0.428 1 95.56 281 ALA A C 1
ATOM 2099 O O . ALA A 1 281 ? 23.188 1.085 0.977 1 95.56 281 ALA A O 1
ATOM 2100 N N . HIS A 1 282 ? 22.828 2.432 -0.791 1 93.75 282 HIS A N 1
ATOM 2101 C CA . HIS A 1 282 ? 22.312 1.346 -1.619 1 93.75 282 HIS A CA 1
ATOM 2102 C C . HIS A 1 282 ? 23.438 0.398 -2.035 1 93.75 282 HIS A C 1
ATOM 2104 O O . HIS A 1 282 ? 23.266 -0.823 -1.994 1 93.75 282 HIS A O 1
ATOM 2110 N N . PHE A 1 283 ? 24.516 0.975 -2.502 1 92.38 283 PHE A N 1
ATOM 2111 C CA . PHE A 1 283 ? 25.703 0.211 -2.846 1 92.38 283 PHE A CA 1
ATOM 2112 C C . PHE A 1 283 ? 26.75 0.32 -1.745 1 92.38 283 PHE A C 1
ATOM 2114 O O . PHE A 1 283 ? 26.984 1.405 -1.209 1 92.38 283 PHE A O 1
ATOM 2121 N N . SER A 1 284 ? 27.281 -0.773 -1.307 1 92 284 SER A N 1
ATOM 2122 C CA . SER A 1 284 ? 28.375 -0.796 -0.346 1 92 284 SER A CA 1
ATOM 2123 C C . SER A 1 284 ? 29.297 -1.994 -0.582 1 92 284 SER A C 1
ATOM 2125 O O . SER A 1 284 ? 28.828 -3.084 -0.913 1 92 284 SER A O 1
ATOM 2127 N N . ASP A 1 285 ? 30.5 -1.75 -0.395 1 92.56 285 ASP A N 1
ATOM 2128 C CA . ASP A 1 285 ? 31.469 -2.832 -0.533 1 92.56 285 ASP A CA 1
ATOM 2129 C C . ASP A 1 285 ? 31.656 -3.566 0.792 1 92.56 285 ASP A C 1
ATOM 2131 O O . ASP A 1 285 ? 32.344 -4.594 0.844 1 92.56 285 ASP A O 1
ATOM 2135 N N . SER A 1 286 ? 31.125 -2.963 1.739 1 93.56 286 SER A N 1
ATOM 2136 C CA . SER A 1 286 ? 31.266 -3.578 3.055 1 93.56 286 SER A CA 1
ATOM 2137 C C . SER A 1 286 ? 30.016 -4.391 3.418 1 93.56 286 SER A C 1
ATOM 2139 O O . SER A 1 286 ? 28.906 -3.998 3.096 1 93.56 286 SER A O 1
ATOM 2141 N N . VAL A 1 287 ? 30.156 -5.496 4.113 1 93.81 287 VAL A N 1
ATOM 2142 C CA . VAL A 1 287 ? 29.047 -6.32 4.586 1 93.81 287 VAL A CA 1
ATOM 2143 C C . VAL A 1 287 ? 28.438 -5.703 5.84 1 93.81 287 VAL A C 1
ATOM 2145 O O . VAL A 1 287 ? 27.328 -6.074 6.254 1 93.81 287 VAL A O 1
ATOM 2148 N N . LEU A 1 288 ? 29.203 -4.836 6.395 1 94.31 288 LEU A N 1
ATOM 2149 C CA . LEU A 1 288 ? 28.734 -4.176 7.609 1 94.31 288 LEU A CA 1
ATOM 2150 C C . LEU A 1 288 ? 28.344 -2.73 7.324 1 94.31 288 LEU A C 1
ATOM 2152 O O . LEU A 1 288 ? 29 -2.047 6.535 1 94.31 288 LEU A O 1
ATOM 2156 N N . GLN A 1 289 ? 27.266 -2.354 7.871 1 92.81 289 GLN A N 1
ATOM 2157 C CA . GLN A 1 289 ? 26.812 -0.969 7.785 1 92.81 289 GLN A CA 1
ATOM 2158 C C . GLN A 1 289 ? 27.125 -0.207 9.07 1 92.81 289 GLN A C 1
ATOM 2160 O O . GLN A 1 289 ? 26.672 -0.597 10.156 1 92.81 289 GLN A O 1
ATOM 2165 N N . SER A 1 290 ? 27.938 0.771 8.898 1 92.31 290 SER A N 1
ATOM 2166 C CA . SER A 1 290 ? 28.219 1.636 10.047 1 92.31 290 SER A CA 1
ATOM 2167 C C . SER A 1 290 ? 27.109 2.67 10.234 1 92.31 290 SER A C 1
ATOM 2169 O O . SER A 1 290 ? 26.672 3.301 9.266 1 92.31 290 SER A O 1
ATOM 2171 N N . VAL A 1 291 ? 26.625 2.746 11.422 1 94.19 291 VAL A N 1
ATOM 2172 C CA . VAL A 1 291 ? 25.656 3.777 11.797 1 94.19 291 VAL A CA 1
ATOM 2173 C C . VAL A 1 291 ? 26.172 4.555 13 1 94.19 291 VAL A C 1
ATOM 2175 O O . VAL A 1 291 ? 27 4.059 13.758 1 94.19 291 VAL A O 1
ATOM 2178 N N . PRO A 1 292 ? 25.766 5.816 13.102 1 97 292 PRO A N 1
ATOM 2179 C CA . PRO A 1 292 ? 26.156 6.535 14.32 1 97 292 PRO A CA 1
ATOM 2180 C C . PRO A 1 292 ? 25.547 5.934 15.586 1 97 292 PRO A C 1
ATOM 2182 O O . PRO A 1 292 ? 24.625 5.125 15.5 1 97 292 PRO A O 1
ATOM 2185 N N . PRO A 1 293 ? 26.188 6.262 16.719 1 97.31 293 PRO A N 1
ATOM 2186 C CA . PRO A 1 293 ? 25.516 5.828 17.938 1 97.31 293 PRO A CA 1
ATOM 2187 C C . PRO A 1 293 ? 24.047 6.273 17.984 1 97.31 293 PRO A C 1
ATOM 2189 O O . PRO A 1 293 ? 23.75 7.453 17.781 1 97.31 293 PRO A O 1
ATOM 2192 N N . LEU A 1 294 ? 23.219 5.355 18.281 1 98.31 294 LEU A N 1
ATOM 2193 C CA . LEU A 1 294 ? 21.781 5.617 18.328 1 98.31 294 LEU A CA 1
ATOM 2194 C C . LEU A 1 294 ? 21.375 6.117 19.719 1 98.31 294 LEU A C 1
ATOM 2196 O O . LEU A 1 294 ? 22.031 5.82 20.703 1 98.31 294 LEU A O 1
ATOM 2200 N N . VAL A 1 295 ? 20.297 6.863 19.75 1 98.38 295 VAL A N 1
ATOM 2201 C CA . VAL A 1 295 ? 19.719 7.262 21.031 1 98.38 295 VAL A CA 1
ATOM 2202 C C . VAL A 1 295 ? 19.297 6.023 21.828 1 98.38 295 VAL A C 1
ATOM 2204 O O . VAL A 1 295 ? 18.656 5.125 21.281 1 98.38 295 VAL A O 1
ATOM 2207 N N . ARG A 1 296 ? 19.656 5.961 23.078 1 97.62 296 ARG A N 1
ATOM 2208 C CA . ARG A 1 296 ? 19.219 4.848 23.922 1 97.62 296 ARG A CA 1
ATOM 2209 C C . ARG A 1 296 ? 17.719 4.906 24.172 1 97.62 296 ARG A C 1
ATOM 2211 O O . ARG A 1 296 ? 17.172 5.977 24.453 1 97.62 296 ARG A O 1
ATOM 2218 N N . ASP A 1 297 ? 17.109 3.77 24.25 1 97.12 297 ASP A N 1
ATOM 2219 C CA . ASP A 1 297 ? 15.672 3.711 24.438 1 97.12 297 ASP A CA 1
ATOM 2220 C C . ASP A 1 297 ? 15.266 4.27 25.797 1 97.12 297 ASP A C 1
ATOM 2222 O O . ASP A 1 297 ? 14.188 4.844 25.938 1 97.12 297 ASP A O 1
ATOM 2226 N N . ASP A 1 298 ? 16.141 4.09 26.734 1 96.62 298 ASP A N 1
ATOM 2227 C CA . ASP A 1 298 ? 15.789 4.445 28.109 1 96.62 298 ASP A CA 1
ATOM 2228 C C . ASP A 1 298 ? 16.359 5.812 28.484 1 96.62 298 ASP A C 1
ATOM 2230 O O . ASP A 1 298 ? 16.266 6.23 29.641 1 96.62 298 ASP A O 1
ATOM 2234 N N . ALA A 1 299 ? 16.938 6.512 27.516 1 96.69 299 ALA A N 1
ATOM 2235 C CA . ALA A 1 299 ? 17.484 7.84 27.781 1 96.69 299 ALA A CA 1
ATOM 2236 C C . ALA A 1 299 ? 16.375 8.875 27.922 1 96.69 299 ALA A C 1
ATOM 2238 O O . ALA A 1 299 ? 15.367 8.805 27.203 1 96.69 299 ALA A O 1
ATOM 2239 N N . PRO A 1 300 ? 16.594 9.875 28.781 1 96.62 300 PRO A N 1
ATOM 2240 C CA . PRO A 1 300 ? 15.625 10.977 28.859 1 96.62 300 PRO A CA 1
ATOM 2241 C C . PRO A 1 300 ? 15.375 11.641 27.5 1 96.62 300 PRO A C 1
ATOM 2243 O O . PRO A 1 300 ? 14.266 12.117 27.25 1 96.62 300 PRO A O 1
ATOM 2246 N N . LEU A 1 301 ? 16.328 11.656 26.703 1 97.94 301 LEU A N 1
ATOM 2247 C CA . LEU A 1 301 ? 16.203 12.234 25.375 1 97.94 301 LEU A CA 1
ATOM 2248 C C . LEU A 1 301 ? 15.086 11.562 24.578 1 97.94 301 LEU A C 1
ATOM 2250 O O . LEU A 1 301 ? 14.367 12.211 23.828 1 97.94 301 LEU A O 1
ATOM 2254 N N . MET A 1 302 ? 14.938 10.266 24.688 1 98.12 302 MET A N 1
ATOM 2255 C CA . MET A 1 302 ? 13.883 9.547 23.984 1 98.12 302 MET A CA 1
ATOM 2256 C C . MET A 1 302 ? 12.5 10.055 24.406 1 98.12 302 MET A C 1
ATOM 2258 O O . MET A 1 302 ? 11.609 10.211 23.562 1 98.12 302 MET A O 1
ATOM 2262 N N . ASN A 1 303 ? 12.359 10.305 25.625 1 97.69 303 ASN A N 1
ATOM 2263 C CA . ASN A 1 303 ? 11.102 10.859 26.109 1 97.69 303 ASN A CA 1
ATOM 2264 C C . ASN A 1 303 ? 10.836 12.242 25.531 1 97.69 303 ASN A C 1
ATOM 2266 O O . ASN A 1 303 ? 9.695 12.578 25.219 1 97.69 303 ASN A O 1
ATOM 2270 N N . GLU A 1 304 ? 11.836 13.008 25.453 1 98.12 304 GLU A N 1
ATOM 2271 C CA . GLU A 1 304 ? 11.68 14.336 24.875 1 98.12 304 GLU A CA 1
ATOM 2272 C C . GLU A 1 304 ? 11.32 14.258 23.391 1 98.12 304 GLU A C 1
ATOM 2274 O O . GLU A 1 304 ? 10.547 15.078 22.891 1 98.12 304 GLU A O 1
ATOM 2279 N N . LEU A 1 305 ? 11.961 13.305 22.719 1 98.88 305 LEU A N 1
ATOM 2280 C CA . LEU A 1 305 ? 11.617 13.086 21.312 1 98.88 305 LEU A CA 1
ATOM 2281 C C . LEU A 1 305 ? 10.148 12.688 21.172 1 98.88 305 LEU A C 1
ATOM 2283 O O . LEU A 1 305 ? 9.461 13.156 20.266 1 98.88 305 LEU A O 1
ATOM 2287 N N . PHE A 1 306 ? 9.656 11.844 22.047 1 98.81 306 PHE A N 1
ATOM 2288 C CA . PHE A 1 306 ? 8.25 11.453 22.047 1 98.81 306 PHE A CA 1
ATOM 2289 C C . PHE A 1 306 ? 7.355 12.664 22.297 1 98.81 306 PHE A C 1
ATOM 2291 O O . PHE A 1 306 ? 6.375 12.875 21.578 1 98.81 306 PHE A O 1
ATOM 2298 N N . GLN A 1 307 ? 7.715 13.453 23.266 1 98.44 307 GLN A N 1
ATOM 2299 C CA . GLN A 1 307 ? 6.977 14.68 23.562 1 98.44 307 GLN A CA 1
ATOM 2300 C C . GLN A 1 307 ? 6.969 15.609 22.344 1 98.44 307 GLN A C 1
ATOM 2302 O O . GLN A 1 307 ? 5.938 16.203 22.016 1 98.44 307 GLN A O 1
ATOM 2307 N N . ALA A 1 308 ? 8.109 15.742 21.75 1 98.88 308 ALA A N 1
ATOM 2308 C CA . ALA A 1 308 ? 8.242 16.594 20.562 1 98.88 308 ALA A CA 1
ATOM 2309 C C . ALA A 1 308 ? 7.309 16.141 19.453 1 98.88 308 ALA A C 1
ATOM 2311 O O . ALA A 1 308 ? 6.676 16.969 18.781 1 98.88 308 ALA A O 1
ATOM 2312 N N . ALA A 1 309 ? 7.234 14.836 19.203 1 98.94 309 ALA A N 1
ATOM 2313 C CA . ALA A 1 309 ? 6.348 14.305 18.172 1 98.94 309 ALA A CA 1
ATOM 2314 C C . ALA A 1 309 ? 4.891 14.625 18.484 1 98.94 309 ALA A C 1
ATOM 2316 O O . ALA A 1 309 ? 4.129 15.016 17.594 1 98.94 309 ALA A O 1
ATOM 2317 N N . VAL A 1 310 ? 4.508 14.484 19.719 1 98.81 310 VAL A N 1
ATOM 2318 C CA . VAL A 1 310 ? 3.146 14.773 20.156 1 98.81 310 VAL A CA 1
ATOM 2319 C C . VAL A 1 310 ? 2.828 16.25 19.906 1 98.81 310 VAL A C 1
ATOM 2321 O O . VAL A 1 310 ? 1.856 16.578 19.219 1 98.81 310 VAL A O 1
ATOM 2324 N N . GLU A 1 311 ? 3.662 17.125 20.422 1 98.44 311 GLU A N 1
ATOM 2325 C CA . GLU A 1 311 ? 3.414 18.562 20.375 1 98.44 311 GLU A CA 1
ATOM 2326 C C . GLU A 1 311 ? 3.475 19.078 18.938 1 98.44 311 GLU A C 1
ATOM 2328 O O . GLU A 1 311 ? 2.646 19.906 18.547 1 98.44 311 GLU A O 1
ATOM 2333 N N . ALA A 1 312 ? 4.449 18.609 18.203 1 98.88 312 ALA A N 1
ATOM 2334 C CA . ALA A 1 312 ? 4.59 19.062 16.828 1 98.88 312 ALA A CA 1
ATOM 2335 C C . ALA A 1 312 ? 3.389 18.641 15.977 1 98.88 312 ALA A C 1
ATOM 2337 O O . ALA A 1 312 ? 2.895 19.422 15.156 1 98.88 312 ALA A O 1
ATOM 2338 N N . THR A 1 313 ? 2.945 17.438 16.156 1 98.88 313 THR A N 1
ATOM 2339 C CA . THR A 1 313 ? 1.802 16.953 15.391 1 98.88 313 THR A CA 1
ATOM 2340 C C . THR A 1 313 ? 0.539 17.734 15.766 1 98.88 313 THR A C 1
ATOM 2342 O O . THR A 1 313 ? -0.213 18.156 14.891 1 98.88 313 THR A O 1
ATOM 2345 N N . GLU A 1 314 ? 0.279 17.906 17.031 1 98.38 314 GLU A N 1
ATOM 2346 C CA . GLU A 1 314 ? -0.881 18.672 17.469 1 98.38 314 GLU A CA 1
ATOM 2347 C C . GLU A 1 314 ? -0.885 20.078 16.875 1 98.38 314 GLU A C 1
ATOM 2349 O O . GLU A 1 314 ? -1.894 20.516 16.328 1 98.38 314 GLU A O 1
ATOM 2354 N N . GLU A 1 315 ? 0.238 20.719 17 1 98.31 315 GLU A N 1
ATOM 2355 C CA . GLU A 1 315 ? 0.311 22.094 16.484 1 98.31 315 GLU A CA 1
ATOM 2356 C C . GLU A 1 315 ? 0.207 22.125 14.969 1 98.31 315 GLU A C 1
ATOM 2358 O O . GLU A 1 315 ? -0.376 23.047 14.398 1 98.31 315 GLU A O 1
ATOM 2363 N N . ALA A 1 316 ? 0.819 21.125 14.312 1 98.88 316 ALA A N 1
ATOM 2364 C CA . ALA A 1 316 ? 0.697 21.047 12.859 1 98.88 316 ALA A CA 1
ATOM 2365 C C . ALA A 1 316 ? -0.768 20.984 12.43 1 98.88 316 ALA A C 1
ATOM 2367 O O . ALA A 1 316 ? -1.161 21.625 11.445 1 98.88 316 ALA A O 1
ATOM 2368 N N . ILE A 1 317 ? -1.596 20.219 13.133 1 98.69 317 ILE A N 1
ATOM 2369 C CA . ILE A 1 317 ? -3.018 20.109 12.82 1 98.69 317 ILE A CA 1
ATOM 2370 C C . ILE A 1 317 ? -3.684 21.469 13.023 1 98.69 317 ILE A C 1
ATOM 2372 O O . ILE A 1 317 ? -4.449 21.938 12.172 1 98.69 317 ILE A O 1
ATOM 2376 N N . TRP A 1 318 ? -3.383 22.156 14.086 1 97.5 318 TRP A N 1
ATOM 2377 C CA . TRP A 1 318 ? -3.916 23.484 14.32 1 97.5 318 TRP A CA 1
ATOM 2378 C C . TRP A 1 318 ? -3.475 24.453 13.219 1 97.5 318 TRP A C 1
ATOM 2380 O O . TRP A 1 318 ? -4.266 25.281 12.758 1 97.5 318 TRP A O 1
ATOM 2390 N N . ASN A 1 319 ? -2.207 24.359 12.859 1 98.56 319 ASN A N 1
ATOM 2391 C CA . ASN A 1 319 ? -1.719 25.219 11.797 1 98.56 319 ASN A CA 1
ATOM 2392 C C . ASN A 1 319 ? -2.432 24.938 10.477 1 98.56 319 ASN A C 1
ATOM 2394 O O . ASN A 1 319 ? -2.656 25.859 9.68 1 98.56 319 ASN A O 1
ATOM 2398 N N . SER A 1 320 ? -2.766 23.688 10.148 1 98.69 320 SER A N 1
ATOM 2399 C CA . SER A 1 320 ? -3.539 23.391 8.953 1 98.69 320 SER A CA 1
ATOM 2400 C C . SER A 1 320 ? -4.875 24.125 8.961 1 98.69 320 SER A C 1
ATOM 2402 O O . SER A 1 320 ? -5.391 24.5 7.902 1 98.69 320 SER A O 1
ATOM 2404 N N . LEU A 1 321 ? -5.453 24.328 10.133 1 97.75 321 LEU A N 1
ATOM 2405 C CA . LEU A 1 321 ? -6.723 25.016 10.305 1 97.75 321 LEU A CA 1
ATOM 2406 C C . LEU A 1 321 ? -6.535 26.531 10.195 1 97.75 321 LEU A C 1
ATOM 2408 O O . LEU A 1 321 ? -7.238 27.188 9.43 1 97.75 321 LEU A O 1
ATOM 2412 N N . THR A 1 322 ? -5.562 27.062 10.914 1 97.56 322 THR A N 1
ATOM 2413 C CA . THR A 1 322 ? -5.434 28.516 11.031 1 97.56 322 THR A CA 1
ATOM 2414 C C . THR A 1 322 ? -4.84 29.109 9.758 1 97.56 322 THR A C 1
ATOM 2416 O O . THR A 1 322 ? -5.039 30.281 9.461 1 97.56 322 THR A O 1
ATOM 2419 N N . MET A 1 323 ? -4.18 28.266 8.992 1 98.5 323 MET A N 1
ATOM 2420 C CA . MET A 1 323 ? -3.518 28.766 7.793 1 98.5 323 MET A CA 1
ATOM 2421 C C . MET A 1 323 ? -4.41 28.594 6.566 1 98.5 323 MET A C 1
ATOM 2423 O O . MET A 1 323 ? -4.102 29.125 5.496 1 98.5 323 MET A O 1
ATOM 2427 N N . ALA A 1 324 ? -5.492 27.891 6.695 1 98.19 324 ALA A N 1
ATOM 2428 C CA . ALA A 1 324 ? -6.352 27.609 5.547 1 98.19 324 ALA A CA 1
ATOM 2429 C C . ALA A 1 324 ? -7.305 28.781 5.289 1 98.19 324 ALA A C 1
ATOM 2431 O O . ALA A 1 324 ? -7.859 29.359 6.23 1 98.19 324 ALA A O 1
ATOM 2432 N N . GLU A 1 325 ? -7.516 29.125 4.086 1 98.06 325 GLU A N 1
ATOM 2433 C CA . GLU A 1 325 ? -8.484 30.141 3.672 1 98.06 325 GLU A CA 1
ATOM 2434 C C . GLU A 1 325 ? -9.797 29.5 3.246 1 98.06 325 GLU A C 1
ATOM 2436 O O . GLU A 1 325 ? -9.82 28.359 2.785 1 98.06 325 GLU A O 1
ATOM 2441 N N . THR A 1 326 ? -10.891 30.312 3.42 1 97.81 326 THR A N 1
ATOM 2442 C CA . THR A 1 326 ? -12.18 29.844 2.938 1 97.81 326 THR A CA 1
ATOM 2443 C C . THR A 1 326 ? -12.102 29.453 1.465 1 97.81 326 THR A C 1
ATOM 2445 O O . THR A 1 326 ? -11.547 30.188 0.649 1 97.81 326 THR A O 1
ATOM 2448 N N . THR A 1 327 ? -12.625 28.312 1.128 1 97.56 327 THR A N 1
ATOM 2449 C CA . THR A 1 327 ? -12.531 27.766 -0.219 1 97.56 327 THR A CA 1
ATOM 2450 C C . THR A 1 327 ? -13.898 27.281 -0.7 1 97.56 327 THR A C 1
ATOM 2452 O O . THR A 1 327 ? -14.594 26.547 0.014 1 97.56 327 THR A O 1
ATOM 2455 N N . THR A 1 328 ? -14.328 27.734 -1.856 1 96.56 328 THR A N 1
ATOM 2456 C CA . THR A 1 328 ? -15.539 27.234 -2.486 1 96.56 328 THR A CA 1
ATOM 2457 C C . THR A 1 328 ? -15.227 26.031 -3.373 1 96.56 328 THR A C 1
ATOM 2459 O O . THR A 1 328 ? -14.219 26.031 -4.082 1 96.56 328 THR A O 1
ATOM 2462 N N . GLY A 1 329 ? -16.094 25.062 -3.316 1 96 329 GLY A N 1
ATOM 2463 C CA . GLY A 1 329 ? -15.875 23.844 -4.07 1 96 329 GLY A CA 1
ATOM 2464 C C . GLY A 1 329 ? -17.078 23.438 -4.895 1 96 329 GLY A C 1
ATOM 2465 O O . GLY A 1 329 ? -17.859 24.281 -5.324 1 96 329 GLY A O 1
ATOM 2466 N N . ARG A 1 330 ? -17.141 22.188 -5.211 1 94.31 330 ARG A N 1
ATOM 2467 C CA . ARG A 1 330 ? -18.188 21.641 -6.062 1 94.31 330 ARG A CA 1
ATOM 2468 C C . ARG A 1 330 ? -19.562 21.812 -5.422 1 94.31 330 ARG A C 1
ATOM 2470 O O . ARG A 1 330 ? -19.672 21.812 -4.195 1 94.31 330 ARG A O 1
ATOM 2477 N N . ASN A 1 331 ? -20.625 21.938 -6.273 1 92.12 331 ASN A N 1
ATOM 2478 C CA . ASN A 1 331 ? -22.016 22.047 -5.848 1 92.12 331 ASN A CA 1
ATOM 2479 C C . ASN A 1 331 ? -22.25 23.266 -4.969 1 92.12 331 ASN A C 1
ATOM 2481 O O . ASN A 1 331 ? -23.109 23.25 -4.098 1 92.12 331 ASN A O 1
ATOM 2485 N N . GLY A 1 332 ? -21.328 24.281 -5.062 1 93.06 332 GLY A N 1
ATOM 2486 C CA . GLY A 1 332 ? -21.469 25.5 -4.277 1 93.06 332 GLY A CA 1
ATOM 2487 C C . GLY A 1 332 ? -21.078 25.312 -2.822 1 93.06 332 GLY A C 1
ATOM 2488 O O . GLY A 1 332 ? -21.328 26.188 -1.992 1 93.06 332 GLY A O 1
ATOM 2489 N N . ARG A 1 333 ? -20.469 24.203 -2.525 1 94.62 333 ARG A N 1
ATOM 2490 C CA . ARG A 1 333 ? -20.047 23.938 -1.154 1 94.62 333 ARG A CA 1
ATOM 2491 C C . ARG A 1 333 ? -18.922 24.875 -0.727 1 94.62 333 ARG A C 1
ATOM 2493 O O . ARG A 1 333 ? -18.109 25.297 -1.554 1 94.62 333 ARG A O 1
ATOM 2500 N N . VAL A 1 334 ? -18.906 25.156 0.607 1 95.94 334 VAL A N 1
ATOM 2501 C CA . VAL A 1 334 ? -17.922 26.094 1.133 1 95.94 334 VAL A CA 1
ATOM 2502 C C . VAL A 1 334 ? -17.188 25.484 2.324 1 95.94 334 VAL A C 1
ATOM 2504 O O . VAL A 1 334 ? -17.828 24.953 3.242 1 95.94 334 VAL A O 1
ATOM 2507 N N . GLY A 1 335 ? -15.914 25.422 2.221 1 96.69 335 GLY A N 1
ATOM 2508 C CA . GLY A 1 335 ? -15.078 25.203 3.393 1 96.69 335 GLY A CA 1
ATOM 2509 C C . GLY A 1 335 ? -14.656 26.484 4.074 1 96.69 335 GLY A C 1
ATOM 2510 O O . GLY A 1 335 ? -13.734 27.156 3.615 1 96.69 335 GLY A O 1
ATOM 2511 N N . GLU A 1 336 ? -15.227 26.766 5.188 1 96.94 336 GLU A N 1
ATOM 2512 C CA . GLU A 1 336 ? -15 28.031 5.883 1 96.94 336 GLU A CA 1
ATOM 2513 C C . GLU A 1 336 ? -13.695 28 6.676 1 96.94 336 GLU A C 1
ATOM 2515 O O . GLU A 1 336 ? -13.414 27.016 7.379 1 96.94 336 GLU A O 1
ATOM 2520 N N . ALA A 1 337 ? -12.977 29.047 6.492 1 97.62 337 ALA A N 1
ATOM 2521 C CA . ALA A 1 337 ? -11.82 29.219 7.367 1 97.62 337 ALA A CA 1
ATOM 2522 C C . ALA A 1 337 ? -12.25 29.422 8.82 1 97.62 337 ALA A C 1
ATOM 2524 O O . ALA A 1 337 ? -13.234 30.109 9.094 1 97.62 337 ALA A O 1
ATOM 2525 N N . ILE A 1 338 ? -11.594 28.812 9.688 1 96.38 338 ILE A N 1
ATOM 2526 C CA . ILE A 1 338 ? -11.922 29 11.094 1 96.38 338 ILE A CA 1
ATOM 2527 C C . ILE A 1 338 ? -11.711 30.453 11.5 1 96.38 338 ILE A C 1
ATOM 2529 O O . ILE A 1 338 ? -10.648 31.031 11.234 1 96.38 338 ILE A O 1
ATOM 2533 N N . PRO A 1 339 ? -12.695 31.094 12.125 1 94.88 339 PRO A N 1
ATOM 2534 C CA . PRO A 1 339 ? -12.469 32.469 12.625 1 94.88 339 PRO A CA 1
ATOM 2535 C C . PRO A 1 339 ? -11.492 32.5 13.797 1 94.88 339 PRO A C 1
ATOM 2537 O O . PRO A 1 339 ? -11.625 31.734 14.75 1 94.88 339 PRO A O 1
ATOM 2540 N N . TYR A 1 340 ? -10.578 33.438 13.688 1 94.06 340 TYR A N 1
ATOM 2541 C CA . TYR A 1 340 ? -9.586 33.562 14.758 1 94.06 340 TYR A CA 1
ATOM 2542 C C . TYR A 1 340 ? -10.258 33.906 16.078 1 94.06 340 TYR A C 1
ATOM 2544 O O . TYR A 1 340 ? -9.727 33.625 17.156 1 94.06 340 TYR A O 1
ATOM 2552 N N . SER A 1 341 ? -11.383 34.531 16.078 1 91.69 341 SER A N 1
ATOM 2553 C CA . SER A 1 341 ? -12.109 34.938 17.266 1 91.69 341 SER A CA 1
ATOM 2554 C C . SER A 1 341 ? -12.555 33.75 18.094 1 91.69 341 SER A C 1
ATOM 2556 O O . SER A 1 341 ? -12.883 33.875 19.266 1 91.69 341 SER A O 1
ATOM 2558 N N . LEU A 1 342 ? -12.602 32.594 17.406 1 91.12 342 LEU A N 1
ATOM 2559 C CA . LEU A 1 342 ? -13 31.391 18.109 1 91.12 342 LEU A CA 1
ATOM 2560 C C . LEU A 1 342 ? -11.852 30.844 18.969 1 91.12 342 LEU A C 1
ATOM 2562 O O . LEU A 1 342 ? -12.062 30.016 19.844 1 91.12 342 LEU A O 1
ATOM 2566 N N . LEU A 1 343 ? -10.664 31.297 18.562 1 88.06 343 LEU A N 1
ATOM 2567 C CA . LEU A 1 343 ? -9.492 30.828 19.297 1 88.06 343 LEU A CA 1
ATOM 2568 C C . LEU A 1 343 ? -9.367 31.516 20.641 1 88.06 343 LEU A C 1
ATOM 2570 O O . LEU A 1 343 ? -9.234 32.75 20.703 1 88.06 343 LEU A O 1
ATOM 2574 N N . ARG A 1 344 ? -9.906 31.141 21.812 1 75.5 344 ARG A N 1
ATOM 2575 C CA . ARG A 1 344 ? -9.805 31.766 23.125 1 75.5 344 ARG A CA 1
ATOM 2576 C C . ARG A 1 344 ? -8.797 31.031 24 1 75.5 344 ARG A C 1
ATOM 2578 O O . ARG A 1 344 ? -7.879 31.641 24.547 1 75.5 344 ARG A O 1
ATOM 2585 N N . TRP A 1 345 ? -9.453 29.844 24.703 1 57.25 345 TRP A N 1
ATOM 2586 C CA . TRP A 1 345 ? -8.719 29.219 25.797 1 57.25 345 TRP A CA 1
ATOM 2587 C C . TRP A 1 345 ? -7.66 28.25 25.266 1 57.25 345 TRP A C 1
ATOM 2589 O O . TRP A 1 345 ? -7.574 27.109 25.703 1 57.25 345 TRP A O 1
ATOM 2599 N N . ILE A 1 346 ? -7.121 28.531 24.328 1 55.22 346 ILE A N 1
ATOM 2600 C CA . ILE A 1 346 ? -6.035 27.562 24.172 1 55.22 346 ILE A CA 1
ATOM 2601 C C . ILE A 1 346 ? -4.965 27.828 25.234 1 55.22 346 ILE A C 1
ATOM 2603 O O . ILE A 1 346 ? -4.398 28.922 25.281 1 55.22 346 ILE A O 1
ATOM 2607 N N . LYS A 1 347 ? -5.219 27.531 26.594 1 49.12 347 LYS A N 1
ATOM 2608 C CA . LYS A 1 347 ? -4.328 27.844 27.719 1 49.12 347 LYS A CA 1
ATOM 2609 C C . LYS A 1 347 ? -2.865 27.703 27.297 1 49.12 347 LYS A C 1
ATOM 2611 O O . LYS A 1 347 ? -2.453 26.656 26.812 1 49.12 347 LYS A O 1
ATOM 2616 N N . TRP A 1 348 ? -2.328 28.625 26.625 1 43.66 348 TRP A N 1
ATOM 2617 C CA . TRP A 1 348 ? -0.873 28.562 26.719 1 43.66 348 TRP A CA 1
ATOM 2618 C C . TRP A 1 348 ? -0.404 28.938 28.125 1 43.66 348 TRP A C 1
ATOM 2620 O O . TRP A 1 348 ? -1.102 29.656 28.844 1 43.66 348 TRP A O 1
ATOM 2630 N N . THR A 1 349 ? 0.48 28.094 28.672 1 39.75 349 THR A N 1
ATOM 2631 C CA . THR A 1 349 ? 1.221 28.391 29.891 1 39.75 349 THR A CA 1
ATOM 2632 C C . THR A 1 349 ? 1.651 29.844 29.938 1 39.75 349 THR A C 1
ATOM 2634 O O . THR A 1 349 ? 2.301 30.328 29 1 39.75 349 THR A O 1
ATOM 2637 N N . GLU A 1 350 ? 0.817 30.719 30.359 1 35.69 350 GLU A N 1
ATOM 2638 C CA . GLU A 1 350 ? 1.343 32 30.797 1 35.69 350 GLU A CA 1
ATOM 2639 C C . GLU A 1 350 ? 2.734 31.859 31.406 1 35.69 350 GLU A C 1
ATOM 2641 O O . GLU A 1 350 ? 2.924 31.078 32.344 1 35.69 350 GLU A O 1
ATOM 2646 N N . LYS A 1 351 ? 3.83 32.094 30.578 1 34.03 351 LYS A N 1
ATOM 2647 C CA . LYS A 1 351 ? 4.977 32.5 31.375 1 34.03 351 LYS A CA 1
ATOM 2648 C C . LYS A 1 351 ? 4.664 33.781 32.156 1 34.03 351 LYS A C 1
ATOM 2650 O O . LYS A 1 351 ? 4.07 34.719 31.641 1 34.03 351 LYS A O 1
ATOM 2655 N N . MET B 1 1 ? 2.199 -28.953 -26.25 1 83.31 1 MET B N 1
ATOM 2656 C CA . MET B 1 1 ? 1.532 -28.062 -25.297 1 83.31 1 MET B CA 1
ATOM 2657 C C . MET B 1 1 ? 1.914 -28.422 -23.859 1 83.31 1 MET B C 1
ATOM 2659 O O . MET B 1 1 ? 2.023 -29.609 -23.516 1 83.31 1 MET B O 1
ATOM 2663 N N . ARG B 1 2 ? 2.256 -27.5 -23.016 1 95.12 2 ARG B N 1
ATOM 2664 C CA . ARG B 1 2 ? 2.658 -27.719 -21.625 1 95.12 2 ARG B CA 1
ATOM 2665 C C . ARG B 1 2 ? 1.503 -28.281 -20.812 1 95.12 2 ARG B C 1
ATOM 2667 O O . ARG B 1 2 ? 0.339 -28.141 -21.188 1 95.12 2 ARG B O 1
ATOM 2674 N N . ARG B 1 3 ? 1.844 -29 -19.859 1 96.12 3 ARG B N 1
ATOM 2675 C CA . ARG B 1 3 ? 0.841 -29.703 -19.078 1 96.12 3 ARG B CA 1
ATOM 2676 C C . ARG B 1 3 ? 1.007 -29.422 -17.578 1 96.12 3 ARG B C 1
ATOM 2678 O O . ARG B 1 3 ? 2.109 -29.125 -17.125 1 96.12 3 ARG B O 1
ATOM 2685 N N . LYS B 1 4 ? -0.102 -29.625 -16.938 1 96.75 4 LYS B N 1
ATOM 2686 C CA . LYS B 1 4 ? -0.062 -29.5 -15.484 1 96.75 4 LYS B CA 1
ATOM 2687 C C . LYS B 1 4 ? 0.636 -30.703 -14.844 1 96.75 4 LYS B C 1
ATOM 2689 O O . LYS B 1 4 ? 0.684 -31.781 -15.438 1 96.75 4 LYS B O 1
ATOM 2694 N N . LEU B 1 5 ? 1.069 -30.453 -13.656 1 95.94 5 LEU B N 1
ATOM 2695 C CA . LEU B 1 5 ? 1.841 -31.453 -12.922 1 95.94 5 LEU B CA 1
ATOM 2696 C C . LEU B 1 5 ? 1.082 -32.781 -12.836 1 95.94 5 LEU B C 1
ATOM 2698 O O . LEU B 1 5 ? 1.651 -33.844 -13.078 1 95.94 5 LEU B O 1
ATOM 2702 N N . ARG B 1 6 ? -0.197 -32.75 -12.516 1 94.19 6 ARG B N 1
ATOM 2703 C CA . ARG B 1 6 ? -0.996 -33.938 -12.336 1 94.19 6 ARG B CA 1
ATOM 2704 C C . ARG B 1 6 ? -1.18 -34.688 -13.664 1 94.19 6 ARG B C 1
ATOM 2706 O O . ARG B 1 6 ? -1.266 -35.906 -13.688 1 94.19 6 ARG B O 1
ATOM 2713 N N . ASP B 1 7 ? -1.27 -33.969 -14.703 1 93.88 7 ASP B N 1
ATOM 2714 C CA . ASP B 1 7 ? -1.392 -34.594 -16.031 1 93.88 7 ASP B CA 1
ATOM 2715 C C . ASP B 1 7 ? -0.108 -35.312 -16.406 1 93.88 7 ASP B C 1
ATOM 2717 O O . ASP B 1 7 ? -0.11 -36.125 -17.328 1 93.88 7 ASP B O 1
ATOM 2721 N N . LEU B 1 8 ? 0.941 -34.969 -15.766 1 93.62 8 LEU B N 1
ATOM 2722 C CA . LEU B 1 8 ? 2.229 -35.625 -16 1 93.62 8 LEU B CA 1
ATOM 2723 C C . LEU B 1 8 ? 2.414 -36.812 -15.07 1 93.62 8 LEU B C 1
ATOM 2725 O O . LEU B 1 8 ? 3.467 -37.469 -15.078 1 93.62 8 LEU B O 1
ATOM 2729 N N . GLY B 1 9 ? 1.392 -37.062 -14.188 1 90.69 9 GLY B N 1
ATOM 2730 C CA . GLY B 1 9 ? 1.396 -38.25 -13.367 1 90.69 9 GLY B CA 1
ATOM 2731 C C . GLY B 1 9 ? 1.872 -38 -11.945 1 90.69 9 GLY B C 1
ATOM 2732 O O . GLY B 1 9 ? 2.078 -38.938 -11.18 1 90.69 9 GLY B O 1
ATOM 2733 N N . PHE B 1 10 ? 2.021 -36.688 -11.648 1 91.25 10 PHE B N 1
ATOM 2734 C CA . PHE B 1 10 ? 2.494 -36.344 -10.312 1 91.25 10 PHE B CA 1
ATOM 2735 C C . PHE B 1 10 ? 1.372 -35.75 -9.484 1 91.25 10 PHE B C 1
ATOM 2737 O O . PHE B 1 10 ? 0.539 -35 -10 1 91.25 10 PHE B O 1
ATOM 2744 N N . SER B 1 11 ? 1.406 -36.156 -8.203 1 88.56 11 SER B N 1
ATOM 2745 C CA . SER B 1 11 ? 0.374 -35.594 -7.32 1 88.56 11 SER B CA 1
ATOM 2746 C C . SER B 1 11 ? 0.985 -34.969 -6.086 1 88.56 11 SER B C 1
ATOM 2748 O O . SER B 1 11 ? 1.963 -35.469 -5.531 1 88.56 11 SER B O 1
ATOM 2750 N N . ILE B 1 12 ? 0.432 -33.875 -5.719 1 92.38 12 ILE B N 1
ATOM 2751 C CA . ILE B 1 12 ? 0.798 -33.188 -4.492 1 92.38 12 ILE B CA 1
ATOM 2752 C C . ILE B 1 12 ? -0.318 -33.344 -3.463 1 92.38 12 ILE B C 1
ATOM 2754 O O . ILE B 1 12 ? -1.476 -33 -3.74 1 92.38 12 ILE B O 1
ATOM 2758 N N . GLY B 1 13 ? 0.079 -33.781 -2.291 1 93.25 13 GLY B N 1
ATOM 2759 C CA . GLY B 1 13 ? -0.868 -33.844 -1.188 1 93.25 13 GLY B CA 1
ATOM 2760 C C . GLY B 1 13 ? -1.833 -35 -1.276 1 93.25 13 GLY B C 1
ATOM 2761 O O . GLY B 1 13 ? -1.614 -35.938 -2.047 1 93.25 13 GLY B O 1
ATOM 2762 N N . THR B 1 14 ? -2.84 -35.031 -0.321 1 95.19 14 THR B N 1
ATOM 2763 C CA . THR B 1 14 ? -3.74 -36.188 -0.196 1 95.19 14 THR B CA 1
ATOM 2764 C C . THR B 1 14 ? -5.188 -35.75 -0.438 1 95.19 14 THR B C 1
ATOM 2766 O O . THR B 1 14 ? -6.055 -36.594 -0.66 1 95.19 14 THR B O 1
ATOM 2769 N N . LEU B 1 15 ? -5.488 -34.469 -0.447 1 96.94 15 LEU B N 1
ATOM 2770 C CA . LEU B 1 15 ? -6.863 -34 -0.619 1 96.94 15 LEU B CA 1
ATOM 2771 C C . LEU B 1 15 ? -7.273 -34.062 -2.088 1 96.94 15 LEU B C 1
ATOM 2773 O O . LEU B 1 15 ? -6.457 -33.781 -2.973 1 96.94 15 LEU B O 1
ATOM 2777 N N . PRO B 1 16 ? -8.516 -34.406 -2.369 1 97.56 16 PRO B N 1
ATOM 2778 C CA . PRO B 1 16 ? -8.977 -34.406 -3.76 1 97.56 16 PRO B CA 1
ATOM 2779 C C . PRO B 1 16 ? -8.969 -33.031 -4.387 1 97.56 16 PRO B C 1
ATOM 2781 O O . PRO B 1 16 ? -9.234 -32.031 -3.701 1 97.56 16 PRO B O 1
ATOM 2784 N N . VAL B 1 17 ? -8.766 -32.969 -5.699 1 97.94 17 VAL B N 1
ATOM 2785 C CA . VAL B 1 17 ? -8.75 -31.703 -6.43 1 97.94 17 VAL B CA 1
ATOM 2786 C C . VAL B 1 17 ? -10.148 -31.406 -6.973 1 97.94 17 VAL B C 1
ATOM 2788 O O . VAL B 1 17 ? -10.969 -32.312 -7.121 1 97.94 17 VAL B O 1
ATOM 2791 N N . GLY B 1 18 ? -10.43 -30.156 -7.203 1 97.88 18 GLY B N 1
ATOM 2792 C CA . GLY B 1 18 ? -11.633 -29.797 -7.926 1 97.88 18 GLY B CA 1
ATOM 2793 C C . GLY B 1 18 ? -11.594 -30.188 -9.391 1 97.88 18 GLY B C 1
ATOM 2794 O O . GLY B 1 18 ? -10.562 -30.641 -9.883 1 97.88 18 GLY B O 1
ATOM 2795 N N . ARG B 1 19 ? -12.664 -30 -10.062 1 97.06 19 ARG B N 1
ATOM 2796 C CA . ARG B 1 19 ? -12.852 -30.438 -11.438 1 97.06 19 ARG B CA 1
ATOM 2797 C C . ARG B 1 19 ? -11.781 -29.859 -12.352 1 97.06 19 ARG B C 1
ATOM 2799 O O . ARG B 1 19 ? -11.234 -30.562 -13.211 1 97.06 19 ARG B O 1
ATOM 2806 N N . ARG B 1 20 ? -11.438 -28.594 -12.18 1 98 20 ARG B N 1
ATOM 2807 C CA . ARG B 1 20 ? -10.508 -27.906 -13.07 1 98 20 ARG B CA 1
ATOM 2808 C C . ARG B 1 20 ? -9.109 -27.875 -12.477 1 98 20 ARG B C 1
ATOM 2810 O O . ARG B 1 20 ? -8.141 -27.578 -13.172 1 98 20 ARG B O 1
ATOM 2817 N N . ASN B 1 21 ? -8.984 -28.156 -11.18 1 98.5 21 ASN B N 1
ATOM 2818 C CA . ASN B 1 21 ? -7.738 -27.984 -10.445 1 98.5 21 ASN B CA 1
ATOM 2819 C C . ASN B 1 21 ? -7.176 -26.578 -10.625 1 98.5 21 ASN B C 1
ATOM 2821 O O . ASN B 1 21 ? -6.012 -26.422 -10.992 1 98.5 21 ASN B O 1
ATOM 2825 N N . GLN B 1 22 ? -8.07 -25.625 -10.453 1 98.88 22 GLN B N 1
ATOM 2826 C CA . GLN B 1 22 ? -7.785 -24.203 -10.562 1 98.88 22 GLN B CA 1
ATOM 2827 C C . GLN B 1 22 ? -8.531 -23.406 -9.492 1 98.88 22 GLN B C 1
ATOM 2829 O O . GLN B 1 22 ? -9.516 -23.891 -8.93 1 98.88 22 GLN B O 1
ATOM 2834 N N . ILE B 1 23 ? -8.008 -22.219 -9.203 1 98.94 23 ILE B N 1
ATOM 2835 C CA . ILE B 1 23 ? -8.664 -21.344 -8.234 1 98.94 23 ILE B CA 1
ATOM 2836 C C . ILE B 1 23 ? -10.125 -21.141 -8.625 1 98.94 23 ILE B C 1
ATOM 2838 O O . ILE B 1 23 ? -10.984 -20.953 -7.762 1 98.94 23 ILE B O 1
ATOM 2842 N N . THR B 1 24 ? -10.484 -21.297 -9.891 1 98.88 24 THR B N 1
ATOM 2843 C CA . THR B 1 24 ? -11.828 -21.062 -10.406 1 98.88 24 THR B CA 1
ATOM 2844 C C . THR B 1 24 ? -12.734 -22.25 -10.102 1 98.88 24 THR B C 1
ATOM 2846 O O . THR B 1 24 ? -13.898 -22.266 -10.5 1 98.88 24 THR B O 1
ATOM 2849 N N . ASP B 1 25 ? -12.219 -23.297 -9.461 1 98.88 25 ASP B N 1
ATOM 2850 C CA . ASP B 1 25 ? -13.086 -24.328 -8.906 1 98.88 25 ASP B CA 1
ATOM 2851 C C . ASP B 1 25 ? -13.93 -23.781 -7.758 1 98.88 25 ASP B C 1
ATOM 2853 O O . ASP B 1 25 ? -14.938 -24.375 -7.375 1 98.88 25 ASP B O 1
ATOM 2857 N N . VAL B 1 26 ? -13.391 -22.703 -7.059 1 98.94 26 VAL B N 1
ATOM 2858 C CA . VAL B 1 26 ? -14.242 -21.984 -6.109 1 98.94 26 VAL B CA 1
ATOM 2859 C C . VAL B 1 26 ? -15.398 -21.312 -6.855 1 98.94 26 VAL B C 1
ATOM 2861 O O . VAL B 1 26 ? -15.172 -20.484 -7.742 1 98.94 26 VAL B O 1
ATOM 2864 N N . PRO B 1 27 ? -16.578 -21.625 -6.551 1 98.44 27 PRO B N 1
ATOM 2865 C CA . PRO B 1 27 ? -17.703 -21.094 -7.332 1 98.44 27 PRO B CA 1
ATOM 2866 C C . PRO B 1 27 ? -17.719 -19.578 -7.406 1 98.44 27 PRO B C 1
ATOM 2868 O O . PRO B 1 27 ? -17.562 -18.906 -6.383 1 98.44 27 PRO B O 1
ATOM 2871 N N . GLY B 1 28 ? -17.844 -19.062 -8.656 1 98.56 28 GLY B N 1
ATOM 2872 C CA . GLY B 1 28 ? -18 -17.625 -8.844 1 98.56 28 GLY B CA 1
ATOM 2873 C C . GLY B 1 28 ? -16.672 -16.922 -9.141 1 98.56 28 GLY B C 1
ATOM 2874 O O . GLY B 1 28 ? -16.672 -15.82 -9.672 1 98.56 28 GLY B O 1
ATOM 2875 N N . VAL B 1 29 ? -15.555 -17.531 -8.789 1 98.94 29 VAL B N 1
ATOM 2876 C CA . VAL B 1 29 ? -14.25 -16.922 -9.023 1 98.94 29 VAL B CA 1
ATOM 2877 C C . VAL B 1 29 ? -13.922 -16.969 -10.516 1 98.94 29 VAL B C 1
ATOM 2879 O O . VAL B 1 29 ? -14.164 -17.984 -11.18 1 98.94 29 VAL B O 1
ATOM 2882 N N . GLN B 1 30 ? -13.461 -15.914 -11.023 1 98.94 30 GLN B N 1
ATOM 2883 C CA . GLN B 1 30 ? -13.016 -15.828 -12.414 1 98.94 30 GLN B CA 1
ATOM 2884 C C . GLN B 1 30 ? -11.641 -15.188 -12.516 1 98.94 30 GLN B C 1
ATOM 2886 O O . GLN B 1 30 ? -11.25 -14.398 -11.648 1 98.94 30 GLN B O 1
ATOM 2891 N N . VAL B 1 31 ? -10.914 -15.539 -13.523 1 98.94 31 VAL B N 1
ATOM 2892 C CA . VAL B 1 31 ? -9.578 -15 -13.75 1 98.94 31 VAL B CA 1
ATOM 2893 C C . VAL B 1 31 ? -9.445 -14.539 -15.203 1 98.94 31 VAL B C 1
ATOM 2895 O O . VAL B 1 31 ? -9.93 -15.203 -16.125 1 98.94 31 VAL B O 1
ATOM 2898 N N . GLY B 1 32 ? -8.898 -13.336 -15.422 1 98.94 32 GLY B N 1
ATOM 2899 C CA . GLY B 1 32 ? -8.609 -12.812 -16.75 1 98.94 32 GLY B CA 1
ATOM 2900 C C . GLY B 1 32 ? -7.16 -12.383 -16.922 1 98.94 32 GLY B C 1
ATOM 2901 O O . GLY B 1 32 ? -6.512 -11.969 -15.953 1 98.94 32 GLY B O 1
ATOM 2902 N N . HIS B 1 33 ? -6.684 -12.508 -18.219 1 98.88 33 HIS B N 1
ATOM 2903 C CA . HIS B 1 33 ? -5.305 -12.141 -18.516 1 98.88 33 HIS B CA 1
ATOM 2904 C C . HIS B 1 33 ? -5.234 -11.195 -19.719 1 98.88 33 HIS B C 1
ATOM 2906 O O . HIS B 1 33 ? -6.043 -11.305 -20.641 1 98.88 33 HIS B O 1
ATOM 2912 N N . VAL B 1 34 ? -4.332 -10.312 -19.641 1 98.94 34 VAL B N 1
ATOM 2913 C CA . VAL B 1 34 ? -3.768 -9.641 -20.812 1 98.94 34 VAL B CA 1
ATOM 2914 C C . VAL B 1 34 ? -2.266 -9.914 -20.891 1 98.94 34 VAL B C 1
ATOM 2916 O O . VAL B 1 34 ? -1.528 -9.641 -19.938 1 98.94 34 VAL B O 1
ATOM 2919 N N . THR B 1 35 ? -1.882 -10.508 -21.984 1 98.88 35 THR B N 1
ATOM 2920 C CA . THR B 1 35 ? -0.484 -10.859 -22.219 1 98.88 35 THR B CA 1
ATOM 2921 C C . THR B 1 35 ? 0.131 -9.953 -23.281 1 98.88 35 THR B C 1
ATOM 2923 O O . THR B 1 35 ? -0.421 -9.797 -24.375 1 98.88 35 THR B O 1
ATOM 2926 N N . ILE B 1 36 ? 1.23 -9.336 -22.922 1 98.81 36 ILE B N 1
ATOM 2927 C CA . ILE B 1 36 ? 1.888 -8.414 -23.844 1 98.81 36 ILE B CA 1
ATOM 2928 C C . ILE B 1 36 ? 3.26 -8.961 -24.234 1 98.81 36 ILE B C 1
ATOM 2930 O O . ILE B 1 36 ? 4.148 -9.078 -23.391 1 98.81 36 ILE B O 1
ATOM 2934 N N . ARG B 1 37 ? 3.408 -9.289 -25.469 1 98.25 37 ARG B N 1
ATOM 2935 C CA . ARG B 1 37 ? 4.66 -9.758 -26.062 1 98.25 37 ARG B CA 1
ATOM 2936 C C . ARG B 1 37 ? 5.02 -8.945 -27.297 1 98.25 37 ARG B C 1
ATOM 2938 O O . ARG B 1 37 ? 4.258 -8.898 -28.266 1 98.25 37 ARG B O 1
ATOM 2945 N N . LYS B 1 38 ? 6.148 -8.289 -27.219 1 97.81 38 LYS B N 1
ATOM 2946 C CA . LYS B 1 38 ? 6.602 -7.488 -28.344 1 97.81 38 LYS B CA 1
ATOM 2947 C C . LYS B 1 38 ? 8.125 -7.387 -28.375 1 97.81 38 LYS B C 1
ATOM 2949 O O . LYS B 1 38 ? 8.75 -7.145 -27.344 1 97.81 38 LYS B O 1
ATOM 2954 N N . ASP B 1 39 ? 8.688 -7.594 -29.469 1 96.88 39 ASP B N 1
ATOM 2955 C CA . ASP B 1 39 ? 10.109 -7.336 -29.688 1 96.88 39 ASP B CA 1
ATOM 2956 C C . ASP B 1 39 ? 10.32 -6.004 -30.406 1 96.88 39 ASP B C 1
ATOM 2958 O O . ASP B 1 39 ? 10.18 -5.918 -31.625 1 96.88 39 ASP B O 1
ATOM 2962 N N . VAL B 1 40 ? 10.711 -4.934 -29.688 1 93.44 40 VAL B N 1
ATOM 2963 C CA . VAL B 1 40 ? 10.914 -3.611 -30.281 1 93.44 40 VAL B CA 1
ATOM 2964 C C . VAL B 1 40 ? 12.273 -3.547 -30.953 1 93.44 40 VAL B C 1
ATOM 2966 O O . VAL B 1 40 ? 12.375 -3.158 -32.125 1 93.44 40 VAL B O 1
ATOM 2969 N N . ASP B 1 41 ? 13.328 -3.857 -30.297 1 90.44 41 ASP B N 1
ATOM 2970 C CA . ASP B 1 41 ? 14.688 -4.078 -30.797 1 90.44 41 ASP B CA 1
ATOM 2971 C C . ASP B 1 41 ? 15.438 -5.062 -29.906 1 90.44 41 ASP B C 1
ATOM 2973 O O . ASP B 1 41 ? 14.844 -5.723 -29.047 1 90.44 41 ASP B O 1
ATOM 2977 N N . GLU B 1 42 ? 16.719 -5.238 -30.266 1 82.75 42 GLU B N 1
ATOM 2978 C CA . GLU B 1 42 ? 17.484 -6.273 -29.578 1 82.75 42 GLU B CA 1
ATOM 2979 C C . GLU B 1 42 ? 17.5 -6.031 -28.062 1 82.75 42 GLU B C 1
ATOM 2981 O O . GLU B 1 42 ? 17.469 -6.977 -27.281 1 82.75 42 GLU B O 1
ATOM 2986 N N . ARG B 1 43 ? 17.562 -4.859 -27.641 1 87.56 43 ARG B N 1
ATOM 2987 C CA . ARG B 1 43 ? 17.703 -4.527 -26.219 1 87.56 43 ARG B CA 1
ATOM 2988 C C . ARG B 1 43 ? 16.344 -4.312 -25.562 1 87.56 43 ARG B C 1
ATOM 2990 O O . ARG B 1 43 ? 16.203 -4.48 -24.359 1 87.56 43 ARG B O 1
ATOM 2997 N N . THR B 1 44 ? 15.352 -3.984 -26.359 1 94.69 44 THR B N 1
ATOM 2998 C CA . THR B 1 44 ? 14.023 -3.66 -25.844 1 94.69 44 THR B CA 1
ATOM 2999 C C . THR B 1 44 ? 13.016 -4.738 -26.234 1 94.69 44 THR B C 1
ATOM 3001 O O . THR B 1 44 ? 12.484 -4.734 -27.344 1 94.69 44 THR B O 1
ATOM 3004 N N . VAL B 1 45 ? 12.734 -5.617 -25.312 1 97.5 45 VAL B N 1
ATOM 3005 C CA . VAL B 1 45 ? 11.805 -6.727 -25.484 1 97.5 45 VAL B CA 1
ATOM 3006 C C . VAL B 1 45 ? 10.75 -6.684 -24.391 1 97.5 45 VAL B C 1
ATOM 3008 O O . VAL B 1 45 ? 11.078 -6.512 -23.203 1 97.5 45 VAL B O 1
ATOM 3011 N N . ILE B 1 46 ? 9.516 -6.773 -24.781 1 98.5 46 ILE B N 1
ATOM 3012 C CA . ILE B 1 46 ? 8.398 -6.715 -23.844 1 98.5 46 ILE B CA 1
ATOM 3013 C C . ILE B 1 46 ? 7.887 -8.125 -23.562 1 98.5 46 ILE B C 1
ATOM 3015 O O . ILE B 1 46 ? 7.508 -8.852 -24.484 1 98.5 46 ILE B O 1
ATOM 3019 N N . ARG B 1 47 ? 7.961 -8.625 -22.391 1 98.62 47 ARG B N 1
ATOM 3020 C CA . ARG B 1 47 ? 7.379 -9.836 -21.828 1 98.62 47 ARG B CA 1
ATOM 3021 C C . ARG B 1 47 ? 6.668 -9.547 -20.5 1 98.62 47 ARG B C 1
ATOM 3023 O O . ARG B 1 47 ? 7.258 -9.688 -19.438 1 98.62 47 ARG B O 1
ATOM 3030 N N . THR B 1 48 ? 5.473 -9.094 -20.516 1 98.69 48 THR B N 1
ATOM 3031 C CA . THR B 1 48 ? 4.77 -8.672 -19.297 1 98.69 48 THR B CA 1
ATOM 3032 C C . THR B 1 48 ? 3.26 -8.805 -19.484 1 98.69 48 THR B C 1
ATOM 3034 O O . THR B 1 48 ? 2.797 -9.469 -20.422 1 98.69 48 THR B O 1
ATOM 3037 N N . GLY B 1 49 ? 2.467 -8.312 -18.531 1 98.88 49 GLY B N 1
ATOM 3038 C CA . GLY B 1 49 ? 1.019 -8.383 -18.641 1 98.88 49 GLY B CA 1
ATOM 3039 C C . GLY B 1 49 ? 0.313 -8.102 -17.328 1 98.88 49 GLY B C 1
ATOM 3040 O O . GLY B 1 49 ? 0.916 -7.559 -16.391 1 98.88 49 GLY B O 1
ATOM 3041 N N . VAL B 1 50 ? -1.008 -8.344 -17.359 1 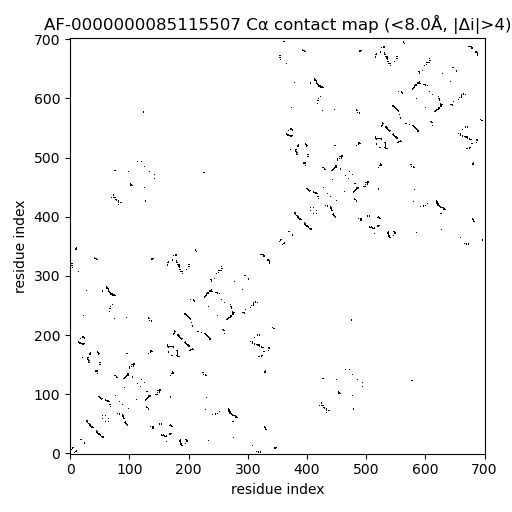98.94 50 VAL B N 1
ATOM 3042 C CA . VAL B 1 50 ? -1.891 -8.117 -16.219 1 98.94 50 VAL B CA 1
ATOM 3043 C C . VAL B 1 50 ? -2.791 -9.328 -16.016 1 98.94 50 VAL B C 1
ATOM 3045 O O . VAL B 1 50 ? -3.301 -9.906 -16.969 1 98.94 50 VAL B O 1
ATOM 3048 N N . THR B 1 51 ? -2.955 -9.828 -14.812 1 99 51 THR B N 1
ATOM 3049 C CA . THR B 1 51 ? -3.908 -10.852 -14.406 1 99 51 THR B CA 1
ATOM 3050 C C . THR B 1 51 ? -4.926 -10.281 -13.414 1 99 51 THR B C 1
ATOM 3052 O O . THR B 1 51 ? -4.555 -9.602 -12.461 1 99 51 THR B O 1
ATOM 3055 N N . ALA B 1 52 ? -6.184 -10.5 -13.656 1 99 52 ALA B N 1
ATOM 3056 C CA . ALA B 1 52 ? -7.262 -10.078 -12.766 1 99 52 ALA B CA 1
ATOM 3057 C C . ALA B 1 52 ? -7.941 -11.281 -12.117 1 99 52 ALA B C 1
ATOM 3059 O O . ALA B 1 52 ? -8.258 -12.258 -12.797 1 99 52 ALA B O 1
ATOM 3060 N N . VAL B 1 53 ? -8.125 -11.289 -10.844 1 99 53 VAL B N 1
ATOM 3061 C CA . VAL B 1 53 ? -8.914 -12.273 -10.117 1 99 53 VAL B CA 1
ATOM 3062 C C . VAL B 1 53 ? -10.188 -11.625 -9.586 1 99 53 VAL B C 1
ATOM 3064 O O . VAL B 1 53 ? -10.133 -10.672 -8.805 1 99 53 VAL B O 1
ATOM 3067 N N . LEU B 1 54 ? -11.289 -12.07 -10.031 1 98.94 54 LEU B N 1
ATOM 3068 C CA . LEU B 1 54 ? -12.578 -11.625 -9.516 1 98.94 54 LEU B CA 1
ATOM 3069 C C . LEU B 1 54 ? -13.102 -12.594 -8.453 1 98.94 54 LEU B C 1
ATOM 3071 O O . LEU B 1 54 ? -13.328 -13.773 -8.742 1 98.94 54 LEU B O 1
ATOM 3075 N N . PRO B 1 55 ? -13.352 -12.102 -7.27 1 98.88 55 PRO B N 1
ATOM 3076 C CA . PRO B 1 55 ? -13.758 -12.977 -6.172 1 98.88 55 PRO B CA 1
ATOM 3077 C C . PRO B 1 55 ? -15.109 -13.641 -6.418 1 98.88 55 PRO B C 1
ATOM 3079 O O . PRO B 1 55 ? -15.391 -14.711 -5.867 1 98.88 55 PRO B O 1
ATOM 3082 N N . HIS B 1 56 ? -15.961 -12.977 -7.176 1 98.44 56 HIS B N 1
ATOM 3083 C CA . HIS B 1 56 ? -17.266 -13.516 -7.562 1 98.44 56 HIS B CA 1
ATOM 3084 C C . HIS B 1 56 ? -17.844 -12.758 -8.758 1 98.44 56 HIS B C 1
ATOM 3086 O O . HIS B 1 56 ? -17.234 -11.805 -9.242 1 98.44 56 HIS B O 1
ATOM 3092 N N . GLY B 1 57 ? -19.016 -13.188 -9.25 1 96.69 57 GLY B N 1
ATOM 3093 C CA . GLY B 1 57 ? -19.562 -12.648 -10.484 1 96.69 57 GLY B CA 1
ATOM 3094 C C . GLY B 1 57 ? -20.5 -11.484 -10.258 1 96.69 57 GLY B C 1
ATOM 3095 O O . GLY B 1 57 ? -21.031 -10.914 -11.219 1 96.69 57 GLY B O 1
ATOM 3096 N N . GLY B 1 58 ? -20.719 -11.109 -8.992 1 96.81 58 GLY B N 1
ATOM 3097 C CA . GLY B 1 58 ? -21.594 -9.992 -8.68 1 96.81 58 GLY B CA 1
ATOM 3098 C C . GLY B 1 58 ? -20.891 -8.648 -8.688 1 96.81 58 GLY B C 1
ATOM 3099 O O . GLY B 1 58 ? -19.859 -8.5 -9.336 1 96.81 58 GLY B O 1
ATOM 3100 N N . HIS B 1 59 ? -21.531 -7.648 -8.102 1 96.5 59 HIS B N 1
ATOM 3101 C CA . HIS B 1 59 ? -20.969 -6.305 -8.016 1 96.5 59 HIS B CA 1
ATOM 3102 C C . HIS B 1 59 ? -19.969 -6.199 -6.871 1 96.5 59 HIS B C 1
ATOM 3104 O O . HIS B 1 59 ? -20.359 -6.027 -5.715 1 96.5 59 HIS B O 1
ATOM 3110 N N . LEU B 1 60 ? -18.719 -6.168 -7.176 1 96.06 60 LEU B N 1
ATOM 3111 C CA . LEU B 1 60 ? -17.656 -6.359 -6.188 1 96.06 60 LEU B CA 1
ATOM 3112 C C . LEU B 1 60 ? -17.703 -5.27 -5.121 1 96.06 60 LEU B C 1
ATOM 3114 O O . LEU B 1 60 ? -17.484 -5.539 -3.941 1 96.06 60 LEU B O 1
ATOM 3118 N N . PHE B 1 61 ? -18.047 -4.043 -5.469 1 97.44 61 PHE B N 1
ATOM 3119 C CA . PHE B 1 61 ? -18.062 -2.945 -4.508 1 97.44 61 PHE B CA 1
ATOM 3120 C C . PHE B 1 61 ? -19.297 -3.027 -3.613 1 97.44 61 PHE B C 1
ATOM 3122 O O . PHE B 1 61 ? -19.219 -2.773 -2.41 1 97.44 61 PHE B O 1
ATOM 3129 N N . LEU B 1 62 ? -20.422 -3.334 -4.16 1 96.44 62 LEU B N 1
ATOM 3130 C CA . LEU B 1 62 ? -21.672 -3.359 -3.414 1 96.44 62 LEU B CA 1
ATOM 3131 C C . LEU B 1 62 ? -21.797 -4.645 -2.605 1 96.44 62 LEU B C 1
ATOM 3133 O O . LEU B 1 62 ? -22.547 -4.699 -1.622 1 96.44 62 LEU B O 1
ATOM 3137 N N . GLU B 1 63 ? -21.094 -5.664 -3.088 1 97.5 63 GLU B N 1
ATOM 3138 C CA . GLU B 1 63 ? -21.078 -6.969 -2.436 1 97.5 63 GLU B CA 1
ATOM 3139 C C . GLU B 1 63 ? -19.656 -7.41 -2.111 1 97.5 63 GLU B C 1
ATOM 3141 O O . GLU B 1 63 ? -19.109 -8.305 -2.762 1 97.5 63 GLU B O 1
ATOM 3146 N N . LYS B 1 64 ? -19.141 -6.957 -1.023 1 98.38 64 LYS B N 1
ATOM 3147 C CA . LYS B 1 64 ? -17.75 -7.219 -0.641 1 98.38 64 LYS B CA 1
ATOM 3148 C C . LYS B 1 64 ? -17.594 -8.633 -0.087 1 98.38 64 LYS B C 1
ATOM 3150 O O . LYS B 1 64 ? -18.562 -9.234 0.374 1 98.38 64 LYS B O 1
ATOM 3155 N N . VAL B 1 65 ? -16.422 -9.141 -0.135 1 98.81 65 VAL B N 1
ATOM 3156 C CA . VAL B 1 65 ? -16.172 -10.453 0.449 1 98.81 65 VAL B CA 1
ATOM 3157 C C . VAL B 1 65 ? -15.188 -10.32 1.611 1 98.81 65 VAL B C 1
ATOM 3159 O O . VAL B 1 65 ? -14.297 -9.469 1.586 1 98.81 65 VAL B O 1
ATOM 3162 N N . PRO B 1 66 ? -15.344 -11.18 2.668 1 98.88 66 PRO B N 1
ATOM 3163 C CA . PRO B 1 66 ? -14.312 -11.203 3.709 1 98.88 66 PRO B CA 1
ATOM 3164 C C . PRO B 1 66 ? -12.945 -11.602 3.174 1 98.88 66 PRO B C 1
ATOM 3166 O O . PRO B 1 66 ? -12.844 -12.461 2.297 1 98.88 66 PRO B O 1
ATOM 3169 N N . ALA B 1 67 ? -11.914 -11.016 3.701 1 98.94 67 ALA B N 1
ATOM 3170 C CA . ALA B 1 67 ? -10.57 -11.242 3.188 1 98.94 67 ALA B CA 1
ATOM 3171 C C . ALA B 1 67 ? -9.516 -10.93 4.25 1 98.94 67 ALA B C 1
ATOM 3173 O O . ALA B 1 67 ? -9.82 -10.312 5.27 1 98.94 67 ALA B O 1
ATOM 3174 N N . ALA B 1 68 ? -8.336 -11.406 4.008 1 98.88 68 ALA B N 1
ATOM 3175 C CA . ALA B 1 68 ? -7.148 -11.102 4.797 1 98.88 68 ALA B CA 1
ATOM 3176 C C . ALA B 1 68 ? -5.891 -11.164 3.938 1 98.88 68 ALA B C 1
ATOM 3178 O O . ALA B 1 68 ? -5.91 -11.719 2.836 1 98.88 68 ALA B O 1
ATOM 3179 N N . CYS B 1 69 ? -4.867 -10.555 4.41 1 98.69 69 CYS B N 1
ATOM 3180 C CA . CYS B 1 69 ? -3.566 -10.672 3.762 1 98.69 69 CYS B CA 1
ATOM 3181 C C . CYS B 1 69 ? -2.49 -11.07 4.762 1 98.69 69 CYS B C 1
ATOM 3183 O O . CYS B 1 69 ? -2.65 -10.867 5.969 1 98.69 69 CYS B O 1
ATOM 3185 N N . PHE B 1 70 ? -1.514 -11.664 4.289 1 98.75 70 PHE B N 1
ATOM 3186 C CA . PHE B 1 70 ? -0.343 -12.055 5.062 1 98.75 70 PHE B CA 1
ATOM 3187 C C . PHE B 1 70 ? 0.94 -11.742 4.301 1 98.75 70 PHE B C 1
ATOM 3189 O O . PHE B 1 70 ? 1.144 -12.234 3.188 1 98.75 70 PHE B O 1
ATOM 3196 N N . VAL B 1 71 ? 1.796 -10.906 4.914 1 98.5 71 VAL B N 1
ATOM 3197 C CA . VAL B 1 71 ? 3.094 -10.539 4.355 1 98.5 71 VAL B CA 1
ATOM 3198 C C . VAL B 1 71 ? 4.188 -11.406 4.984 1 98.5 71 VAL B C 1
ATOM 3200 O O . VAL B 1 71 ? 4.645 -11.125 6.094 1 98.5 71 VAL B O 1
ATOM 3203 N N . LEU B 1 72 ? 4.629 -12.398 4.242 1 97.75 72 LEU B N 1
ATOM 3204 C CA . LEU B 1 72 ? 5.707 -13.258 4.719 1 97.75 72 LEU B CA 1
ATOM 3205 C C . LEU B 1 72 ? 7.051 -12.547 4.621 1 97.75 72 LEU B C 1
ATOM 3207 O O . LEU B 1 72 ? 7.852 -12.586 5.559 1 97.75 72 LEU B O 1
ATOM 3211 N N . ASN B 1 73 ? 7.32 -11.992 3.547 1 96.81 73 ASN B N 1
ATOM 3212 C CA . ASN B 1 73 ? 8.438 -11.102 3.26 1 96.81 73 ASN B CA 1
ATOM 3213 C C . ASN B 1 73 ? 7.98 -9.867 2.492 1 96.81 73 ASN B C 1
ATOM 3215 O O . ASN B 1 73 ? 7.395 -9.977 1.415 1 96.81 73 ASN B O 1
ATOM 3219 N N . GLY B 1 74 ? 8.32 -8.703 2.996 1 96.88 74 GLY B N 1
ATOM 3220 C CA . GLY B 1 74 ? 7.625 -7.496 2.578 1 96.88 74 GLY B CA 1
ATOM 3221 C C . GLY B 1 74 ? 8.422 -6.656 1.601 1 96.88 74 GLY B C 1
ATOM 3222 O O . GLY B 1 74 ? 8.242 -5.438 1.536 1 96.88 74 GLY B O 1
ATOM 3223 N N . PHE B 1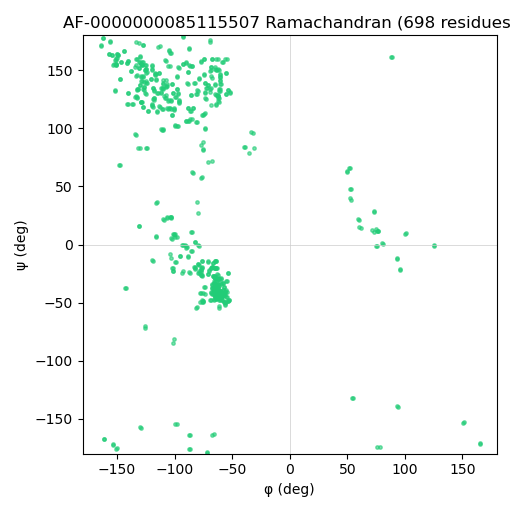 75 ? 9.391 -7.289 0.87 1 95 75 PHE B N 1
ATOM 3224 C CA . PHE B 1 75 ? 10.047 -6.582 -0.224 1 95 75 PHE B CA 1
ATOM 3225 C C . PHE B 1 75 ? 9.141 -6.512 -1.445 1 95 75 PHE B C 1
ATOM 3227 O O . PHE B 1 75 ? 9.508 -6.965 -2.529 1 95 75 PHE B O 1
ATOM 3234 N N . GLY B 1 76 ? 7.934 -5.934 -1.317 1 93.75 76 GLY B N 1
ATOM 3235 C CA . GLY B 1 76 ? 6.902 -5.863 -2.34 1 93.75 76 GLY B CA 1
ATOM 3236 C C . GLY B 1 76 ? 6.293 -4.48 -2.479 1 93.75 76 GLY B C 1
ATOM 3237 O O . GLY B 1 76 ? 6.402 -3.656 -1.568 1 93.75 76 GLY B O 1
ATOM 3238 N N . LYS B 1 77 ? 5.695 -4.242 -3.613 1 95.88 77 LYS B N 1
ATOM 3239 C CA . LYS B 1 77 ? 5.137 -2.938 -3.959 1 95.88 77 LYS B CA 1
ATOM 3240 C C . LYS B 1 77 ? 3.619 -3.014 -4.109 1 95.88 77 LYS B C 1
ATOM 3242 O O . LYS B 1 77 ? 3.043 -2.355 -4.98 1 95.88 77 LYS B O 1
ATOM 3247 N N . THR B 1 78 ? 3.033 -3.795 -3.311 1 97.19 78 THR B N 1
ATOM 3248 C CA . THR B 1 78 ? 1.588 -3.986 -3.373 1 97.19 78 THR B CA 1
ATOM 3249 C C . THR B 1 78 ? 0.854 -2.713 -2.961 1 97.19 78 THR B C 1
ATOM 3251 O O . THR B 1 78 ? 1.431 -1.844 -2.305 1 97.19 78 THR B O 1
ATOM 3254 N N . THR B 1 79 ? -0.39 -2.635 -3.373 1 97.81 79 THR B N 1
ATOM 3255 C CA . THR B 1 79 ? -1.312 -1.613 -2.889 1 97.81 79 THR B CA 1
ATOM 3256 C C . THR B 1 79 ? -2.578 -2.25 -2.324 1 97.81 79 THR B C 1
ATOM 3258 O O . THR B 1 79 ? -2.92 -3.381 -2.676 1 97.81 79 THR B O 1
ATOM 3261 N N . GLY B 1 80 ? -3.234 -1.507 -1.396 1 98.31 80 GLY B N 1
ATOM 3262 C CA . GLY B 1 80 ? -4.562 -1.872 -0.927 1 98.31 80 GLY B CA 1
ATOM 3263 C C . GLY B 1 80 ? -4.539 -2.723 0.329 1 98.31 80 GLY B C 1
ATOM 3264 O O . GLY B 1 80 ? -5.566 -2.889 0.992 1 98.31 80 GLY B O 1
ATOM 3265 N N . LEU B 1 81 ? -3.371 -3.23 0.714 1 98.5 81 LEU B N 1
ATOM 3266 C CA . LEU B 1 81 ? -3.311 -4.199 1.802 1 98.5 81 LEU B CA 1
ATOM 3267 C C . LEU B 1 81 ? -3.605 -3.533 3.141 1 98.5 81 LEU B C 1
ATOM 3269 O O . LEU B 1 81 ? -4.133 -4.172 4.055 1 98.5 81 LEU B O 1
ATOM 3273 N N . VAL B 1 82 ? -3.363 -2.242 3.271 1 97.94 82 VAL B N 1
ATOM 3274 C CA . VAL B 1 82 ? -3.609 -1.525 4.52 1 97.94 82 VAL B CA 1
ATOM 3275 C C . VAL B 1 82 ? -5.094 -1.604 4.875 1 97.94 82 VAL B C 1
ATOM 3277 O O . VAL B 1 82 ? -5.449 -1.944 6.004 1 97.94 82 VAL B O 1
ATOM 3280 N N . GLN B 1 83 ? -5.906 -1.334 3.92 1 98.12 83 GLN B N 1
ATOM 3281 C CA . GLN B 1 83 ? -7.336 -1.359 4.207 1 98.12 83 GLN B CA 1
ATOM 3282 C C . GLN B 1 83 ? -7.844 -2.791 4.355 1 98.12 83 GLN B C 1
ATOM 3284 O O . GLN B 1 83 ? -8.734 -3.059 5.16 1 98.12 83 GLN B O 1
ATOM 3289 N N . VAL B 1 84 ? -7.305 -3.729 3.557 1 98.62 84 VAL B N 1
ATOM 3290 C CA . VAL B 1 84 ? -7.699 -5.125 3.715 1 98.62 84 VAL B CA 1
ATOM 3291 C C . VAL B 1 84 ? -7.441 -5.574 5.148 1 98.62 84 VAL B C 1
ATOM 3293 O O . VAL B 1 84 ? -8.289 -6.223 5.766 1 98.62 84 VAL B O 1
ATOM 3296 N N . GLU B 1 85 ? -6.32 -5.195 5.625 1 97.88 85 GLU B N 1
ATOM 3297 C CA . GLU B 1 85 ? -5.969 -5.555 6.992 1 97.88 85 GLU B CA 1
ATOM 3298 C C . GLU B 1 85 ? -6.922 -4.914 7.996 1 97.88 85 GLU B C 1
ATOM 3300 O O . GLU B 1 85 ? -7.297 -5.539 8.992 1 97.88 85 GLU B O 1
ATOM 3305 N N . GLU B 1 86 ? -7.34 -3.756 7.766 1 97.75 86 GLU B N 1
ATOM 3306 C CA . GLU B 1 86 ? -8.172 -2.99 8.688 1 97.75 86 GLU B CA 1
ATOM 3307 C C . GLU B 1 86 ? -9.617 -3.492 8.672 1 97.75 86 GLU B C 1
ATOM 3309 O O . GLU B 1 86 ? -10.203 -3.732 9.727 1 97.75 86 GLU B O 1
ATOM 3314 N N . LEU B 1 87 ? -10.164 -3.668 7.43 1 97.5 87 LEU B N 1
ATOM 3315 C CA . LEU B 1 87 ? -11.602 -3.865 7.312 1 97.5 87 LEU B CA 1
ATOM 3316 C C . LEU B 1 87 ? -11.93 -5.336 7.09 1 97.5 87 LEU B C 1
ATOM 3318 O O . LEU B 1 87 ? -13.078 -5.75 7.246 1 97.5 87 LEU B O 1
ATOM 3322 N N . GLY B 1 88 ? -10.93 -6.059 6.629 1 98.38 88 GLY B N 1
ATOM 3323 C CA . GLY B 1 88 ? -11.133 -7.484 6.43 1 98.38 88 GLY B CA 1
ATOM 3324 C C . GLY B 1 88 ? -12 -7.797 5.223 1 98.38 88 GLY B C 1
ATOM 3325 O O . GLY B 1 88 ? -12.734 -8.789 5.219 1 98.38 88 GLY B O 1
ATOM 3326 N N . THR B 1 89 ? -11.977 -6.926 4.215 1 98.5 89 THR B N 1
ATOM 3327 C CA . THR B 1 89 ? -12.797 -7.168 3.031 1 98.5 89 THR B CA 1
ATOM 3328 C C . THR B 1 89 ? -12.047 -6.77 1.763 1 98.5 89 THR B C 1
ATOM 3330 O O . THR B 1 89 ? -11.078 -6.008 1.82 1 98.5 89 THR B O 1
ATOM 3333 N N . ILE B 1 90 ? -12.422 -7.332 0.718 1 98.5 90 ILE B N 1
ATOM 3334 C CA . ILE B 1 90 ? -12.055 -6.922 -0.632 1 98.5 90 ILE B CA 1
ATOM 3335 C C . ILE B 1 90 ? -13.281 -6.371 -1.356 1 98.5 90 ILE B C 1
ATOM 3337 O O . ILE B 1 90 ? -14.367 -6.953 -1.281 1 98.5 90 ILE B O 1
ATOM 3341 N N . GLU B 1 91 ? -13.078 -5.27 -2.008 1 98.12 91 GLU B N 1
ATOM 3342 C CA . GLU B 1 91 ? -14.211 -4.621 -2.672 1 98.12 91 GLU B CA 1
ATOM 3343 C C . GLU B 1 91 ? -13.867 -4.27 -4.117 1 98.12 91 GLU B C 1
ATOM 3345 O O . GLU B 1 91 ? -14.484 -3.375 -4.703 1 98.12 91 GLU B O 1
ATOM 3350 N N . SER B 1 92 ? -12.844 -4.816 -4.676 1 98.25 92 SER B N 1
ATOM 3351 C CA . SER B 1 92 ? -12.398 -4.664 -6.055 1 98.25 92 SER B CA 1
ATOM 3352 C C . SER B 1 92 ? -11.812 -5.965 -6.594 1 98.25 92 SER B C 1
ATOM 3354 O O . SER B 1 92 ? -11.609 -6.918 -5.84 1 98.25 92 SER B O 1
ATOM 3356 N N . PRO B 1 93 ? -11.617 -6.047 -7.973 1 98.81 93 PRO B N 1
ATOM 3357 C CA . PRO B 1 93 ? -10.758 -7.141 -8.438 1 98.81 93 PRO B CA 1
ATOM 3358 C C . PRO B 1 93 ? -9.383 -7.129 -7.785 1 98.81 93 PRO B C 1
ATOM 3360 O O . PRO B 1 93 ? -8.898 -6.074 -7.363 1 98.81 93 PRO B O 1
ATOM 3363 N N . ILE B 1 94 ? -8.82 -8.312 -7.586 1 98.94 94 ILE B N 1
ATOM 3364 C CA . ILE B 1 94 ? -7.406 -8.414 -7.23 1 98.94 94 ILE B CA 1
ATOM 3365 C C . ILE B 1 94 ? -6.555 -8.422 -8.5 1 98.94 94 ILE B C 1
ATOM 3367 O O . ILE B 1 94 ? -6.637 -9.352 -9.305 1 98.94 94 ILE B O 1
ATOM 3371 N N . MET B 1 95 ? -5.75 -7.367 -8.656 1 98.94 95 MET B N 1
ATOM 3372 C CA . MET B 1 95 ? -4.953 -7.215 -9.875 1 98.94 95 MET B CA 1
ATOM 3373 C C . MET B 1 95 ? -3.502 -7.605 -9.625 1 98.94 95 MET B C 1
ATOM 3375 O O . MET B 1 95 ? -2.939 -7.297 -8.578 1 98.94 95 MET B O 1
ATOM 3379 N N . LEU B 1 96 ? -2.934 -8.328 -10.594 1 98.94 96 LEU B N 1
ATOM 3380 C CA . LEU B 1 96 ? -1.533 -8.727 -10.539 1 98.94 96 LEU B CA 1
ATOM 3381 C C . LEU B 1 96 ? -0.783 -8.266 -11.781 1 98.94 96 LEU B C 1
ATOM 3383 O O . LEU B 1 96 ? -1.312 -8.328 -12.898 1 98.94 96 LEU B O 1
ATOM 3387 N N . THR B 1 97 ? 0.447 -7.777 -11.648 1 98.81 97 THR B N 1
ATOM 3388 C CA . THR B 1 97 ? 1.236 -7.25 -12.758 1 98.81 97 THR B CA 1
ATOM 3389 C C . THR B 1 97 ? 2.719 -7.207 -12.398 1 98.81 97 THR B C 1
ATOM 3391 O O . THR B 1 97 ? 3.154 -7.891 -11.469 1 98.81 97 THR B O 1
ATOM 3394 N N . ASN B 1 98 ? 3.527 -6.504 -13.211 1 97.5 98 ASN B N 1
ATOM 3395 C CA . ASN B 1 98 ? 4.945 -6.363 -12.898 1 97.5 98 ASN B CA 1
ATOM 3396 C C . ASN B 1 98 ? 5.199 -5.16 -11.992 1 97.5 98 ASN B C 1
ATOM 3398 O O . ASN B 1 98 ? 4.348 -4.281 -11.867 1 97.5 98 ASN B O 1
ATOM 3402 N N . THR B 1 99 ? 6.328 -5.039 -11.461 1 96.12 99 THR B N 1
ATOM 3403 C CA . THR B 1 99 ? 6.707 -4.133 -10.383 1 96.12 99 THR B CA 1
ATOM 3404 C C . THR B 1 99 ? 6.598 -2.68 -10.828 1 96.12 99 THR B C 1
ATOM 3406 O O . THR B 1 99 ? 6.309 -1.795 -10.023 1 96.12 99 THR B O 1
ATOM 3409 N N . PHE B 1 100 ? 6.766 -2.383 -12.109 1 97.12 100 PHE B N 1
ATOM 3410 C CA . PHE B 1 100 ? 6.777 -0.999 -12.57 1 97.12 100 PHE B CA 1
ATOM 3411 C C . PHE B 1 100 ? 5.43 -0.612 -13.164 1 97.12 100 PHE B C 1
ATOM 3413 O O . PHE B 1 100 ? 5.281 0.469 -13.734 1 97.12 100 PHE B O 1
ATOM 3420 N N . SER B 1 101 ? 4.469 -1.472 -13.008 1 98.12 101 SER B N 1
ATOM 3421 C CA . SER B 1 101 ? 3.184 -1.212 -13.648 1 98.12 101 SER B CA 1
ATOM 3422 C C . SER B 1 101 ? 2.078 -1.031 -12.609 1 98.12 101 SER B C 1
ATOM 3424 O O . SER B 1 101 ? 0.901 -0.925 -12.969 1 98.12 101 SER B O 1
ATOM 3426 N N . VAL B 1 102 ? 2.412 -0.973 -11.375 1 98.44 102 VAL B N 1
ATOM 3427 C CA . VAL B 1 102 ? 1.439 -0.921 -10.289 1 98.44 102 VAL B CA 1
ATOM 3428 C C . VAL B 1 102 ? 0.568 0.325 -10.438 1 98.44 102 VAL B C 1
ATOM 3430 O O . VAL B 1 102 ? -0.657 0.25 -10.312 1 98.44 102 VAL B O 1
ATOM 3433 N N . GLY B 1 103 ? 1.165 1.476 -10.727 1 98.25 103 GLY B N 1
ATOM 3434 C CA . GLY B 1 103 ? 0.42 2.715 -10.883 1 98.25 103 GLY B CA 1
ATOM 3435 C C . GLY B 1 103 ? -0.588 2.664 -12.016 1 98.25 103 GLY B C 1
ATOM 3436 O O . GLY B 1 103 ? -1.74 3.072 -11.852 1 98.25 103 GLY B O 1
ATOM 3437 N N . ALA B 1 104 ? -0.186 2.154 -13.156 1 98.38 104 ALA B N 1
ATOM 3438 C CA . ALA B 1 104 ? -1.054 2.066 -14.336 1 98.38 104 ALA B CA 1
ATOM 3439 C C . ALA B 1 104 ? -2.227 1.123 -14.078 1 98.38 104 ALA B C 1
ATOM 3441 O O . ALA B 1 104 ? -3.369 1.438 -14.414 1 98.38 104 ALA B O 1
ATOM 3442 N N . VAL B 1 105 ? -1.905 0.02 -13.5 1 98.88 105 VAL B N 1
ATOM 3443 C CA . VAL B 1 105 ? -2.945 -0.97 -13.242 1 98.88 105 VAL B CA 1
ATOM 3444 C C . VAL B 1 105 ? -3.91 -0.442 -12.18 1 98.88 105 VAL B C 1
ATOM 3446 O O . VAL B 1 105 ? -5.125 -0.617 -12.297 1 98.88 105 VAL B O 1
ATOM 3449 N N . TRP B 1 106 ? -3.34 0.201 -11.141 1 98.69 106 TRP B N 1
ATOM 3450 C CA . TRP B 1 106 ? -4.168 0.854 -10.133 1 98.69 106 TRP B CA 1
ATOM 3451 C C . TRP B 1 106 ? -5.145 1.83 -10.781 1 98.69 106 TRP B C 1
ATOM 3453 O O . TRP B 1 106 ? -6.348 1.782 -10.516 1 98.69 106 TRP B O 1
ATOM 3463 N N . GLN B 1 107 ? -4.672 2.666 -11.648 1 98.38 107 GLN B N 1
ATOM 3464 C CA . GLN B 1 107 ? -5.469 3.701 -12.297 1 98.38 107 GLN B CA 1
ATOM 3465 C C . GLN B 1 107 ? -6.562 3.088 -13.172 1 98.38 107 GLN B C 1
ATOM 3467 O O . GLN B 1 107 ? -7.707 3.543 -13.148 1 98.38 107 GLN B O 1
ATOM 3472 N N . GLY B 1 108 ? -6.188 2.105 -13.969 1 98.75 108 GLY B N 1
ATOM 3473 C CA . GLY B 1 108 ? -7.18 1.451 -14.812 1 98.75 108 GLY B CA 1
ATOM 3474 C C . GLY B 1 108 ? -8.289 0.785 -14.023 1 98.75 108 GLY B C 1
ATOM 3475 O O . GLY B 1 108 ? -9.453 0.839 -14.414 1 98.75 108 GLY B O 1
ATOM 3476 N N . THR B 1 109 ? -7.902 0.157 -12.953 1 98.75 109 THR B N 1
ATOM 3477 C CA . THR B 1 109 ? -8.883 -0.51 -12.109 1 98.75 109 THR B CA 1
ATOM 3478 C C . THR B 1 109 ? -9.828 0.506 -11.469 1 98.75 109 THR B C 1
ATOM 3480 O O . THR B 1 109 ? -11.039 0.279 -11.391 1 98.75 109 THR B O 1
ATOM 3483 N N . LEU B 1 110 ? -9.289 1.617 -11 1 98.12 110 LEU B N 1
ATOM 3484 C CA . LEU B 1 110 ? -10.117 2.684 -10.438 1 98.12 110 LEU B CA 1
ATOM 3485 C C . LEU B 1 110 ? -11.156 3.146 -11.453 1 98.12 110 LEU B C 1
ATOM 3487 O O . LEU B 1 110 ? -12.344 3.24 -11.125 1 98.12 110 LEU B O 1
ATOM 3491 N N . GLU B 1 111 ? -10.68 3.455 -12.633 1 97.75 111 GLU B N 1
ATOM 3492 C CA . GLU B 1 111 ? -11.602 3.938 -13.664 1 97.75 111 GLU B CA 1
ATOM 3493 C C . GLU B 1 111 ? -12.688 2.912 -13.953 1 97.75 111 GLU B C 1
ATOM 3495 O O . GLU B 1 111 ? -13.859 3.273 -14.125 1 97.75 111 GLU B O 1
ATOM 3500 N N . TYR B 1 112 ? -12.32 1.663 -14.039 1 98.19 112 TYR B N 1
ATOM 3501 C CA . TYR B 1 112 ? -13.289 0.594 -14.234 1 98.19 112 TYR B CA 1
ATOM 3502 C C . TYR B 1 112 ? -14.336 0.606 -13.133 1 98.19 112 TYR B C 1
ATOM 3504 O O . TYR B 1 112 ? -15.539 0.522 -13.406 1 98.19 112 TYR B O 1
ATOM 3512 N N . MET B 1 113 ? -13.875 0.664 -11.883 1 97.44 113 MET B N 1
ATOM 3513 C CA . MET B 1 113 ? -14.773 0.63 -10.734 1 97.44 113 MET B CA 1
ATOM 3514 C C . MET B 1 113 ? -15.703 1.844 -10.727 1 97.44 113 MET B C 1
ATOM 3516 O O . MET B 1 113 ? -16.875 1.729 -10.391 1 97.44 113 MET B O 1
ATOM 3520 N N . LEU B 1 114 ? -15.164 3.043 -11.047 1 96.06 114 LEU B N 1
ATOM 3521 C CA . LEU B 1 114 ? -15.961 4.262 -11.07 1 96.06 114 LEU B CA 1
ATOM 3522 C C . LEU B 1 114 ? -17.047 4.184 -12.148 1 96.06 114 LEU B C 1
ATOM 3524 O O . LEU B 1 114 ? -18.172 4.656 -11.938 1 96.06 114 LEU B O 1
ATOM 3528 N N . GLU B 1 115 ? -16.688 3.633 -13.289 1 95.44 115 GLU B N 1
ATOM 3529 C CA . GLU B 1 115 ? -17.656 3.471 -14.375 1 95.44 115 GLU B CA 1
ATOM 3530 C C . GLU B 1 115 ? -18.766 2.508 -13.977 1 95.44 115 GLU B C 1
ATOM 3532 O O . GLU B 1 115 ? -19.938 2.73 -14.305 1 95.44 115 GLU B O 1
ATOM 3537 N N . ALA B 1 116 ? -18.422 1.5 -13.281 1 93.5 116 ALA B N 1
ATOM 3538 C CA . ALA B 1 116 ? -19.391 0.465 -12.898 1 93.5 116 ALA B CA 1
ATOM 3539 C C . ALA B 1 116 ? -20.25 0.925 -11.727 1 93.5 116 ALA B C 1
ATOM 3541 O O . ALA B 1 116 ? -21.312 0.37 -11.477 1 93.5 116 ALA B O 1
ATOM 3542 N N . THR B 1 117 ? -19.719 1.879 -10.969 1 93.81 117 THR B N 1
ATOM 3543 C CA . THR B 1 117 ? -20.391 2.271 -9.727 1 93.81 117 THR B CA 1
ATOM 3544 C C . THR B 1 117 ? -20.453 3.791 -9.617 1 93.81 117 THR B C 1
ATOM 3546 O O . THR B 1 117 ? -19.625 4.414 -8.961 1 93.81 117 THR B O 1
ATOM 3549 N N . PRO B 1 118 ? -21.484 4.438 -10 1 89.5 118 PRO B N 1
ATOM 3550 C CA . PRO B 1 118 ? -21.594 5.898 -10.016 1 89.5 118 PRO B CA 1
ATOM 3551 C C . PRO B 1 118 ? -21.578 6.504 -8.609 1 89.5 118 PRO B C 1
ATOM 3553 O O . PRO B 1 118 ? -21.25 7.68 -8.445 1 89.5 118 PRO B O 1
ATOM 3556 N N . GLU B 1 119 ? -21.797 5.688 -7.613 1 85.44 119 GLU B N 1
ATOM 3557 C CA . GLU B 1 119 ? -21.891 6.168 -6.238 1 85.44 119 GLU B CA 1
ATOM 3558 C C . GLU B 1 119 ? -20.516 6.465 -5.66 1 85.44 119 GLU B C 1
ATOM 3560 O O . GLU B 1 119 ? -20.391 7.293 -4.758 1 85.44 119 GLU B O 1
ATOM 3565 N N . ILE B 1 120 ? -19.562 5.832 -6.156 1 88 120 ILE B N 1
ATOM 3566 C CA . ILE B 1 120 ? -18.234 5.996 -5.602 1 88 120 ILE B CA 1
ATOM 3567 C C . ILE B 1 120 ? -17.75 7.43 -5.816 1 88 120 ILE B C 1
ATOM 3569 O O . ILE B 1 120 ? -17.828 7.957 -6.93 1 88 120 ILE B O 1
ATOM 3573 N N . GLY B 1 121 ? -17.25 8.117 -4.699 1 81.06 121 GLY B N 1
ATOM 3574 C CA . GLY B 1 121 ? -16.703 9.461 -4.777 1 81.06 121 GLY B CA 1
ATOM 3575 C C . GLY B 1 121 ? -17.766 10.547 -4.809 1 81.06 121 GLY B C 1
ATOM 3576 O O . GLY B 1 121 ? -17.438 11.734 -4.891 1 81.06 121 GLY B O 1
ATOM 3577 N N . ASP B 1 122 ? -18.969 10.148 -4.746 1 79 122 ASP B N 1
ATOM 3578 C CA . ASP B 1 122 ? -20.078 11.102 -4.789 1 79 122 ASP B CA 1
ATOM 3579 C C . ASP B 1 122 ? -21 10.914 -3.59 1 79 122 ASP B C 1
ATOM 3581 O O . ASP B 1 122 ? -20.875 11.609 -2.578 1 79 122 ASP B O 1
ATOM 3585 N N . VAL B 1 123 ? -21.734 9.82 -3.635 1 72.25 123 VAL B N 1
ATOM 3586 C CA . VAL B 1 123 ? -22.703 9.664 -2.555 1 72.25 123 VAL B CA 1
ATOM 3587 C C . VAL B 1 123 ? -22.203 8.641 -1.545 1 72.25 123 VAL B C 1
ATOM 3589 O O . VAL B 1 123 ? -22.812 8.438 -0.494 1 72.25 123 VAL B O 1
ATOM 3592 N N . THR B 1 124 ? -21.172 8.023 -1.903 1 77.25 124 THR B N 1
ATOM 3593 C CA . THR B 1 124 ? -20.562 7.094 -0.968 1 77.25 124 THR B CA 1
ATOM 3594 C C . THR B 1 124 ? -19.047 7.312 -0.908 1 77.25 124 THR B C 1
ATOM 3596 O O . THR B 1 124 ? -18.516 8.195 -1.588 1 77.25 124 THR B O 1
ATOM 3599 N N . GLY B 1 125 ? -18.328 6.688 -0.092 1 82 125 GLY B N 1
ATOM 3600 C CA . GLY B 1 125 ? -16.906 6.863 0.145 1 82 125 GLY B CA 1
ATOM 3601 C C . GLY B 1 125 ? -16.047 6.434 -1.032 1 82 125 GLY B C 1
ATOM 3602 O O . GLY B 1 125 ? -16.484 6.504 -2.184 1 82 125 GLY B O 1
ATOM 3603 N N . SER B 1 126 ? -14.859 6.258 -0.857 1 90.69 126 SER B N 1
ATOM 3604 C CA . SER B 1 126 ? -13.891 5.887 -1.886 1 90.69 126 SER B CA 1
ATOM 3605 C C . SER B 1 126 ? -13.828 4.371 -2.061 1 90.69 126 SER B C 1
ATOM 3607 O O . SER B 1 126 ? -14.719 3.65 -1.614 1 90.69 126 SER B O 1
ATOM 3609 N N . VAL B 1 127 ? -12.914 3.865 -2.928 1 95.94 127 VAL B N 1
ATOM 3610 C CA . VAL B 1 127 ? -12.766 2.447 -3.232 1 95.94 127 VAL B CA 1
ATOM 3611 C C . VAL B 1 127 ? -11.312 2.021 -3.016 1 95.94 127 VAL B C 1
ATOM 3613 O O . VAL B 1 127 ? -10.383 2.768 -3.342 1 95.94 127 VAL B O 1
ATOM 3616 N N . ASN B 1 128 ? -11.133 0.884 -2.373 1 97.62 128 ASN B N 1
ATOM 3617 C CA . ASN B 1 128 ? -9.812 0.314 -2.16 1 97.62 128 ASN B CA 1
ATOM 3618 C C . ASN B 1 128 ? -9.391 -0.584 -3.322 1 97.62 128 ASN B C 1
ATOM 3620 O O . ASN B 1 128 ? -10.023 -1.61 -3.576 1 97.62 128 ASN B O 1
ATOM 3624 N N . ILE B 1 129 ? -8.367 -0.23 -3.99 1 98.44 129 ILE B N 1
ATOM 3625 C CA . ILE B 1 129 ? -7.867 -0.997 -5.125 1 98.44 129 ILE B CA 1
ATOM 3626 C C . ILE B 1 129 ? -6.688 -1.862 -4.688 1 98.44 129 ILE B C 1
ATOM 3628 O O . ILE B 1 129 ? -5.715 -1.355 -4.125 1 98.44 129 ILE B O 1
ATOM 3632 N N . VAL B 1 130 ? -6.773 -3.146 -4.969 1 98.75 130 VAL B N 1
ATOM 3633 C CA . VAL B 1 130 ? -5.734 -4.102 -4.594 1 98.75 130 VAL B CA 1
ATOM 3634 C C . VAL B 1 130 ? -4.906 -4.477 -5.824 1 98.75 130 VAL B C 1
ATOM 3636 O O . VAL B 1 130 ? -5.438 -5.039 -6.785 1 98.75 130 VAL B O 1
ATOM 3639 N N . VAL B 1 131 ? -3.615 -4.164 -5.805 1 98.88 131 VAL B N 1
ATOM 3640 C CA . VAL B 1 131 ? -2.693 -4.535 -6.875 1 98.88 131 VAL B CA 1
ATOM 3641 C C . VAL B 1 131 ? -1.466 -5.223 -6.281 1 98.88 131 VAL B C 1
ATOM 3643 O O . VAL B 1 131 ? -0.828 -4.691 -5.367 1 98.88 131 VAL B O 1
ATOM 3646 N N . GLY B 1 132 ? -1.194 -6.41 -6.703 1 98.62 132 GLY B N 1
ATOM 3647 C CA . GLY B 1 132 ? 0.054 -7.102 -6.426 1 98.62 132 GLY B CA 1
ATOM 3648 C C . GLY B 1 132 ? 1.001 -7.125 -7.609 1 98.62 132 GLY B C 1
ATOM 3649 O O . GLY B 1 132 ? 0.589 -6.875 -8.742 1 98.62 132 GLY B O 1
ATOM 3650 N N . GLU B 1 133 ? 2.281 -7.461 -7.305 1 98.19 133 GLU B N 1
ATOM 3651 C CA . GLU B 1 133 ? 3.264 -7.387 -8.383 1 98.19 133 GLU B CA 1
ATOM 3652 C C . GLU B 1 133 ? 4.41 -8.367 -8.148 1 98.19 133 GLU B C 1
ATOM 3654 O O . GLU B 1 133 ? 4.633 -8.812 -7.027 1 98.19 133 GLU B O 1
ATOM 3659 N N . CYS B 1 134 ? 5.031 -8.742 -9.234 1 97.19 134 CYS B N 1
ATOM 3660 C CA . CYS B 1 134 ? 6.289 -9.477 -9.266 1 97.19 134 CYS B CA 1
ATOM 3661 C C . CYS B 1 134 ? 7.258 -8.875 -10.273 1 97.19 134 CYS B C 1
ATOM 3663 O O . CYS B 1 134 ? 6.836 -8.273 -11.258 1 97.19 134 CYS B O 1
ATOM 3665 N N . ASN B 1 135 ? 8.539 -9.023 -10.086 1 96 135 ASN B N 1
ATOM 3666 C CA . ASN B 1 135 ? 9.586 -8.414 -10.914 1 96 135 ASN B CA 1
ATOM 3667 C C . ASN B 1 135 ? 9.891 -9.266 -12.141 1 96 135 ASN B C 1
ATOM 3669 O O . ASN B 1 135 ? 10.586 -10.281 -12.047 1 96 135 ASN B O 1
ATOM 3673 N N . ASP B 1 136 ? 9.484 -8.789 -13.289 1 96.19 136 ASP B N 1
ATOM 3674 C CA . ASP B 1 136 ? 9.688 -9.578 -14.5 1 96.19 136 ASP B CA 1
ATOM 3675 C C . ASP B 1 136 ? 10.859 -9.031 -15.32 1 96.19 136 ASP B C 1
ATOM 3677 O O . ASP B 1 136 ? 10.969 -9.305 -16.516 1 96.19 136 ASP B O 1
ATOM 3681 N N . SER B 1 137 ? 11.812 -8.32 -14.727 1 94.31 137 SER B N 1
ATOM 3682 C CA . SER B 1 137 ? 12.805 -7.523 -15.438 1 94.31 137 SER B CA 1
ATOM 3683 C C . SER B 1 137 ? 13.883 -8.406 -16.047 1 94.31 137 SER B C 1
ATOM 3685 O O . SER B 1 137 ? 14.68 -7.945 -16.875 1 94.31 137 SER B O 1
ATOM 3687 N N . TYR B 1 138 ? 13.992 -9.68 -15.648 1 94.44 138 TYR B N 1
ATOM 3688 C CA . TYR B 1 138 ? 14.984 -10.531 -16.297 1 94.44 138 TYR B CA 1
ATOM 3689 C C . TYR B 1 138 ? 14.672 -10.727 -17.766 1 94.44 138 TYR B C 1
ATOM 3691 O O . TYR B 1 138 ? 15.57 -10.648 -18.609 1 94.44 138 TYR B O 1
ATOM 3699 N N . LEU B 1 139 ? 13.438 -10.969 -18.078 1 96 139 LEU B N 1
ATOM 3700 C CA . LEU B 1 139 ? 13.055 -11.242 -19.453 1 96 139 LEU B CA 1
ATOM 3701 C C . LEU B 1 139 ? 12.43 -10.008 -20.094 1 96 139 LEU B C 1
ATOM 3703 O O . LEU B 1 139 ? 12.383 -9.906 -21.328 1 96 139 LEU B O 1
ATOM 3707 N N . ASN B 1 140 ? 11.914 -9.125 -19.312 1 96.56 140 ASN B N 1
ATOM 3708 C CA . ASN B 1 140 ? 11.156 -7.965 -19.766 1 96.56 140 ASN B CA 1
ATOM 3709 C C . ASN B 1 140 ? 11.961 -6.676 -19.594 1 96.56 140 ASN B C 1
ATOM 3711 O O . ASN B 1 140 ? 12.633 -6.488 -18.578 1 96.56 140 ASN B O 1
ATOM 3715 N N . THR B 1 141 ? 11.914 -5.793 -20.641 1 96 141 THR B N 1
ATOM 3716 C CA . THR B 1 141 ? 12.422 -4.441 -20.453 1 96 141 THR B CA 1
ATOM 3717 C C . THR B 1 141 ? 11.445 -3.602 -19.641 1 96 141 THR B C 1
ATOM 3719 O O . THR B 1 141 ? 10.711 -2.783 -20.203 1 96 141 THR B O 1
ATOM 3722 N N . ALA B 1 142 ? 11.5 -3.762 -18.344 1 93.88 142 ALA B N 1
ATOM 3723 C CA . ALA B 1 142 ? 10.516 -3.213 -17.422 1 93.88 142 ALA B CA 1
ATOM 3724 C C . ALA B 1 142 ? 10.477 -1.688 -17.484 1 93.88 142 ALA B C 1
ATOM 3726 O O . ALA B 1 142 ? 9.422 -1.075 -17.328 1 93.88 142 ALA B O 1
ATOM 3727 N N . ARG B 1 143 ? 11.547 -1.003 -17.797 1 94.12 143 ARG B N 1
ATOM 3728 C CA . ARG B 1 143 ? 11.68 0.45 -17.781 1 94.12 143 ARG B CA 1
ATOM 3729 C C . ARG B 1 143 ? 10.82 1.091 -18.875 1 94.12 143 ARG B C 1
ATOM 3731 O O . ARG B 1 143 ? 10.516 2.285 -18.797 1 94.12 143 ARG B O 1
ATOM 3738 N N . VAL B 1 144 ? 10.477 0.271 -19.859 1 94.5 144 VAL B N 1
ATOM 3739 C CA . VAL B 1 144 ? 9.617 0.771 -20.922 1 94.5 144 VAL B CA 1
ATOM 3740 C C . VAL B 1 144 ? 8.203 1.001 -20.391 1 94.5 144 VAL B C 1
ATOM 3742 O O . VAL B 1 144 ? 7.43 1.763 -20.969 1 94.5 144 VAL B O 1
ATOM 3745 N N . MET B 1 145 ? 7.859 0.329 -19.297 1 96.56 145 MET B N 1
ATOM 3746 C CA . MET B 1 145 ? 6.543 0.457 -18.688 1 96.56 145 MET B CA 1
ATOM 3747 C C . MET B 1 145 ? 5.441 0.294 -19.719 1 96.56 145 MET B C 1
ATOM 3749 O O . MET B 1 145 ? 4.574 1.16 -19.859 1 96.56 145 MET B O 1
ATOM 3753 N N . ALA B 1 146 ? 5.379 -0.877 -20.328 1 97.81 146 ALA B N 1
ATOM 3754 C CA . ALA B 1 146 ? 4.523 -1.166 -21.484 1 97.81 146 ALA B CA 1
ATOM 3755 C C . ALA B 1 146 ? 3.076 -1.371 -21.047 1 97.81 146 ALA B C 1
ATOM 3757 O O . ALA B 1 146 ? 2.158 -1.28 -21.875 1 97.81 146 ALA B O 1
ATOM 3758 N N . VAL B 1 147 ? 2.818 -1.701 -19.812 1 98.69 147 VAL B N 1
ATOM 3759 C CA . VAL B 1 147 ? 1.463 -1.906 -19.312 1 98.69 147 VAL B CA 1
ATOM 3760 C C . VAL B 1 147 ? 0.76 -0.56 -19.156 1 98.69 147 VAL B C 1
ATOM 3762 O O . VAL B 1 147 ? 1.315 0.373 -18.562 1 98.69 147 VAL B O 1
ATOM 3765 N N . THR B 1 148 ? -0.407 -0.415 -19.656 1 98.44 148 THR B N 1
ATOM 3766 C CA . THR B 1 148 ? -1.216 0.794 -19.547 1 98.44 148 THR B CA 1
ATOM 3767 C C . THR B 1 148 ? -2.457 0.543 -18.688 1 98.44 148 THR B C 1
ATOM 3769 O O . THR B 1 148 ? -2.758 -0.601 -18.344 1 98.44 148 THR B O 1
ATOM 3772 N N . LYS B 1 149 ? -3.174 1.645 -18.359 1 98.44 149 LYS B N 1
ATOM 3773 C CA . LYS B 1 149 ? -4.41 1.521 -17.594 1 98.44 149 LYS B CA 1
ATOM 3774 C C . LYS B 1 149 ? -5.457 0.722 -18.375 1 98.44 149 LYS B C 1
ATOM 3776 O O . LYS B 1 149 ? -6.273 0.016 -17.781 1 98.44 149 LYS B O 1
ATOM 3781 N N . GLU B 1 150 ? -5.434 0.775 -19.703 1 98.75 150 GLU B N 1
ATOM 3782 C CA . GLU B 1 150 ? -6.383 0.027 -20.516 1 98.75 150 GLU B CA 1
ATOM 3783 C C . GLU B 1 150 ? -6.172 -1.478 -20.375 1 98.75 150 GLU B C 1
ATOM 3785 O O . GLU B 1 150 ? -7.129 -2.252 -20.422 1 98.75 150 GLU B O 1
ATOM 3790 N N . HIS B 1 151 ? -4.945 -1.89 -20.203 1 98.88 151 HIS B N 1
ATOM 3791 C CA . HIS B 1 151 ? -4.656 -3.307 -20.016 1 98.88 151 HIS B CA 1
ATOM 3792 C C . HIS B 1 151 ? -5.312 -3.846 -18.75 1 98.88 151 HIS B C 1
ATOM 3794 O O . HIS B 1 151 ? -5.73 -5.004 -18.703 1 98.88 151 HIS B O 1
ATOM 3800 N N . ALA B 1 152 ? -5.348 -3.008 -17.703 1 98.88 152 ALA B N 1
ATOM 3801 C CA . ALA B 1 152 ? -6.043 -3.414 -16.484 1 98.88 152 ALA B CA 1
ATOM 3802 C C . ALA B 1 152 ? -7.52 -3.684 -16.75 1 98.88 152 ALA B C 1
ATOM 3804 O O . ALA B 1 152 ? -8.055 -4.715 -16.344 1 98.88 152 ALA B O 1
ATOM 3805 N N . LYS B 1 153 ? -8.164 -2.789 -17.484 1 98.81 153 LYS B N 1
ATOM 3806 C CA . LYS B 1 153 ? -9.578 -2.939 -17.828 1 98.81 153 LYS B CA 1
ATOM 3807 C C . LYS B 1 153 ? -9.805 -4.172 -18.688 1 98.81 153 LYS B C 1
ATOM 3809 O O . LYS B 1 153 ? -10.789 -4.895 -18.5 1 98.81 153 LYS B O 1
ATOM 3814 N N . GLU B 1 154 ? -8.93 -4.371 -19.609 1 98.88 154 GLU B N 1
ATOM 3815 C CA . GLU B 1 154 ? -9.031 -5.52 -20.516 1 98.88 154 GLU B CA 1
ATOM 3816 C C . GLU B 1 154 ? -8.922 -6.832 -19.75 1 98.88 154 GLU B C 1
ATOM 3818 O O . GLU B 1 154 ? -9.633 -7.797 -20.031 1 98.88 154 GLU B O 1
ATOM 3823 N N . ALA B 1 155 ? -8 -6.902 -18.797 1 98.94 155 ALA B N 1
ATOM 3824 C CA . ALA B 1 155 ? -7.836 -8.117 -18 1 98.94 155 ALA B CA 1
ATOM 3825 C C . ALA B 1 155 ? -9.102 -8.43 -17.203 1 98.94 155 ALA B C 1
ATOM 3827 O O . ALA B 1 155 ? -9.508 -9.586 -17.109 1 98.94 155 ALA B O 1
ATOM 3828 N N . ILE B 1 156 ? -9.711 -7.359 -16.609 1 98.88 156 ILE B N 1
ATOM 3829 C CA . ILE B 1 156 ? -10.953 -7.535 -15.867 1 98.88 156 ILE B CA 1
ATOM 3830 C C . ILE B 1 156 ? -12.047 -8.055 -16.797 1 98.88 156 ILE B C 1
ATOM 3832 O O . ILE B 1 156 ? -12.766 -9 -16.453 1 98.88 156 ILE B O 1
ATOM 3836 N N . ALA B 1 157 ? -12.148 -7.469 -17.984 1 98.56 157 ALA B N 1
ATOM 3837 C CA . ALA B 1 157 ? -13.18 -7.844 -18.953 1 98.56 157 ALA B CA 1
ATOM 3838 C C . ALA B 1 157 ? -12.977 -9.273 -19.438 1 98.56 157 ALA B C 1
ATOM 3840 O O . ALA B 1 157 ? -13.938 -9.961 -19.797 1 98.56 157 ALA B O 1
ATOM 3841 N N . ALA B 1 158 ? -11.781 -9.805 -19.438 1 98.75 158 ALA B N 1
ATOM 3842 C CA . ALA B 1 158 ? -11.438 -11.117 -19.969 1 98.75 158 ALA B CA 1
ATOM 3843 C C . ALA B 1 158 ? -11.664 -12.211 -18.922 1 98.75 158 ALA B C 1
ATOM 3845 O O . ALA B 1 158 ? -11.523 -13.398 -19.219 1 98.75 158 ALA B O 1
ATOM 3846 N N . ALA B 1 159 ? -12 -11.859 -17.703 1 98.75 159 ALA B N 1
ATOM 3847 C CA . ALA B 1 159 ? -12.125 -12.828 -16.609 1 98.75 159 ALA B CA 1
ATOM 3848 C C . ALA B 1 159 ? -13.195 -13.867 -16.922 1 98.75 159 ALA B C 1
ATOM 3850 O O . ALA B 1 159 ? -14.297 -13.523 -17.359 1 98.75 159 ALA B O 1
ATOM 3851 N N . ARG B 1 160 ? -12.883 -15.078 -16.703 1 98.62 160 ARG B N 1
ATOM 3852 C CA . ARG B 1 160 ? -13.766 -16.219 -16.906 1 98.62 160 ARG B CA 1
ATOM 3853 C C . ARG B 1 160 ? -13.336 -17.406 -16.031 1 98.62 160 ARG B C 1
ATOM 3855 O O . ARG B 1 160 ? -12.312 -17.344 -15.352 1 98.62 160 ARG B O 1
ATOM 3862 N N . VAL B 1 161 ? -14.141 -18.438 -16.078 1 98.44 161 VAL B N 1
ATOM 3863 C CA . VAL B 1 161 ? -13.898 -19.609 -15.242 1 98.44 161 VAL B CA 1
ATOM 3864 C C . VAL B 1 161 ? -12.734 -20.422 -15.812 1 98.44 161 VAL B C 1
ATOM 3866 O O . VAL B 1 161 ? -11.883 -20.906 -15.07 1 98.44 161 VAL B O 1
ATOM 3869 N N . GLU B 1 162 ? -12.734 -20.562 -17.156 1 97.06 162 GLU B N 1
ATOM 3870 C CA . GLU B 1 162 ? -11.617 -21.219 -17.812 1 97.06 162 GLU B CA 1
ATOM 3871 C C . GLU B 1 162 ? -10.398 -20.297 -17.875 1 97.06 162 GLU B C 1
ATOM 3873 O O . GLU B 1 162 ? -10.414 -19.297 -18.594 1 97.06 162 GLU B O 1
ATOM 3878 N N . MET B 1 163 ? -9.414 -20.609 -17.172 1 97.56 163 MET B N 1
ATOM 3879 C CA . MET B 1 163 ? -8.258 -19.734 -17.125 1 97.56 163 MET B CA 1
ATOM 3880 C C . MET B 1 163 ? -7.02 -20.422 -17.688 1 97.56 163 MET B C 1
ATOM 3882 O O . MET B 1 163 ? -6.852 -21.625 -17.531 1 97.56 163 MET B O 1
ATOM 3886 N N . GLU B 1 164 ? -6.164 -19.625 -18.312 1 98.06 164 GLU B N 1
ATOM 3887 C CA . GLU B 1 164 ? -4.859 -20.094 -18.781 1 98.06 164 GLU B CA 1
ATOM 3888 C C . GLU B 1 164 ? -3.822 -20.016 -17.656 1 98.06 164 GLU B C 1
ATOM 3890 O O . GLU B 1 164 ? -3.984 -19.266 -16.703 1 98.06 164 GLU B O 1
ATOM 3895 N N . GLU B 1 165 ? -2.814 -20.844 -17.734 1 98.62 165 GLU B N 1
ATOM 3896 C CA . GLU B 1 165 ? -1.67 -20.844 -16.828 1 98.62 165 GLU B CA 1
ATOM 3897 C C . GLU B 1 165 ? -0.355 -20.781 -17.609 1 98.62 165 GLU B C 1
ATOM 3899 O O . GLU B 1 165 ? -0.344 -20.891 -18.828 1 98.62 165 GLU B O 1
ATOM 3904 N N . GLY B 1 166 ? 0.734 -20.609 -16.875 1 98.38 166 GLY B N 1
ATOM 3905 C CA . GLY B 1 166 ? 2.043 -20.5 -17.5 1 98.38 166 GLY B CA 1
ATOM 3906 C C . GLY B 1 166 ? 2.459 -19.078 -17.781 1 98.38 166 GLY B C 1
ATOM 3907 O O . GLY B 1 166 ? 2.328 -18.203 -16.906 1 98.38 166 GLY B O 1
ATOM 3908 N N . GLU B 1 167 ? 3.07 -18.859 -18.953 1 98.19 167 GLU B N 1
ATOM 3909 C CA . GLU B 1 167 ? 3.627 -17.562 -19.297 1 98.19 167 GLU B CA 1
ATOM 3910 C C . GLU B 1 167 ? 2.557 -16.641 -19.891 1 98.19 167 GLU B C 1
ATOM 3912 O O . GLU B 1 167 ? 2.688 -16.172 -21.016 1 98.19 167 GLU B O 1
ATOM 3917 N N . VAL B 1 168 ? 1.546 -16.344 -19.094 1 98.75 168 VAL B N 1
ATOM 3918 C CA . VAL B 1 168 ? 0.421 -15.508 -19.5 1 98.75 168 VAL B CA 1
ATOM 3919 C C . VAL B 1 168 ? 0.199 -14.406 -18.453 1 98.75 168 VAL B C 1
ATOM 3921 O O . VAL B 1 168 ? 0.624 -14.539 -17.312 1 98.75 168 VAL B O 1
ATOM 3924 N N . GLY B 1 169 ? -0.419 -13.281 -18.875 1 98.81 169 GLY B N 1
ATOM 3925 C CA . GLY B 1 169 ? -0.725 -12.195 -17.953 1 98.81 169 GLY B CA 1
ATOM 3926 C C . GLY B 1 169 ? 0.49 -11.703 -17.188 1 98.81 169 GLY B C 1
ATOM 3927 O O . GLY B 1 169 ? 1.538 -11.438 -17.781 1 98.81 169 GLY B O 1
ATOM 3928 N N . ALA B 1 170 ? 0.277 -11.586 -15.883 1 98.88 170 ALA B N 1
ATOM 3929 C CA . ALA B 1 170 ? 1.349 -11.109 -15.016 1 98.88 170 ALA B CA 1
ATOM 3930 C C . ALA B 1 170 ? 2.514 -12.094 -14.992 1 98.88 170 ALA B C 1
ATOM 3932 O O . ALA B 1 170 ? 3.615 -11.758 -14.555 1 98.88 170 ALA B O 1
ATOM 3933 N N . GLY B 1 171 ? 2.301 -13.297 -15.469 1 98.69 171 GLY B N 1
ATOM 3934 C CA . GLY B 1 171 ? 3.32 -14.336 -15.422 1 98.69 171 GLY B CA 1
ATOM 3935 C C . GLY B 1 171 ? 4.219 -14.344 -16.641 1 98.69 171 GLY B C 1
ATOM 3936 O O . GLY B 1 171 ? 5.18 -15.109 -16.719 1 98.69 171 GLY B O 1
ATOM 3937 N N . THR B 1 172 ? 4.023 -13.531 -17.594 1 98.75 172 THR B N 1
ATOM 3938 C CA . THR B 1 172 ? 4.641 -13.594 -18.922 1 98.75 172 THR B CA 1
ATOM 3939 C C . THR B 1 172 ? 6.16 -13.539 -18.812 1 98.75 172 THR B C 1
ATOM 3941 O O . THR B 1 172 ? 6.863 -14.312 -19.453 1 98.75 172 THR B O 1
ATOM 3944 N N . GLY B 1 173 ? 6.641 -12.68 -17.969 1 97.94 173 GLY B N 1
ATOM 3945 C CA . GLY B 1 173 ? 8.086 -12.508 -17.906 1 97.94 173 GLY B CA 1
ATOM 3946 C C . GLY B 1 173 ? 8.695 -13.047 -16.625 1 97.94 173 GLY B C 1
ATOM 3947 O O . GLY B 1 173 ? 9.797 -12.656 -16.25 1 97.94 173 GLY B O 1
ATOM 3948 N N . MET B 1 174 ? 8.039 -13.945 -15.938 1 97.94 174 MET B N 1
ATOM 3949 C CA . MET B 1 174 ? 8.484 -14.383 -14.617 1 97.94 174 MET B CA 1
ATOM 3950 C C . MET B 1 174 ? 9.453 -15.555 -14.727 1 97.94 174 MET B C 1
ATOM 3952 O O . MET B 1 174 ? 9.359 -16.359 -15.664 1 97.94 174 MET B O 1
ATOM 3956 N N . MET B 1 175 ? 10.367 -15.641 -13.812 1 97.06 175 MET B N 1
ATOM 3957 C CA . MET B 1 175 ? 11.297 -16.75 -13.586 1 97.06 175 MET B CA 1
ATOM 3958 C C . MET B 1 175 ? 11.055 -17.391 -12.234 1 97.06 175 MET B C 1
ATOM 3960 O O . MET B 1 175 ? 10.75 -16.703 -11.258 1 97.06 175 MET B O 1
ATOM 3964 N N . CYS B 1 176 ? 11.172 -18.672 -12.195 1 97.06 176 CYS B N 1
ATOM 3965 C CA . CYS B 1 176 ? 10.969 -19.375 -10.938 1 97.06 176 CYS B CA 1
ATOM 3966 C C . CYS B 1 176 ? 11.977 -20.516 -10.797 1 97.06 176 CYS B C 1
ATOM 3968 O O . CYS B 1 176 ? 12.031 -21.406 -11.641 1 97.06 176 CYS B O 1
ATOM 3970 N N . PHE B 1 177 ? 12.82 -20.547 -9.758 1 96 177 PHE B N 1
ATOM 3971 C CA . PHE B 1 177 ? 13.859 -21.531 -9.5 1 96 177 PHE B CA 1
ATOM 3972 C C . PHE B 1 177 ? 14.781 -21.672 -10.703 1 96 177 PHE B C 1
ATOM 3974 O O . PHE B 1 177 ? 15.156 -22.797 -11.07 1 96 177 PHE B O 1
ATOM 3981 N N . GLY B 1 178 ? 15.047 -20.562 -11.305 1 95.31 178 GLY B N 1
ATOM 3982 C CA . GLY B 1 178 ? 15.961 -20.562 -12.438 1 95.31 178 GLY B CA 1
ATOM 3983 C C . GLY B 1 178 ? 15.344 -21.109 -13.711 1 95.31 178 GLY B C 1
ATOM 3984 O O . GLY B 1 178 ? 16.016 -21.219 -14.742 1 95.31 178 GLY B O 1
ATOM 3985 N N . TRP B 1 179 ? 14.125 -21.531 -13.641 1 96.75 179 TRP B N 1
ATOM 3986 C CA . TRP B 1 179 ? 13.336 -21.938 -14.797 1 96.75 179 TRP B CA 1
ATOM 3987 C C . TRP B 1 179 ? 12.305 -20.875 -15.156 1 96.75 179 TRP B C 1
ATOM 3989 O O . TRP B 1 179 ? 12.117 -19.922 -14.414 1 96.75 179 TRP B O 1
ATOM 3999 N N . LYS B 1 180 ? 11.727 -21.062 -16.406 1 97.56 180 LYS B N 1
ATOM 4000 C CA . LYS B 1 180 ? 10.594 -20.188 -16.719 1 97.56 180 LYS B CA 1
ATOM 4001 C C . LYS B 1 180 ? 9.445 -20.406 -15.734 1 97.56 180 LYS B C 1
ATOM 4003 O O . LYS B 1 180 ? 9.008 -21.547 -15.523 1 97.56 180 LYS B O 1
ATOM 4008 N N . GLY B 1 181 ? 9.023 -19.359 -15.055 1 97.38 181 GLY B N 1
ATOM 4009 C CA . GLY B 1 181 ? 7.855 -19.375 -14.18 1 97.38 181 GLY B CA 1
ATOM 4010 C C . GLY B 1 181 ? 6.605 -18.828 -14.844 1 97.38 181 GLY B C 1
ATOM 4011 O O . GLY B 1 181 ? 6.441 -18.938 -16.062 1 97.38 181 GLY B O 1
ATOM 4012 N N . GLY B 1 182 ? 5.691 -18.328 -14.031 1 98.44 182 GLY B N 1
ATOM 4013 C CA . GLY B 1 182 ? 4.457 -17.766 -14.555 1 98.44 182 GLY B CA 1
ATOM 4014 C C . GLY B 1 182 ? 3.289 -17.891 -13.594 1 98.44 182 GLY B C 1
ATOM 4015 O O . GLY B 1 182 ? 3.465 -17.812 -12.375 1 98.44 182 GLY B O 1
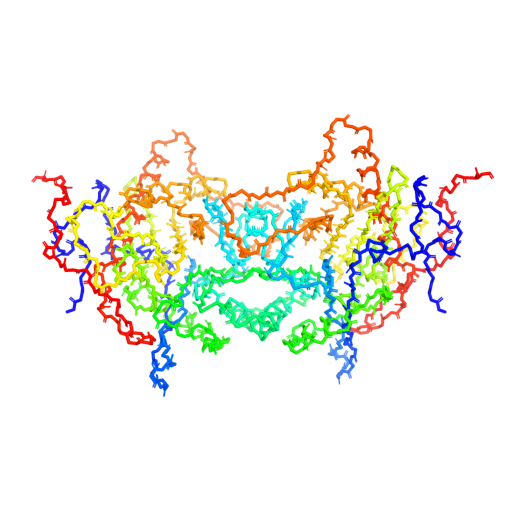ATOM 4016 N N . VAL B 1 183 ? 2.072 -17.922 -14.203 1 98.94 183 VAL B N 1
ATOM 4017 C CA . VAL B 1 183 ? 0.843 -18.109 -13.445 1 98.94 183 VAL B CA 1
ATOM 4018 C C . VAL B 1 183 ? 0.573 -19.594 -13.25 1 98.94 183 VAL B C 1
ATOM 4020 O O . VAL B 1 183 ? 0.675 -20.375 -14.195 1 98.94 183 VAL B O 1
ATOM 4023 N N . GLY B 1 184 ? 0.329 -20.031 -12.07 1 98.94 184 GLY B N 1
ATOM 4024 C CA . GLY B 1 184 ? -0.119 -21.375 -11.742 1 98.94 184 GLY B CA 1
ATOM 4025 C C . GLY B 1 184 ? -1.325 -21.391 -10.82 1 98.94 184 GLY B C 1
ATOM 4026 O O . GLY B 1 184 ? -1.555 -20.453 -10.07 1 98.94 184 GLY B O 1
ATOM 4027 N N . SER B 1 185 ? -2.035 -22.469 -10.867 1 98.94 185 SER B N 1
ATOM 4028 C CA . SER B 1 185 ? -3.229 -22.578 -10.031 1 98.94 185 SER B CA 1
ATOM 4029 C C . SER B 1 185 ? -3.516 -24.031 -9.68 1 98.94 185 SER B C 1
ATOM 4031 O O . SER B 1 185 ? -2.994 -24.953 -10.32 1 98.94 185 SER B O 1
ATOM 4033 N N . SER B 1 186 ? -4.238 -24.25 -8.656 1 98.81 186 SER B N 1
ATOM 4034 C CA . SER B 1 186 ? -4.734 -25.547 -8.211 1 98.81 186 SER B CA 1
ATOM 4035 C C . SER B 1 186 ? -5.863 -25.391 -7.199 1 98.81 186 SER B C 1
ATOM 4037 O O . SER B 1 186 ? -6.188 -24.281 -6.793 1 98.81 186 SER B O 1
ATOM 4039 N N . SER B 1 187 ? -6.508 -26.5 -6.863 1 98.88 187 SER B N 1
ATOM 4040 C CA . SER B 1 187 ? -7.578 -26.469 -5.871 1 98.88 187 SER B CA 1
ATOM 4041 C C . SER B 1 187 ? -7.656 -27.781 -5.098 1 98.88 187 SER B C 1
ATOM 4043 O O . SER B 1 187 ? -7.055 -28.781 -5.5 1 98.88 187 SER B O 1
ATOM 4045 N N . ARG B 1 188 ? -8.336 -27.734 -3.965 1 98.81 188 ARG B N 1
ATOM 4046 C CA . ARG B 1 188 ? -8.648 -28.891 -3.135 1 98.81 188 ARG B CA 1
ATOM 4047 C C . ARG B 1 188 ? -10.078 -28.828 -2.623 1 98.81 188 ARG B C 1
ATOM 4049 O O . ARG B 1 188 ? -10.625 -27.75 -2.418 1 98.81 188 ARG B O 1
ATOM 4056 N N . ILE B 1 189 ? -10.609 -30.031 -2.453 1 98.69 189 ILE B N 1
ATOM 4057 C CA . ILE B 1 189 ? -11.883 -30.156 -1.747 1 98.69 189 ILE B CA 1
ATOM 4058 C C . ILE B 1 189 ? -11.625 -30.484 -0.276 1 98.69 189 ILE B C 1
ATOM 4060 O O . ILE B 1 189 ? -10.93 -31.453 0.043 1 98.69 189 ILE B O 1
ATOM 4064 N N . ALA B 1 190 ? -12.172 -29.641 0.612 1 98.25 190 ALA B N 1
ATOM 4065 C CA . ALA B 1 190 ? -12.016 -29.812 2.053 1 98.25 190 ALA B CA 1
ATOM 4066 C C . ALA B 1 190 ? -13.344 -30.234 2.693 1 98.25 190 ALA B C 1
ATOM 4068 O O . ALA B 1 190 ? -14.391 -29.656 2.387 1 98.25 190 ALA B O 1
ATOM 4069 N N . GLY B 1 191 ? -13.312 -31.172 3.643 1 96.12 191 GLY B N 1
ATOM 4070 C CA . GLY B 1 191 ? -14.5 -31.641 4.344 1 96.12 191 GLY B CA 1
ATOM 4071 C C . GLY B 1 191 ? -15.531 -32.25 3.422 1 96.12 191 GLY B C 1
ATOM 4072 O O . GLY B 1 191 ? -16.703 -32.375 3.781 1 96.12 191 GLY B O 1
ATOM 4073 N N . GLY B 1 192 ? -15.18 -32.562 2.258 1 94.88 192 GLY B N 1
ATOM 4074 C CA . GLY B 1 192 ? -16.078 -33.125 1.273 1 94.88 192 GLY B CA 1
ATOM 4075 C C . GLY B 1 192 ? -17.094 -32.125 0.734 1 94.88 192 GLY B C 1
ATOM 4076 O O . GLY B 1 192 ? -17.984 -32.5 -0.041 1 94.88 192 GLY B O 1
ATOM 4077 N N . MET B 1 193 ? -16.891 -30.859 1.018 1 94.88 193 MET B N 1
ATOM 4078 C CA . MET B 1 193 ? -17.969 -29.938 0.691 1 94.88 193 MET B CA 1
ATOM 4079 C C . MET B 1 193 ? -17.406 -28.609 0.198 1 94.88 193 MET B C 1
ATOM 4081 O O . MET B 1 193 ? -17.969 -27.984 -0.711 1 94.88 193 MET B O 1
ATOM 4085 N N . TYR B 1 194 ? -16.312 -28.125 0.762 1 98.62 194 TYR B N 1
ATOM 4086 C CA . TYR B 1 194 ? -15.797 -26.797 0.444 1 98.62 194 TYR B CA 1
ATOM 4087 C C . TYR B 1 194 ? -14.578 -26.891 -0.467 1 98.62 194 TYR B C 1
ATOM 4089 O O . TYR B 1 194 ? -13.883 -27.906 -0.49 1 98.62 194 TYR B O 1
ATOM 4097 N N . THR B 1 195 ? -14.383 -25.891 -1.203 1 98.88 195 THR B N 1
ATOM 4098 C CA . THR B 1 195 ? -13.25 -25.797 -2.123 1 98.88 195 THR B CA 1
ATOM 4099 C C . THR B 1 195 ? -12.258 -24.75 -1.646 1 98.88 195 THR B C 1
ATOM 4101 O O . THR B 1 195 ? -12.648 -23.672 -1.195 1 98.88 195 THR B O 1
ATOM 4104 N N . VAL B 1 196 ? -11 -25.047 -1.648 1 98.94 196 VAL B N 1
ATOM 4105 C CA . VAL B 1 196 ? -9.906 -24.094 -1.519 1 98.94 196 VAL B CA 1
ATOM 4106 C C . VAL B 1 196 ? -9.117 -24.031 -2.824 1 98.94 196 VAL B C 1
ATOM 4108 O O . VAL B 1 196 ? -8.633 -25.047 -3.314 1 98.94 196 VAL B O 1
ATOM 4111 N N . GLY B 1 197 ? -9.078 -22.891 -3.434 1 98.94 197 GLY B N 1
ATOM 4112 C CA . GLY B 1 197 ? -8.305 -22.672 -4.645 1 98.94 197 GLY B CA 1
ATOM 4113 C C . GLY B 1 197 ? -7.141 -21.703 -4.438 1 98.94 197 GLY B C 1
ATOM 4114 O O . GLY B 1 197 ? -7.242 -20.75 -3.662 1 98.94 197 GLY B O 1
ATOM 4115 N N . ALA B 1 198 ? -6.051 -21.938 -5.184 1 98.94 198 ALA B N 1
ATOM 4116 C CA . ALA B 1 198 ? -4.875 -21.078 -5.133 1 98.94 198 ALA B CA 1
ATOM 4117 C C . ALA B 1 198 ? -4.461 -20.625 -6.535 1 98.94 198 ALA B C 1
ATOM 4119 O O . ALA B 1 198 ? -4.559 -21.406 -7.492 1 98.94 198 ALA B O 1
ATOM 4120 N N . LEU B 1 199 ? -4.07 -19.453 -6.691 1 99 199 LEU B N 1
ATOM 4121 C CA . LEU B 1 199 ? -3.393 -18.891 -7.863 1 99 199 LEU B CA 1
ATOM 4122 C C . LEU B 1 199 ? -2.098 -18.203 -7.461 1 99 199 LEU B C 1
ATOM 4124 O O . LEU B 1 199 ? -2.076 -17.438 -6.496 1 99 199 LEU B O 1
ATOM 4128 N N . VAL B 1 200 ? -1.026 -18.484 -8.188 1 98.94 200 VAL B N 1
ATOM 4129 C CA . VAL B 1 200 ? 0.241 -17.828 -7.879 1 98.94 200 VAL B CA 1
ATOM 4130 C C . VAL B 1 200 ? 0.81 -17.172 -9.133 1 98.94 200 VAL B C 1
ATOM 4132 O O . VAL B 1 200 ? 0.525 -17.609 -10.25 1 98.94 200 VAL B O 1
ATOM 4135 N N . VAL B 1 201 ? 1.415 -16.109 -9 1 98.94 201 VAL B N 1
ATOM 4136 C CA . VAL B 1 201 ? 2.438 -15.602 -9.914 1 98.94 201 VAL B CA 1
ATOM 4137 C C . VAL B 1 201 ? 3.822 -15.828 -9.312 1 98.94 201 VAL B C 1
ATOM 4139 O O . VAL B 1 201 ? 4.184 -15.203 -8.32 1 98.94 201 VAL B O 1
ATOM 4142 N N . SER B 1 202 ? 4.547 -16.688 -9.898 1 98.25 202 SER B N 1
ATOM 4143 C CA . SER B 1 202 ? 5.781 -17.156 -9.266 1 98.25 202 SER B CA 1
ATOM 4144 C C . SER B 1 202 ? 7.004 -16.547 -9.945 1 98.25 202 SER B C 1
ATOM 4146 O O . SER B 1 202 ? 7.172 -16.672 -11.164 1 98.25 202 SER B O 1
ATOM 4148 N N . ASN B 1 203 ? 7.852 -15.883 -9.227 1 97 203 ASN B N 1
ATOM 4149 C CA . ASN B 1 203 ? 9.094 -15.25 -9.648 1 97 203 ASN B CA 1
ATOM 4150 C C . ASN B 1 203 ? 10.141 -15.273 -8.531 1 97 203 ASN B C 1
ATOM 4152 O O . ASN B 1 203 ? 10.539 -14.219 -8.031 1 97 203 ASN B O 1
ATOM 4156 N N . PHE B 1 204 ? 10.586 -16.5 -8.258 1 96.06 204 PHE B N 1
ATOM 4157 C CA . PHE B 1 204 ? 11.469 -16.578 -7.098 1 96.06 204 PHE B CA 1
ATOM 4158 C C . PHE B 1 204 ? 12.391 -17.781 -7.203 1 96.06 204 PHE B C 1
ATOM 4160 O O . PHE B 1 204 ? 12.164 -18.688 -8.016 1 96.06 204 PHE B O 1
ATOM 4167 N N . GLY B 1 205 ? 13.477 -17.75 -6.391 1 94.06 205 GLY B N 1
ATOM 4168 C CA . GLY B 1 205 ? 14.273 -18.938 -6.133 1 94.06 205 GLY B CA 1
ATOM 4169 C C . GLY B 1 205 ? 15.383 -19.156 -7.141 1 94.06 205 GLY B C 1
ATOM 4170 O O . GLY B 1 205 ? 15.367 -18.562 -8.227 1 94.06 205 GLY B O 1
ATOM 4171 N N . ARG B 1 206 ? 16.328 -19.984 -6.703 1 93.81 206 ARG B N 1
ATOM 4172 C CA . ARG B 1 206 ? 17.422 -20.469 -7.535 1 93.81 206 ARG B CA 1
ATOM 4173 C C . ARG B 1 206 ? 17.234 -21.938 -7.902 1 93.81 206 ARG B C 1
ATOM 4175 O O . ARG B 1 206 ? 16.547 -22.672 -7.191 1 93.81 206 ARG B O 1
ATOM 4182 N N . ARG B 1 207 ? 17.875 -22.281 -8.93 1 93.69 207 ARG B N 1
ATOM 4183 C CA . ARG B 1 207 ? 17.719 -23.625 -9.453 1 93.69 207 ARG B CA 1
ATOM 4184 C C . ARG B 1 207 ? 18 -24.672 -8.383 1 93.69 207 ARG B C 1
ATOM 4186 O O . ARG B 1 207 ? 17.281 -25.672 -8.273 1 93.69 207 ARG B O 1
ATOM 4193 N N . GLU B 1 208 ? 19.016 -24.422 -7.586 1 92.25 208 GLU B N 1
ATOM 4194 C CA . GLU B 1 208 ? 19.453 -25.406 -6.598 1 92.25 208 GLU B CA 1
ATOM 4195 C C . GLU B 1 208 ? 18.453 -25.547 -5.465 1 92.25 208 GLU B C 1
ATOM 4197 O O . GLU B 1 208 ? 18.484 -26.531 -4.715 1 92.25 208 GLU B O 1
ATOM 4202 N N . GLU B 1 209 ? 17.531 -24.594 -5.367 1 93.31 209 GLU B N 1
ATOM 4203 C CA . GLU B 1 209 ? 16.609 -24.594 -4.234 1 93.31 209 GLU B CA 1
ATOM 4204 C C . GLU B 1 209 ? 15.383 -25.453 -4.512 1 93.31 209 GLU B C 1
ATOM 4206 O O . GLU B 1 209 ? 14.672 -25.844 -3.584 1 93.31 209 GLU B O 1
ATOM 4211 N N . LEU B 1 210 ? 15.086 -25.641 -5.781 1 93.62 210 LEU B N 1
ATOM 4212 C CA . LEU B 1 210 ? 13.906 -26.422 -6.129 1 93.62 210 LEU B CA 1
ATOM 4213 C C . LEU B 1 210 ? 14.031 -27.859 -5.617 1 93.62 210 LEU B C 1
ATOM 4215 O O . LEU B 1 210 ? 15 -28.547 -5.934 1 93.62 210 LEU B O 1
ATOM 4219 N N . ARG B 1 211 ? 13.062 -28.219 -4.949 1 89.19 211 ARG B N 1
ATOM 4220 C CA . ARG B 1 211 ? 13.102 -29.547 -4.344 1 89.19 211 ARG B CA 1
ATOM 4221 C C . ARG B 1 211 ? 12.508 -30.594 -5.285 1 89.19 211 ARG B C 1
ATOM 4223 O O . ARG B 1 211 ? 11.766 -30.266 -6.207 1 89.19 211 ARG B O 1
ATOM 4230 N N . PHE B 1 212 ? 12.883 -31.812 -5.09 1 83.94 212 PHE B N 1
ATOM 4231 C CA . PHE B 1 212 ? 12.289 -33.031 -5.664 1 83.94 212 PHE B CA 1
ATOM 4232 C C . PHE B 1 212 ? 12.688 -33.188 -7.125 1 83.94 212 PHE B C 1
ATOM 4234 O O . PHE B 1 212 ? 12.023 -33.906 -7.883 1 83.94 212 PHE B O 1
ATOM 4241 N N . VAL B 1 213 ? 13.672 -32.406 -7.645 1 87.06 213 VAL B N 1
ATOM 4242 C CA . VAL B 1 213 ? 14.219 -32.594 -8.984 1 87.06 213 VAL B CA 1
ATOM 4243 C C . VAL B 1 213 ? 15.742 -32.562 -8.922 1 87.06 213 VAL B C 1
ATOM 4245 O O . VAL B 1 213 ? 16.328 -31.891 -8.062 1 87.06 213 VAL B O 1
ATOM 4248 N N . PRO B 1 214 ? 16.344 -33.375 -9.805 1 87.94 214 PRO B N 1
ATOM 4249 C CA . PRO B 1 214 ? 17.797 -33.25 -9.852 1 87.94 214 PRO B CA 1
ATOM 4250 C C . PRO B 1 214 ? 18.266 -31.859 -10.25 1 87.94 214 PRO B C 1
ATOM 4252 O O . PRO B 1 214 ? 17.625 -31.188 -11.07 1 87.94 214 PRO B O 1
ATOM 4255 N N . TYR B 1 215 ? 19.328 -31.531 -9.703 1 89.94 215 TYR B N 1
ATOM 4256 C CA . TYR B 1 215 ? 19.891 -30.234 -10.023 1 89.94 215 TYR B CA 1
ATOM 4257 C C . TYR B 1 215 ? 20.5 -30.234 -11.422 1 89.94 215 TYR B C 1
ATOM 4259 O O . TYR B 1 215 ? 21.281 -31.141 -11.766 1 89.94 215 TYR B O 1
ATOM 4267 N N . VAL B 1 216 ? 20.094 -29.359 -12.18 1 90.19 216 VAL B N 1
ATOM 4268 C CA . VAL B 1 216 ? 20.703 -29.078 -13.484 1 90.19 216 VAL B CA 1
ATOM 4269 C C . VAL B 1 216 ? 21.203 -27.641 -13.508 1 90.19 216 VAL B C 1
ATOM 4271 O O . VAL B 1 216 ? 20.422 -26.688 -13.383 1 90.19 216 VAL B O 1
ATOM 4274 N N . PRO B 1 217 ? 22.469 -27.391 -13.688 1 90.81 217 PRO B N 1
ATOM 4275 C CA . PRO B 1 217 ? 22.984 -26.031 -13.688 1 90.81 217 PRO B CA 1
ATOM 4276 C C . PRO B 1 217 ? 22.375 -25.156 -14.773 1 90.81 217 PRO B C 1
ATOM 4278 O O . PRO B 1 217 ? 22.141 -25.625 -15.891 1 90.81 217 PRO B O 1
ATOM 4281 N N . PRO B 1 218 ? 22.078 -23.984 -14.406 1 90.5 218 PRO B N 1
ATOM 4282 C CA . PRO B 1 218 ? 21.578 -23.078 -15.438 1 90.5 218 PRO B CA 1
ATOM 4283 C C . PRO B 1 218 ? 22.641 -22.688 -16.469 1 90.5 218 PRO B C 1
ATOM 4285 O O . PRO B 1 218 ? 23.844 -22.734 -16.156 1 90.5 218 PRO B O 1
ATOM 4288 N N . SER B 1 219 ? 22.172 -22.391 -17.625 1 86.25 219 SER B N 1
ATOM 4289 C CA . SER B 1 219 ? 23.078 -21.953 -18.688 1 86.25 219 SER B CA 1
ATOM 4290 C C . SER B 1 219 ? 23.406 -20.469 -18.547 1 86.25 219 SER B C 1
ATOM 4292 O O . SER B 1 219 ? 24.031 -19.891 -19.438 1 86.25 219 SER B O 1
ATOM 4294 N N . PHE B 1 220 ? 22.922 -19.828 -17.547 1 88.94 220 PHE B N 1
ATOM 4295 C CA . PHE B 1 220 ? 23.125 -18.406 -17.297 1 88.94 220 PHE B CA 1
ATOM 4296 C C . PHE B 1 220 ? 23.578 -18.172 -15.859 1 88.94 220 PHE B C 1
ATOM 4298 O O . PHE B 1 220 ? 23.562 -19.094 -15.039 1 88.94 220 PHE B O 1
ATOM 4305 N N . ASP B 1 221 ? 24.156 -17.016 -15.594 1 88.38 221 ASP B N 1
ATOM 4306 C CA . ASP B 1 221 ? 24.5 -16.625 -14.227 1 88.38 221 ASP B CA 1
ATOM 4307 C C . ASP B 1 221 ? 23.25 -16.25 -13.43 1 88.38 221 ASP B C 1
ATOM 4309 O O . ASP B 1 221 ? 22.641 -15.211 -13.695 1 88.38 221 ASP B O 1
ATOM 4313 N N . GLU B 1 222 ? 22.922 -17 -12.469 1 87.81 222 GLU B N 1
ATOM 4314 C CA . GLU B 1 222 ? 21.703 -16.781 -11.703 1 87.81 222 GLU B CA 1
ATOM 4315 C C . GLU B 1 222 ? 21.75 -15.461 -10.945 1 87.81 222 GLU B C 1
ATOM 4317 O O . GLU B 1 222 ? 20.719 -14.945 -10.508 1 87.81 222 GLU B O 1
ATOM 4322 N N . ARG B 1 223 ? 22.984 -14.945 -10.75 1 82.62 223 ARG B N 1
ATOM 4323 C CA . ARG B 1 223 ? 23.109 -13.648 -10.102 1 82.62 223 ARG B CA 1
ATOM 4324 C C . ARG B 1 223 ? 22.484 -12.547 -10.945 1 82.62 223 ARG B C 1
ATOM 4326 O O . ARG B 1 223 ? 22.203 -11.453 -10.445 1 82.62 223 ARG B O 1
ATOM 4333 N N . ASP B 1 224 ? 22.188 -12.828 -12.203 1 80.56 224 ASP B N 1
ATOM 4334 C CA . ASP B 1 224 ? 21.578 -11.852 -13.109 1 80.56 224 ASP B CA 1
ATOM 4335 C C . ASP B 1 224 ? 20.078 -11.789 -12.922 1 80.56 224 ASP B C 1
ATOM 4337 O O . ASP B 1 224 ? 19.422 -10.852 -13.398 1 80.56 224 ASP B O 1
ATOM 4341 N N . VAL B 1 225 ? 19.578 -12.773 -12.352 1 81.25 225 VAL B N 1
ATOM 4342 C CA . VAL B 1 225 ? 18.141 -12.781 -12.094 1 81.25 225 VAL B CA 1
ATOM 4343 C C . VAL B 1 225 ? 17.844 -12.031 -10.797 1 81.25 225 VAL B C 1
ATOM 4345 O O . VAL B 1 225 ? 18.391 -12.359 -9.742 1 81.25 225 VAL B O 1
ATOM 4348 N N . PRO B 1 226 ? 17.078 -10.93 -10.867 1 78.31 226 PRO B N 1
ATOM 4349 C CA . PRO B 1 226 ? 16.75 -10.203 -9.641 1 78.31 226 PRO B CA 1
ATOM 4350 C C . PRO B 1 226 ? 16.078 -11.086 -8.594 1 78.31 226 PRO B C 1
ATOM 4352 O O . PRO B 1 226 ? 15.547 -12.148 -8.922 1 78.31 226 PRO B O 1
ATOM 4355 N N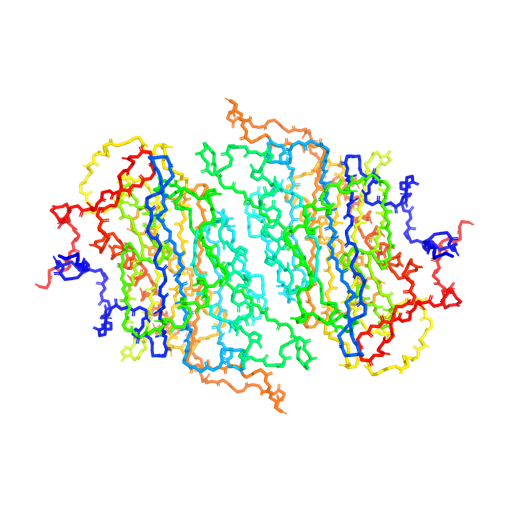 . ALA B 1 227 ? 16.188 -10.508 -7.254 1 73.81 227 ALA B N 1
ATOM 4356 C CA . ALA B 1 227 ? 15.484 -11.227 -6.191 1 73.81 227 ALA B CA 1
ATOM 4357 C C . ALA B 1 227 ? 13.984 -11.266 -6.453 1 73.81 227 ALA B C 1
ATOM 4359 O O . ALA B 1 227 ? 13.398 -10.289 -6.922 1 73.81 227 ALA B O 1
ATOM 4360 N N . GLY B 1 228 ? 13.492 -12.398 -6.449 1 84.12 228 GLY B N 1
ATOM 4361 C CA . GLY B 1 228 ? 12.188 -12.789 -6.953 1 84.12 228 GLY B CA 1
ATOM 4362 C C . GLY B 1 228 ? 11.047 -12.312 -6.078 1 84.12 228 GLY B C 1
ATOM 4363 O O . GLY B 1 228 ? 11.18 -11.32 -5.359 1 84.12 228 GLY B O 1
ATOM 4364 N N . SER B 1 229 ? 9.891 -12.555 -6.32 1 94.81 229 SER B N 1
ATOM 4365 C CA . SER B 1 229 ? 8.625 -12.32 -5.645 1 94.81 229 SER B CA 1
ATOM 4366 C C . SER B 1 229 ? 7.598 -13.391 -6.004 1 94.81 229 SER B C 1
ATOM 4368 O O . SER B 1 229 ? 7.746 -14.086 -7.012 1 94.81 229 SER B O 1
ATOM 4370 N N . ILE B 1 230 ? 6.727 -13.516 -5.105 1 98.5 230 ILE B N 1
ATOM 4371 C CA . ILE B 1 230 ? 5.578 -14.352 -5.418 1 98.5 230 ILE B CA 1
ATOM 4372 C C . ILE B 1 230 ? 4.309 -13.727 -4.844 1 98.5 230 ILE B C 1
ATOM 4374 O O . ILE B 1 230 ? 4.293 -13.281 -3.693 1 98.5 230 ILE B O 1
ATOM 4378 N N . MET B 1 231 ? 3.32 -13.609 -5.621 1 98.88 231 MET B N 1
ATOM 4379 C CA . MET B 1 231 ? 1.956 -13.336 -5.176 1 98.88 231 MET B CA 1
ATOM 4380 C C . MET B 1 231 ? 1.148 -14.625 -5.07 1 98.88 231 MET B C 1
ATOM 4382 O O . MET B 1 231 ? 1.148 -15.445 -5.992 1 98.88 231 MET B O 1
ATOM 4386 N N . MET B 1 232 ? 0.493 -14.828 -3.963 1 98.94 232 MET B N 1
ATOM 4387 C CA . MET B 1 232 ? -0.349 -16 -3.729 1 98.94 232 MET B CA 1
ATOM 4388 C C . MET B 1 232 ? -1.771 -15.586 -3.369 1 98.94 232 MET B C 1
ATOM 4390 O O . MET B 1 232 ? -1.991 -14.93 -2.346 1 98.94 232 MET B O 1
ATOM 4394 N N . ILE B 1 233 ? -2.686 -15.898 -4.176 1 99 233 ILE B N 1
ATOM 4395 C CA . ILE B 1 233 ? -4.102 -15.656 -3.926 1 99 233 ILE B CA 1
ATOM 4396 C C . ILE B 1 233 ? -4.781 -16.953 -3.514 1 99 233 ILE B C 1
ATOM 4398 O O . ILE B 1 233 ? -4.711 -17.953 -4.234 1 99 233 ILE B O 1
ATOM 4402 N N . VAL B 1 234 ? -5.438 -17.016 -2.361 1 99 234 VAL B N 1
ATOM 4403 C CA . VAL B 1 234 ? -6.148 -18.188 -1.869 1 99 234 VAL B CA 1
ATOM 4404 C C . VAL B 1 234 ? -7.633 -17.875 -1.711 1 99 234 VAL B C 1
ATOM 4406 O O . VAL B 1 234 ? -7.996 -16.906 -1.025 1 99 234 VAL B O 1
ATOM 4409 N N . ALA B 1 235 ? -8.461 -18.625 -2.32 1 99 235 ALA B N 1
ATOM 4410 C CA . ALA B 1 235 ? -9.906 -18.438 -2.279 1 99 235 ALA B CA 1
ATOM 4411 C C . ALA B 1 235 ? -10.609 -19.656 -1.686 1 99 235 ALA B C 1
ATOM 4413 O O . ALA B 1 235 ? -10.133 -20.781 -1.828 1 99 235 ALA B O 1
ATOM 4414 N N . THR B 1 236 ? -11.75 -19.438 -1.043 1 99 236 THR B N 1
ATOM 4415 C CA . THR B 1 236 ? -12.555 -20.562 -0.575 1 99 236 THR B CA 1
ATOM 4416 C C . THR B 1 236 ? -14.039 -20.188 -0.54 1 99 236 THR B C 1
ATOM 4418 O O . THR B 1 236 ? -14.383 -19 -0.507 1 99 236 THR B O 1
ATOM 4421 N N . ASP B 1 237 ? -14.852 -21.219 -0.642 1 98.88 237 ASP B N 1
ATOM 4422 C CA . ASP B 1 237 ? -16.281 -21.031 -0.432 1 98.88 237 ASP B CA 1
ATOM 4423 C C . ASP B 1 237 ? -16.703 -21.5 0.962 1 98.88 237 ASP B C 1
ATOM 4425 O O . ASP B 1 237 ? -17.891 -21.625 1.249 1 98.88 237 ASP B O 1
ATOM 4429 N N . ALA B 1 238 ? -15.734 -21.828 1.836 1 98.88 238 ALA B N 1
ATOM 4430 C CA . ALA B 1 238 ? -16.031 -22.062 3.248 1 98.88 238 ALA B CA 1
ATOM 4431 C C . ALA B 1 238 ? -16.312 -20.734 3.967 1 98.88 238 ALA B C 1
ATOM 4433 O O . ALA B 1 238 ? -15.648 -19.734 3.719 1 98.88 238 ALA B O 1
ATOM 4434 N N . PRO B 1 239 ? -17.328 -20.734 4.844 1 98.81 239 PRO B N 1
ATOM 4435 C CA . PRO B 1 239 ? -17.625 -19.5 5.574 1 98.81 239 PRO B CA 1
ATOM 4436 C C . PRO B 1 239 ? -16.594 -19.203 6.66 1 98.81 239 PRO B C 1
ATOM 4438 O O . PRO B 1 239 ? -16.656 -19.781 7.75 1 98.81 239 PRO B O 1
ATOM 4441 N N . LEU B 1 240 ? -15.719 -18.344 6.336 1 98.81 240 LEU B N 1
ATOM 4442 C CA . LEU B 1 240 ? -14.664 -17.891 7.234 1 98.81 240 LEU B CA 1
ATOM 4443 C C . LEU B 1 240 ? -14.695 -16.375 7.383 1 98.81 240 LEU B C 1
ATOM 4445 O O . LEU B 1 240 ? -15.094 -15.664 6.461 1 98.81 240 LEU B O 1
ATOM 4449 N N . ASP B 1 241 ? -14.305 -15.914 8.555 1 98.44 241 ASP B N 1
ATOM 4450 C CA . ASP B 1 241 ? -14.148 -14.469 8.734 1 98.44 241 ASP B CA 1
ATOM 4451 C C . ASP B 1 241 ? -12.711 -14.039 8.453 1 98.44 241 ASP B C 1
ATOM 4453 O O . ASP B 1 241 ? -11.867 -14.859 8.094 1 98.44 241 ASP B O 1
ATOM 4457 N N . ALA B 1 242 ? -12.484 -12.773 8.57 1 98.69 242 ALA B N 1
ATOM 4458 C CA . ALA B 1 242 ? -11.195 -12.203 8.195 1 98.69 242 ALA B CA 1
ATOM 4459 C C . ALA B 1 242 ? -10.07 -12.805 9.031 1 98.69 242 ALA B C 1
ATOM 4461 O O . ALA B 1 242 ? -8.977 -13.062 8.508 1 98.69 242 ALA B O 1
ATOM 4462 N N . ARG B 1 243 ? -10.312 -12.977 10.312 1 98.5 243 ARG B N 1
ATOM 4463 C CA . ARG B 1 243 ? -9.289 -13.539 11.18 1 98.5 243 ARG B CA 1
ATOM 4464 C C . ARG B 1 243 ? -8.922 -14.953 10.75 1 98.5 243 ARG B C 1
ATOM 4466 O O . ARG B 1 243 ? -7.742 -15.312 10.711 1 98.5 243 ARG B O 1
ATOM 4473 N N . GLN B 1 244 ? -9.898 -15.773 10.469 1 98.75 244 GLN B N 1
ATOM 4474 C CA . GLN B 1 244 ? -9.688 -17.156 10.031 1 98.75 244 GLN B CA 1
ATOM 4475 C C . GLN B 1 244 ? -9.016 -17.188 8.664 1 98.75 244 GLN B C 1
ATOM 4477 O O . GLN B 1 244 ? -8.172 -18.062 8.414 1 98.75 244 GLN B O 1
ATOM 4482 N N . LEU B 1 245 ? -9.375 -16.297 7.824 1 98.94 245 LEU B N 1
ATOM 4483 C CA . LEU B 1 245 ? -8.758 -16.234 6.504 1 98.94 245 LEU B CA 1
ATOM 4484 C C . LEU B 1 245 ? -7.281 -15.867 6.609 1 98.94 245 LEU B C 1
ATOM 4486 O O . LEU B 1 245 ? -6.469 -16.312 5.801 1 98.94 245 LEU B O 1
ATOM 4490 N N . LYS B 1 246 ? -6.949 -15.047 7.605 1 98.88 246 LYS B N 1
ATOM 4491 C CA . LYS B 1 246 ? -5.531 -14.773 7.844 1 98.88 246 LYS B CA 1
ATOM 4492 C C . LYS B 1 246 ? -4.789 -16.047 8.234 1 98.88 246 LYS B C 1
ATOM 4494 O O . LYS B 1 246 ? -3.648 -16.266 7.812 1 98.88 246 LYS B O 1
ATOM 4499 N N . ARG B 1 247 ? -5.41 -16.875 9.031 1 98.75 247 ARG B N 1
ATOM 4500 C CA . ARG B 1 247 ? -4.816 -18.172 9.375 1 98.75 247 ARG B CA 1
ATOM 4501 C C . ARG B 1 247 ? -4.629 -19.031 8.133 1 98.75 247 ARG B C 1
ATOM 4503 O O . ARG B 1 247 ? -3.609 -19.703 7.984 1 98.75 247 ARG B O 1
ATOM 4510 N N . LEU B 1 248 ? -5.609 -18.969 7.27 1 98.81 248 LEU B N 1
ATOM 4511 C CA . LEU B 1 248 ? -5.531 -19.719 6.012 1 98.81 248 LEU B CA 1
ATOM 4512 C C . LEU B 1 248 ? -4.395 -19.188 5.141 1 98.81 248 LEU B C 1
ATOM 4514 O O . LEU B 1 248 ? -3.631 -19.969 4.574 1 98.81 248 LEU B O 1
ATOM 4518 N N . ALA B 1 249 ? -4.281 -17.891 5.02 1 98.88 249 ALA B N 1
ATOM 4519 C CA . ALA B 1 249 ? -3.227 -17.25 4.242 1 98.88 249 ALA B CA 1
ATOM 4520 C C . ALA B 1 249 ? -1.846 -17.688 4.73 1 98.88 249 ALA B C 1
ATOM 4522 O O . ALA B 1 249 ? -0.945 -17.938 3.928 1 98.88 249 ALA B O 1
ATOM 4523 N N . LYS B 1 250 ? -1.679 -17.781 5.988 1 98.69 250 LYS B N 1
ATOM 4524 C CA . LYS B 1 250 ? -0.406 -18.188 6.574 1 98.69 250 LYS B CA 1
ATOM 4525 C C . LYS B 1 250 ? -0.018 -19.594 6.129 1 98.69 250 LYS B C 1
ATOM 4527 O O . LYS B 1 250 ? 1.168 -19.906 5.984 1 98.69 250 LYS B O 1
ATOM 4532 N N . ARG B 1 251 ? -0.982 -20.438 5.828 1 98.75 251 ARG B N 1
ATOM 4533 C CA . ARG B 1 251 ? -0.698 -21.812 5.418 1 98.75 251 ARG B CA 1
ATOM 4534 C C . ARG B 1 251 ? -0.199 -21.859 3.977 1 98.75 251 ARG B C 1
ATOM 4536 O O . ARG B 1 251 ? 0.525 -22.781 3.596 1 98.75 251 ARG B O 1
ATOM 4543 N N . ALA B 1 252 ? -0.598 -20.875 3.199 1 98.69 252 ALA B N 1
ATOM 4544 C CA . ALA B 1 252 ? -0.051 -20.797 1.848 1 98.69 252 ALA B CA 1
ATOM 4545 C C . ALA B 1 252 ? 1.469 -20.656 1.878 1 98.69 252 ALA B C 1
ATOM 4547 O O . ALA B 1 252 ? 2.162 -21.188 1.005 1 98.69 252 ALA B O 1
ATOM 4548 N N . ALA B 1 253 ? 2.041 -19.969 2.871 1 98.06 253 ALA B N 1
ATOM 4549 C CA . ALA B 1 253 ? 3.484 -19.812 3.031 1 98.06 253 ALA B CA 1
ATOM 4550 C C . ALA B 1 253 ? 4.16 -21.172 3.266 1 98.06 253 ALA B C 1
ATOM 4552 O O . ALA B 1 253 ? 5.297 -21.375 2.838 1 98.06 253 ALA B O 1
ATOM 4553 N N . VAL B 1 254 ? 3.436 -22.047 3.939 1 97.5 254 VAL B N 1
ATOM 4554 C CA . VAL B 1 254 ? 3.953 -23.391 4.148 1 97.5 254 VAL B CA 1
ATOM 4555 C C . VAL B 1 254 ? 4.051 -24.125 2.811 1 97.5 254 VAL B C 1
ATOM 4557 O O . VAL B 1 254 ? 5.039 -24.812 2.543 1 97.5 254 VAL B O 1
ATOM 4560 N N . GLY B 1 255 ? 3.031 -23.922 1.963 1 98.06 255 GLY B N 1
ATOM 4561 C CA . GLY B 1 255 ? 3.102 -24.484 0.621 1 98.06 255 GLY B CA 1
ATOM 4562 C C . GLY B 1 255 ? 4.285 -23.969 -0.178 1 98.06 255 GLY B C 1
ATOM 4563 O O . GLY B 1 255 ? 4.938 -24.734 -0.893 1 98.06 255 GLY B O 1
ATOM 4564 N N . LEU B 1 256 ? 4.531 -22.703 -0.054 1 98.06 256 LEU B N 1
ATOM 4565 C CA . LEU B 1 256 ? 5.68 -22.078 -0.701 1 98.06 256 LEU B CA 1
ATOM 4566 C C . LEU B 1 256 ? 6.98 -22.734 -0.237 1 98.06 256 LEU B C 1
ATOM 4568 O O . LEU B 1 256 ? 7.816 -23.109 -1.06 1 98.06 256 LEU B O 1
ATOM 4572 N N . ALA B 1 257 ? 7.137 -22.906 1.011 1 96.44 257 ALA B N 1
ATOM 4573 C CA . ALA B 1 257 ? 8.359 -23.438 1.604 1 96.44 257 ALA B CA 1
ATOM 4574 C C . ALA B 1 257 ? 8.602 -24.875 1.156 1 96.44 257 ALA B C 1
ATOM 4576 O O . ALA B 1 257 ? 9.75 -25.297 0.985 1 96.44 257 ALA B O 1
ATOM 4577 N N . ARG B 1 258 ? 7.551 -25.625 0.985 1 95.5 258 ARG B N 1
ATOM 4578 C CA . ARG B 1 258 ? 7.656 -27.031 0.618 1 95.5 258 ARG B CA 1
ATOM 4579 C C . ARG B 1 258 ? 8.273 -27.188 -0.768 1 95.5 258 ARG B C 1
ATOM 4581 O O . ARG B 1 258 ? 8.781 -28.266 -1.108 1 95.5 258 ARG B O 1
ATOM 4588 N N . THR B 1 259 ? 8.219 -26.109 -1.562 1 95.56 259 THR B N 1
ATOM 4589 C CA . THR B 1 259 ? 8.812 -26.203 -2.893 1 95.56 259 THR B CA 1
ATOM 4590 C C . THR B 1 259 ? 10.32 -25.969 -2.83 1 95.56 259 THR B C 1
ATOM 4592 O O . THR B 1 259 ? 11.039 -26.281 -3.785 1 95.56 259 THR B O 1
ATOM 4595 N N . GLY B 1 260 ? 10.812 -25.328 -1.752 1 94.56 260 GLY B N 1
ATOM 4596 C CA . GLY B 1 260 ? 12.25 -25.125 -1.592 1 94.56 260 GLY B CA 1
ATOM 4597 C C . GLY B 1 260 ? 12.633 -23.672 -1.389 1 94.56 260 GLY B C 1
ATOM 4598 O O . GLY B 1 260 ? 13.812 -23.359 -1.19 1 94.56 260 GLY B O 1
ATOM 4599 N N . SER B 1 261 ? 11.688 -22.812 -1.393 1 93.25 261 SER B N 1
ATOM 4600 C CA . SER B 1 261 ? 11.977 -21.391 -1.282 1 93.25 261 SER B CA 1
ATOM 4601 C C . SER B 1 261 ? 12.695 -21.062 0.023 1 93.25 261 SER B C 1
ATOM 4603 O O . SER B 1 261 ? 12.367 -21.625 1.073 1 93.25 261 SER B O 1
ATOM 4605 N N . HIS B 1 262 ? 13.641 -20.172 -0.021 1 92.44 262 HIS B N 1
ATOM 4606 C CA . HIS B 1 262 ? 14.273 -19.641 1.178 1 92.44 262 HIS B CA 1
ATOM 4607 C C . HIS B 1 262 ? 13.758 -18.234 1.505 1 92.44 262 HIS B C 1
ATOM 4609 O O . HIS B 1 262 ? 14.258 -17.594 2.422 1 92.44 262 HIS B O 1
ATOM 4615 N N . VAL B 1 263 ? 12.766 -17.844 0.71 1 93.5 263 VAL B N 1
ATOM 4616 C CA . VAL B 1 263 ? 12.195 -16.516 0.968 1 93.5 263 VAL B CA 1
ATOM 4617 C C . VAL B 1 263 ? 13.312 -15.477 1.031 1 93.5 263 VAL B C 1
ATOM 4619 O O . VAL B 1 263 ? 13.508 -14.828 2.062 1 93.5 263 VAL B O 1
ATOM 4622 N N . HIS B 1 264 ? 13.961 -15.266 -0.092 1 92.62 264 HIS B N 1
ATOM 4623 C CA . HIS B 1 264 ? 15.148 -14.422 -0.184 1 92.62 264 HIS B CA 1
ATOM 4624 C C . HIS B 1 264 ? 14.852 -13 0.283 1 92.62 264 HIS B C 1
ATOM 4626 O O . HIS B 1 264 ? 13.711 -12.539 0.193 1 92.62 264 HIS B O 1
ATOM 4632 N N . HIS B 1 265 ? 15.852 -12.266 0.701 1 90.94 265 HIS B N 1
ATOM 4633 C CA . HIS B 1 265 ? 15.758 -10.906 1.236 1 90.94 265 HIS B CA 1
ATOM 4634 C C . HIS B 1 265 ? 14.992 -9.992 0.292 1 90.94 265 HIS B C 1
ATOM 4636 O O . HIS B 1 265 ? 14.07 -9.289 0.716 1 90.94 265 HIS B O 1
ATOM 4642 N N . GLY B 1 266 ? 15.336 -10.047 -0.949 1 91.12 266 GLY B N 1
ATOM 4643 C CA . GLY B 1 266 ? 14.805 -9.102 -1.918 1 91.12 266 GLY B CA 1
ATOM 4644 C C . GLY B 1 266 ? 13.461 -9.523 -2.488 1 91.12 266 GLY B C 1
ATOM 4645 O O . GLY B 1 266 ? 12.945 -8.883 -3.408 1 91.12 266 GLY B O 1
ATOM 4646 N N . SER B 1 267 ? 12.875 -10.523 -1.89 1 92.88 267 SER B N 1
ATOM 4647 C CA . SER B 1 267 ? 11.641 -11.07 -2.439 1 92.88 267 SER B CA 1
ATOM 4648 C C . SER B 1 267 ? 10.414 -10.508 -1.726 1 92.88 267 SER B C 1
ATOM 4650 O O . SER B 1 267 ? 10.414 -10.375 -0.5 1 92.88 267 SER B O 1
ATOM 4652 N N . GLY B 1 268 ? 9.438 -10.117 -2.508 1 96 268 GLY B N 1
ATOM 4653 C CA . GLY B 1 268 ? 8.102 -9.914 -1.966 1 96 268 GLY B CA 1
ATOM 4654 C C . GLY B 1 268 ? 7.258 -11.172 -1.974 1 96 268 GLY B C 1
ATOM 4655 O O . GLY B 1 268 ? 6.844 -11.641 -3.035 1 96 268 GLY B O 1
ATOM 4656 N N . ASP B 1 269 ? 7.051 -11.773 -0.811 1 98.25 269 ASP B N 1
ATOM 4657 C CA . ASP B 1 269 ? 6.23 -12.969 -0.658 1 98.25 269 ASP B CA 1
ATOM 4658 C C . ASP B 1 269 ? 4.934 -12.656 0.081 1 98.25 269 ASP B C 1
ATOM 4660 O O . ASP B 1 269 ? 4.906 -12.625 1.313 1 98.25 269 ASP B O 1
ATOM 4664 N N . ILE B 1 270 ? 3.887 -12.492 -0.677 1 98.75 270 ILE B N 1
ATOM 4665 C CA . ILE B 1 270 ? 2.662 -11.922 -0.131 1 98.75 270 ILE B CA 1
ATOM 4666 C C . ILE B 1 270 ? 1.47 -12.797 -0.504 1 98.75 270 ILE B C 1
ATOM 4668 O O . ILE B 1 270 ? 1.374 -13.281 -1.636 1 98.75 270 ILE B O 1
ATOM 4672 N N . VAL B 1 271 ? 0.561 -13.016 0.479 1 98.94 271 VAL B N 1
ATOM 4673 C CA . VAL B 1 271 ? -0.635 -13.828 0.307 1 98.94 271 VAL B CA 1
ATOM 4674 C C . VAL B 1 271 ? -1.882 -12.977 0.526 1 98.94 271 VAL B C 1
ATOM 4676 O O . VAL B 1 271 ? -1.93 -12.164 1.45 1 98.94 271 VAL B O 1
ATOM 4679 N N . ILE B 1 272 ? -2.859 -13.07 -0.307 1 98.94 272 ILE B N 1
ATOM 4680 C CA . ILE B 1 272 ? -4.207 -12.555 -0.111 1 98.94 272 ILE B CA 1
ATOM 4681 C C . ILE B 1 272 ? -5.211 -13.703 -0.118 1 98.94 272 ILE B C 1
ATOM 4683 O O . ILE B 1 272 ? -5.223 -14.516 -1.041 1 98.94 272 ILE B O 1
ATOM 4687 N N . ALA B 1 273 ? -6.016 -13.812 0.907 1 99 273 ALA B N 1
ATOM 4688 C CA . ALA B 1 273 ? -7.031 -14.859 1.012 1 99 273 ALA B CA 1
ATOM 4689 C C . ALA B 1 273 ? -8.43 -14.258 1.132 1 99 273 ALA B C 1
ATOM 4691 O O . ALA B 1 273 ? -8.609 -13.227 1.785 1 99 273 ALA B O 1
ATOM 4692 N N . PHE B 1 274 ? -9.391 -14.891 0.508 1 98.94 274 PHE B N 1
ATOM 4693 C CA . PHE B 1 274 ? -10.766 -14.422 0.655 1 98.94 274 PHE B CA 1
ATOM 4694 C C . PHE B 1 274 ? -11.742 -15.594 0.618 1 98.94 274 PHE B C 1
ATOM 4696 O O . PHE B 1 274 ? -11.391 -16.688 0.167 1 98.94 274 PHE B O 1
ATOM 4703 N N . SER B 1 275 ? -12.898 -15.414 1.174 1 98.94 275 SER B N 1
ATOM 4704 C CA . SER B 1 275 ? -14.023 -16.344 1.052 1 98.94 275 SER B CA 1
ATOM 4705 C C . SER B 1 275 ? -15.211 -15.672 0.362 1 98.94 275 SER B C 1
ATOM 4707 O O . SER B 1 275 ? -15.539 -14.523 0.652 1 98.94 275 SER B O 1
ATOM 4709 N N . ASN B 1 276 ? -15.758 -16.359 -0.576 1 98.69 276 ASN B N 1
ATOM 4710 C CA . ASN B 1 276 ? -16.969 -15.836 -1.185 1 98.69 276 ASN B CA 1
ATOM 4711 C C . ASN B 1 276 ? -18.203 -16.625 -0.753 1 98.69 276 ASN B C 1
ATOM 4713 O O . ASN B 1 276 ? -19.188 -16.703 -1.49 1 98.69 276 ASN B O 1
ATOM 4717 N N . ALA B 1 277 ? -18.141 -17.312 0.407 1 98.56 277 ALA B N 1
ATOM 4718 C CA . ALA B 1 277 ? -19.281 -18.016 0.984 1 98.56 277 ALA B CA 1
ATOM 4719 C C . ALA B 1 277 ? -20.422 -17.062 1.272 1 98.56 277 ALA B C 1
ATOM 4721 O O . ALA B 1 277 ? -21.594 -17.484 1.325 1 98.56 277 ALA B O 1
ATOM 4722 N N . TYR B 1 278 ? -20.109 -15.852 1.548 1 97.88 278 TYR B N 1
ATOM 4723 C CA . TYR B 1 278 ? -21.078 -14.781 1.748 1 97.88 278 TYR B CA 1
ATOM 4724 C C . TYR B 1 278 ? -20.484 -13.438 1.34 1 97.88 278 TYR B C 1
ATOM 4726 O O . TYR B 1 278 ? -19.297 -13.336 1.069 1 97.88 278 TYR B O 1
ATOM 4734 N N . THR B 1 279 ? -21.359 -12.484 1.163 1 97.88 279 THR B N 1
ATOM 4735 C CA . THR B 1 279 ? -20.922 -11.125 0.842 1 97.88 279 THR B CA 1
ATOM 4736 C C . THR B 1 279 ? -21.391 -10.148 1.917 1 97.88 279 THR B C 1
ATOM 4738 O O . THR B 1 279 ? -22.281 -10.461 2.711 1 97.88 279 THR B O 1
ATOM 4741 N N . ILE B 1 280 ? -20.703 -9.133 2.029 1 97.25 280 ILE B N 1
ATOM 4742 C CA . ILE B 1 280 ? -21.031 -8.023 2.918 1 97.25 280 ILE B CA 1
ATOM 4743 C C . ILE B 1 280 ? -21.547 -6.844 2.1 1 97.25 280 ILE B C 1
ATOM 4745 O O . ILE B 1 280 ? -20.797 -6.254 1.312 1 97.25 280 ILE B O 1
ATOM 4749 N N . ALA B 1 281 ? -22.75 -6.5 2.336 1 95.62 281 ALA B N 1
ATOM 4750 C CA . ALA B 1 281 ? -23.406 -5.449 1.554 1 95.62 281 ALA B CA 1
ATOM 4751 C C . ALA B 1 281 ? -22.828 -4.078 1.897 1 95.62 281 ALA B C 1
ATOM 4753 O O . ALA B 1 281 ? -22.594 -3.773 3.068 1 95.62 281 ALA B O 1
ATOM 4754 N N . HIS B 1 282 ? -22.594 -3.279 0.873 1 93.81 282 HIS B N 1
ATOM 4755 C CA . HIS B 1 282 ? -22.141 -1.91 1.09 1 93.81 282 HIS B CA 1
ATOM 4756 C C . HIS B 1 282 ? -23.25 -1.061 1.718 1 93.81 282 HIS B C 1
ATOM 4758 O O . HIS B 1 282 ? -22.984 -0.29 2.646 1 93.81 282 HIS B O 1
ATOM 4764 N N . PHE B 1 283 ? -24.422 -1.156 1.146 1 92.44 283 PHE B N 1
ATOM 4765 C CA . PHE B 1 283 ? -25.594 -0.488 1.688 1 92.44 283 PHE B CA 1
ATOM 4766 C C . PHE B 1 283 ? -26.469 -1.471 2.459 1 92.44 283 PHE B C 1
ATOM 4768 O O . PHE B 1 283 ? -26.688 -2.598 2.01 1 92.44 283 PHE B O 1
ATOM 4775 N N . SER B 1 284 ? -26.844 -1.13 3.646 1 92.06 284 SER B N 1
ATOM 4776 C CA . SER B 1 284 ? -27.781 -1.925 4.438 1 92.06 284 SER B CA 1
ATOM 4777 C C . SER B 1 284 ? -28.641 -1.038 5.332 1 92.06 284 SER B C 1
ATOM 4779 O O . SER B 1 284 ? -28.156 -0.045 5.879 1 92.06 284 SER B O 1
ATOM 4781 N N . ASP B 1 285 ? -29.812 -1.43 5.438 1 92.69 285 ASP B N 1
ATOM 4782 C CA . ASP B 1 285 ? -30.719 -0.697 6.316 1 92.69 285 ASP B CA 1
ATOM 4783 C C . ASP B 1 285 ? -30.656 -1.235 7.746 1 92.69 285 ASP B C 1
ATOM 4785 O O . ASP B 1 285 ? -31.25 -0.663 8.656 1 92.69 285 ASP B O 1
ATOM 4789 N N . SER B 1 286 ? -30.016 -2.293 7.828 1 93.56 286 SER B N 1
ATOM 4790 C CA . SER B 1 286 ? -29.891 -2.896 9.148 1 93.56 286 SER B CA 1
ATOM 4791 C C . SER B 1 286 ? -28.562 -2.553 9.805 1 93.56 286 SER B C 1
ATOM 4793 O O . SER B 1 286 ? -27.531 -2.482 9.133 1 93.56 286 SER B O 1
ATOM 4795 N N . VAL B 1 287 ? -28.5 -2.365 11.102 1 93.88 287 VAL B N 1
ATOM 4796 C CA . VAL B 1 287 ? -27.281 -2.105 11.859 1 93.88 287 VAL B CA 1
ATOM 4797 C C . VAL B 1 287 ? -26.531 -3.416 12.094 1 93.88 287 VAL B C 1
ATOM 4799 O O . VAL B 1 287 ? -25.359 -3.406 12.477 1 93.88 287 VAL B O 1
ATOM 4802 N N . LEU B 1 288 ? -27.266 -4.457 11.898 1 94.31 288 LEU B N 1
ATOM 4803 C CA . LEU B 1 288 ? -26.672 -5.77 12.102 1 94.31 288 LEU B CA 1
ATOM 4804 C C . LEU B 1 288 ? -26.422 -6.465 10.766 1 94.31 288 LEU B C 1
ATOM 4806 O O . LEU B 1 288 ? -27.219 -6.348 9.836 1 94.31 288 LEU B O 1
ATOM 4810 N N . GLN B 1 289 ? -25.312 -7.07 10.68 1 92.81 289 GLN B N 1
ATOM 4811 C CA . GLN B 1 289 ? -24.969 -7.867 9.508 1 92.81 289 GLN B CA 1
ATOM 4812 C C . GLN B 1 289 ? -25.125 -9.359 9.789 1 92.81 289 GLN B C 1
ATOM 4814 O O . GLN B 1 289 ? -24.5 -9.891 10.711 1 92.81 289 GLN B O 1
ATOM 4819 N N . SER B 1 290 ? -26.031 -9.922 9.055 1 92.31 290 SER B N 1
ATOM 4820 C CA . SER B 1 290 ? -26.172 -11.367 9.164 1 92.31 290 SER B CA 1
ATOM 4821 C C . SER B 1 290 ? -25.125 -12.102 8.336 1 92.31 290 SER B C 1
ATOM 4823 O O . SER B 1 290 ? -24.891 -11.75 7.176 1 92.31 290 SER B O 1
ATOM 4825 N N . VAL B 1 291 ? -24.469 -13.016 8.961 1 94.19 291 VAL B N 1
ATOM 4826 C CA . VAL B 1 291 ? -23.531 -13.891 8.266 1 94.19 291 VAL B CA 1
ATOM 4827 C C . VAL B 1 291 ? -23.906 -15.352 8.523 1 94.19 291 VAL B C 1
ATOM 4829 O O . VAL B 1 291 ? -24.578 -15.664 9.516 1 94.19 291 VAL B O 1
ATOM 4832 N N . PRO B 1 292 ? -23.594 -16.219 7.57 1 97 292 PRO B N 1
ATOM 4833 C CA . PRO B 1 292 ? -23.828 -17.641 7.863 1 97 292 PRO B CA 1
ATOM 4834 C C . PRO B 1 292 ? -23 -18.156 9.023 1 97 292 PRO B C 1
ATOM 4836 O O . PRO B 1 292 ? -22.031 -17.5 9.438 1 97 292 PRO B O 1
ATOM 4839 N N . PRO B 1 293 ? -23.469 -19.281 9.602 1 97.38 293 PRO B N 1
ATOM 4840 C CA . PRO B 1 293 ? -22.578 -19.875 10.594 1 97.38 293 PRO B CA 1
ATOM 4841 C C . PRO B 1 293 ? -21.172 -20.094 10.07 1 97.38 293 PRO B C 1
ATOM 4843 O O . PRO B 1 293 ? -20.984 -20.672 8.992 1 97.38 293 PRO B O 1
ATOM 4846 N N . LEU B 1 294 ? -20.234 -19.656 10.812 1 98.31 294 LEU B N 1
ATOM 4847 C CA . LEU B 1 294 ? -18.828 -19.766 10.43 1 98.31 294 LEU B CA 1
ATOM 4848 C C . LEU B 1 294 ? -18.25 -21.094 10.867 1 98.31 294 LEU B C 1
ATOM 4850 O O . LEU B 1 294 ? -18.734 -21.703 11.828 1 98.31 294 LEU B O 1
ATOM 4854 N N . VAL B 1 295 ? -17.234 -21.531 10.164 1 98.38 295 VAL B N 1
ATOM 4855 C CA . VAL B 1 295 ? -16.5 -22.719 10.586 1 98.38 295 VAL B CA 1
ATOM 4856 C C . VAL B 1 295 ? -15.875 -22.484 11.953 1 98.38 295 VAL B C 1
ATOM 4858 O O . VAL B 1 295 ? -15.258 -21.438 12.188 1 98.38 295 VAL B O 1
ATOM 4861 N N . ARG B 1 296 ? -16.031 -23.406 12.867 1 97.69 296 ARG B N 1
ATOM 4862 C CA . ARG B 1 296 ? -15.398 -23.297 14.172 1 97.69 296 ARG B CA 1
ATOM 4863 C C . ARG B 1 296 ? -13.883 -23.422 14.062 1 97.69 296 ARG B C 1
ATOM 4865 O O . ARG B 1 296 ? -13.375 -24.281 13.336 1 97.69 296 ARG B O 1
ATOM 4872 N N . ASP B 1 297 ? -13.195 -22.688 14.859 1 97.12 297 ASP B N 1
ATOM 4873 C CA . ASP B 1 297 ? -11.734 -22.688 14.797 1 97.12 297 ASP B CA 1
ATOM 4874 C C . ASP B 1 297 ? -11.172 -24.047 15.18 1 97.12 297 ASP B C 1
ATOM 4876 O O . ASP B 1 297 ? -10.125 -24.453 14.672 1 97.12 297 ASP B O 1
ATOM 4880 N N . ASP B 1 298 ? -11.859 -24.703 16.062 1 96.69 298 ASP B N 1
ATOM 4881 C CA . ASP B 1 298 ? -11.32 -25.953 16.609 1 96.69 298 ASP B CA 1
ATOM 4882 C C . ASP B 1 298 ? -11.922 -27.156 15.898 1 96.69 298 ASP B C 1
ATOM 4884 O O . ASP B 1 298 ? -11.68 -28.297 16.312 1 96.69 298 ASP B O 1
ATOM 4888 N N . ALA B 1 299 ? -12.695 -26.938 14.859 1 96.69 299 ALA B N 1
ATOM 4889 C CA . ALA B 1 299 ? -13.289 -28.031 14.102 1 96.69 299 ALA B CA 1
ATOM 4890 C C . ALA B 1 299 ? -12.25 -28.719 13.234 1 96.69 299 ALA B C 1
ATOM 4892 O O . ALA B 1 299 ? -11.359 -28.078 12.68 1 96.69 299 ALA B O 1
ATOM 4893 N N . PRO B 1 300 ? -12.391 -30.062 13.055 1 96.62 300 PRO B N 1
ATOM 4894 C CA . PRO B 1 300 ? -11.508 -30.766 12.125 1 96.62 300 PRO B CA 1
ATOM 4895 C C . PRO B 1 300 ? -11.523 -30.156 10.719 1 96.62 300 PRO B C 1
ATOM 4897 O O . PRO B 1 300 ? -10.508 -30.188 10.023 1 96.62 300 PRO B O 1
ATOM 4900 N N . LEU B 1 301 ? -12.586 -29.625 10.352 1 97.94 301 LEU B N 1
ATOM 4901 C CA . LEU B 1 301 ? -12.711 -28.984 9.047 1 97.94 301 LEU B CA 1
ATOM 4902 C C . LEU B 1 301 ? -11.688 -27.859 8.883 1 97.94 301 LEU B C 1
ATOM 4904 O O . LEU B 1 301 ? -11.148 -27.672 7.793 1 97.94 301 LEU B O 1
ATOM 4908 N N . MET B 1 302 ? -11.438 -27.094 9.906 1 98.12 302 MET B N 1
ATOM 4909 C CA . MET B 1 302 ? -10.453 -26.016 9.828 1 98.12 302 MET B CA 1
ATOM 4910 C C . MET B 1 302 ? -9.07 -26.562 9.5 1 98.12 302 MET B C 1
ATOM 4912 O O . MET B 1 302 ? -8.328 -25.969 8.711 1 98.12 302 MET B O 1
ATOM 4916 N N . ASN B 1 303 ? -8.75 -27.641 10.07 1 97.69 303 ASN B N 1
ATOM 4917 C CA . ASN B 1 303 ? -7.473 -28.281 9.758 1 97.69 303 ASN B CA 1
ATOM 4918 C C . ASN B 1 303 ? -7.402 -28.719 8.297 1 97.69 303 ASN B C 1
ATOM 4920 O O . ASN B 1 303 ? -6.352 -28.609 7.664 1 97.69 303 ASN B O 1
ATOM 4924 N N . GLU B 1 304 ? -8.453 -29.234 7.828 1 98.12 304 GLU B N 1
ATOM 4925 C CA . GLU B 1 304 ? -8.484 -29.656 6.43 1 98.12 304 GLU B CA 1
ATOM 4926 C C . GLU B 1 304 ? -8.359 -28.453 5.492 1 98.12 304 GLU B C 1
ATOM 4928 O O . GLU B 1 304 ? -7.73 -28.547 4.438 1 98.12 304 GLU B O 1
ATOM 4933 N N . LEU B 1 305 ? -9.023 -27.359 5.883 1 98.88 305 LEU B N 1
ATOM 4934 C CA . LEU B 1 305 ? -8.883 -26.141 5.105 1 98.88 305 LEU B CA 1
ATOM 4935 C C . LEU B 1 305 ? -7.43 -25.672 5.09 1 98.88 305 LEU B C 1
ATOM 4937 O O . LEU B 1 305 ? -6.926 -25.234 4.051 1 98.88 305 LEU B O 1
ATOM 4941 N N . PHE B 1 306 ? -6.754 -25.734 6.207 1 98.81 306 PHE B N 1
ATOM 4942 C CA . PHE B 1 306 ? -5.34 -25.391 6.281 1 98.81 306 PHE B CA 1
ATOM 4943 C C . PHE B 1 306 ? -4.508 -26.297 5.383 1 98.81 306 PHE B C 1
ATOM 4945 O O . PHE B 1 306 ? -3.666 -25.812 4.621 1 98.81 306 PHE B O 1
ATOM 4952 N N . GLN B 1 307 ? -4.773 -27.578 5.461 1 98.44 307 GLN B N 1
ATOM 4953 C CA . GLN B 1 307 ? -4.086 -28.547 4.598 1 98.44 307 GLN B CA 1
ATOM 4954 C C . GLN B 1 307 ? -4.332 -28.234 3.125 1 98.44 307 GLN B C 1
ATOM 4956 O O . GLN B 1 307 ? -3.408 -28.281 2.311 1 98.44 307 GLN B O 1
ATOM 4961 N N . ALA B 1 308 ? -5.555 -27.938 2.824 1 98.88 308 ALA B N 1
ATOM 4962 C CA . ALA B 1 308 ? -5.93 -27.609 1.45 1 98.88 308 ALA B CA 1
ATOM 4963 C C . ALA B 1 308 ? -5.148 -26.406 0.94 1 98.88 308 ALA B C 1
ATOM 4965 O O . ALA B 1 308 ? -4.688 -26.391 -0.203 1 98.88 308 ALA B O 1
ATOM 4966 N N . ALA B 1 309 ? -5.023 -25.359 1.758 1 98.94 309 ALA B N 1
ATOM 4967 C CA . ALA B 1 309 ? -4.27 -24.172 1.367 1 98.94 309 ALA B CA 1
ATOM 4968 C C . ALA B 1 309 ? -2.807 -24.516 1.094 1 98.94 309 ALA B C 1
ATOM 4970 O O . ALA B 1 309 ? -2.225 -24.031 0.116 1 98.94 309 ALA B O 1
ATOM 4971 N N . VAL B 1 310 ? -2.229 -25.328 1.935 1 98.81 310 VAL B N 1
ATOM 4972 C CA . VAL B 1 310 ? -0.838 -25.75 1.778 1 98.81 310 VAL B CA 1
ATOM 4973 C C . VAL B 1 310 ? -0.667 -26.5 0.459 1 98.81 310 VAL B C 1
ATOM 4975 O O . VAL B 1 310 ? 0.162 -26.109 -0.373 1 98.81 310 VAL B O 1
ATOM 4978 N N . GLU B 1 311 ? -1.473 -27.5 0.244 1 98.5 311 GLU B N 1
ATOM 4979 C CA . GLU B 1 311 ? -1.338 -28.391 -0.913 1 98.5 311 GLU B CA 1
ATOM 4980 C C . GLU B 1 311 ? -1.655 -27.641 -2.209 1 98.5 311 GLU B C 1
ATOM 4982 O O . GLU B 1 311 ? -0.961 -27.812 -3.213 1 98.5 311 GLU B O 1
ATOM 4987 N N . ALA B 1 312 ? -2.699 -26.844 -2.16 1 98.88 312 ALA B N 1
ATOM 4988 C CA . ALA B 1 312 ? -3.086 -26.109 -3.359 1 98.88 312 ALA B CA 1
ATOM 4989 C C . ALA B 1 312 ? -2.004 -25.109 -3.764 1 98.88 312 ALA B C 1
ATOM 4991 O O . ALA B 1 312 ? -1.701 -24.969 -4.949 1 98.88 312 ALA B O 1
ATOM 4992 N N . THR B 1 313 ? -1.453 -24.438 -2.807 1 98.88 313 THR B N 1
ATOM 4993 C CA . THR B 1 313 ? -0.409 -23.469 -3.105 1 98.88 313 THR B CA 1
ATOM 4994 C C . THR B 1 313 ? 0.836 -24.156 -3.65 1 98.88 313 THR B C 1
ATOM 4996 O O . THR B 1 313 ? 1.409 -23.719 -4.652 1 98.88 313 THR B O 1
ATOM 4999 N N . GLU B 1 314 ? 1.272 -25.203 -3.023 1 98.38 314 GLU B N 1
ATOM 5000 C CA . GLU B 1 314 ? 2.43 -25.953 -3.494 1 98.38 314 GLU B CA 1
ATOM 5001 C C . GLU B 1 314 ? 2.242 -26.422 -4.938 1 98.38 314 GLU B C 1
ATOM 5003 O O . GLU B 1 314 ? 3.117 -26.203 -5.781 1 98.38 314 GLU B O 1
ATOM 5008 N N . GLU B 1 315 ? 1.107 -27.016 -5.184 1 98.31 315 GLU B N 1
ATOM 5009 C CA . GLU B 1 315 ? 0.859 -27.516 -6.527 1 98.31 315 GLU B CA 1
ATOM 5010 C C . GLU B 1 315 ? 0.726 -26.375 -7.535 1 98.31 315 GLU B C 1
ATOM 5012 O O . GLU B 1 315 ? 1.147 -26.516 -8.688 1 98.31 315 GLU B O 1
ATOM 5017 N N . ALA B 1 316 ? 0.09 -25.281 -7.098 1 98.88 316 ALA B N 1
ATOM 5018 C CA . ALA B 1 316 ? -0.009 -24.125 -7.984 1 98.88 316 ALA B CA 1
ATOM 5019 C C . ALA B 1 316 ? 1.372 -23.656 -8.438 1 98.88 316 ALA B C 1
ATOM 5021 O O . ALA B 1 316 ? 1.562 -23.297 -9.602 1 98.88 316 ALA B O 1
ATOM 5022 N N . ILE B 1 317 ? 2.35 -23.625 -7.531 1 98.69 317 ILE B N 1
ATOM 5023 C CA . ILE B 1 317 ? 3.709 -23.219 -7.875 1 98.69 317 ILE B CA 1
ATOM 5024 C C . ILE B 1 317 ? 4.301 -24.219 -8.883 1 98.69 317 ILE B C 1
ATOM 5026 O O . ILE B 1 317 ? 4.891 -23.812 -9.883 1 98.69 317 ILE B O 1
ATOM 5030 N N . TRP B 1 318 ? 4.125 -25.469 -8.672 1 97.56 318 TRP B N 1
ATOM 5031 C CA . TRP B 1 318 ? 4.59 -26.484 -9.617 1 97.56 318 TRP B CA 1
ATOM 5032 C C . TRP B 1 318 ? 3.916 -26.312 -10.969 1 97.56 318 TRP B C 1
ATOM 5034 O O . TRP B 1 318 ? 4.562 -26.438 -12.016 1 97.56 318 TRP B O 1
ATOM 5044 N N . ASN B 1 319 ? 2.621 -26.062 -10.938 1 98.56 319 ASN B N 1
ATOM 5045 C CA . ASN B 1 319 ? 1.912 -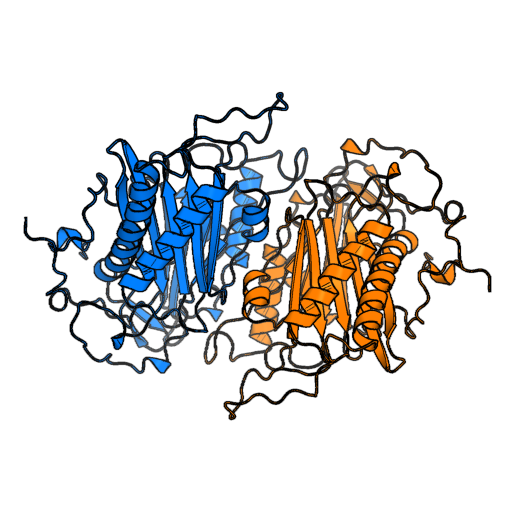25.859 -12.195 1 98.56 319 AS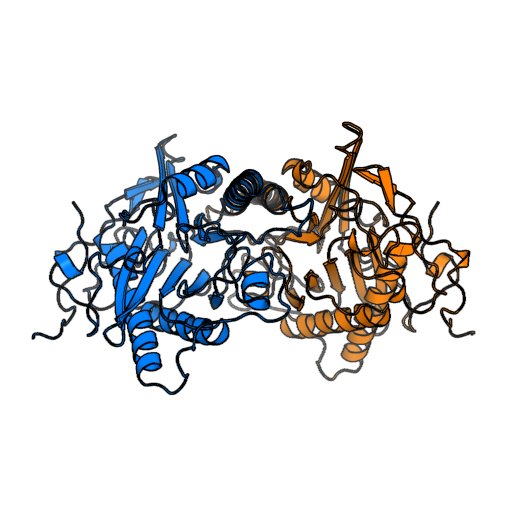N B CA 1
ATOM 5046 C C . ASN B 1 319 ? 2.43 -24.625 -12.93 1 98.56 319 ASN B C 1
ATOM 5048 O O . ASN B 1 319 ? 2.461 -24.609 -14.164 1 98.56 319 ASN B O 1
ATOM 5052 N N . SER B 1 320 ? 2.793 -23.547 -12.242 1 98.69 320 SER B N 1
ATOM 5053 C CA . SER B 1 320 ? 3.391 -22.391 -12.898 1 98.69 320 SER B CA 1
ATOM 5054 C C . SER B 1 320 ? 4.66 -22.781 -13.656 1 98.69 320 SER B C 1
ATOM 5056 O O . SER B 1 320 ? 4.977 -22.188 -14.688 1 98.69 320 SER B O 1
ATOM 5058 N N . LEU B 1 321 ? 5.395 -23.75 -13.141 1 97.75 321 LEU B N 1
ATOM 5059 C CA . LEU B 1 321 ? 6.625 -24.25 -13.758 1 97.75 321 LEU B CA 1
ATOM 5060 C C . LEU B 1 321 ? 6.316 -25.156 -14.945 1 97.75 321 LEU B C 1
ATOM 5062 O O . LEU B 1 321 ? 6.84 -24.953 -16.031 1 97.75 321 LEU B O 1
ATOM 5066 N N . THR B 1 322 ? 5.426 -26.109 -14.734 1 97.5 322 THR B N 1
ATOM 5067 C CA . THR B 1 322 ? 5.215 -27.141 -15.742 1 97.5 322 THR B CA 1
ATOM 5068 C C . THR B 1 322 ? 4.387 -26.609 -16.906 1 97.5 322 THR B C 1
ATOM 5070 O O . THR B 1 322 ? 4.453 -27.141 -18.016 1 97.5 322 THR B O 1
ATOM 5073 N N . MET B 1 323 ? 3.684 -25.531 -16.656 1 98.5 323 MET B N 1
ATOM 5074 C CA . MET B 1 323 ? 2.809 -25 -17.703 1 98.5 323 MET B CA 1
ATOM 5075 C C . MET B 1 323 ? 3.512 -23.906 -18.484 1 98.5 323 MET B C 1
ATOM 5077 O O . MET B 1 323 ? 3.002 -23.453 -19.516 1 98.5 323 MET B O 1
ATOM 5081 N N . ALA B 1 324 ? 4.645 -23.453 -18.031 1 98.19 324 ALA B N 1
ATOM 5082 C CA . ALA B 1 324 ? 5.336 -22.344 -18.688 1 98.19 324 ALA B CA 1
ATOM 5083 C C . ALA B 1 324 ? 6.152 -22.844 -19.875 1 98.19 324 ALA B C 1
ATOM 5085 O O . ALA B 1 324 ? 6.797 -23.891 -19.812 1 98.19 324 ALA B O 1
ATOM 5086 N N . GLU B 1 325 ? 6.148 -22.141 -20.938 1 98.06 325 GLU B N 1
ATOM 5087 C CA . GLU B 1 325 ? 6.965 -22.406 -22.109 1 98.06 325 GLU B CA 1
ATOM 5088 C C . GLU B 1 325 ? 8.242 -21.578 -22.109 1 98.06 325 GLU B C 1
ATOM 5090 O O . GLU B 1 325 ? 8.273 -20.484 -21.531 1 98.06 325 GLU B O 1
ATOM 5095 N N . THR B 1 326 ? 9.281 -22.156 -22.781 1 97.75 326 THR B N 1
ATOM 5096 C CA . THR B 1 326 ? 10.516 -21.391 -22.938 1 97.75 326 THR B CA 1
ATOM 5097 C C . THR B 1 326 ? 10.234 -20.031 -23.562 1 97.75 326 THR B C 1
ATOM 5099 O O . THR B 1 326 ? 9.508 -19.938 -24.547 1 97.75 326 THR B O 1
ATOM 5102 N N . THR B 1 327 ? 10.781 -19 -23 1 97.5 327 THR B N 1
ATOM 5103 C CA . THR B 1 327 ? 10.523 -17.625 -23.422 1 97.5 327 THR B CA 1
ATOM 5104 C C . THR B 1 327 ? 11.828 -16.859 -23.562 1 97.5 327 THR B C 1
ATOM 5106 O O . THR B 1 327 ? 12.68 -16.875 -22.672 1 97.5 327 THR B O 1
ATOM 5109 N N . THR B 1 328 ? 12.047 -16.25 -24.719 1 96.56 328 THR B N 1
ATOM 5110 C CA . THR B 1 328 ? 13.18 -15.367 -24.938 1 96.56 328 THR B CA 1
ATOM 5111 C C . THR B 1 328 ? 12.82 -13.93 -24.547 1 96.56 328 THR B C 1
ATOM 5113 O O . THR B 1 328 ? 11.727 -13.461 -24.844 1 96.56 328 THR B O 1
ATOM 5116 N N . GLY B 1 329 ? 13.742 -13.305 -23.906 1 96 329 GLY B N 1
ATOM 5117 C CA . GLY B 1 329 ? 13.492 -11.953 -23.422 1 96 329 GLY B CA 1
ATOM 5118 C C . GLY B 1 329 ? 14.578 -10.977 -23.828 1 96 329 GLY B C 1
ATOM 5119 O O . GLY B 1 329 ? 15.234 -11.141 -24.859 1 96 329 GLY B O 1
ATOM 5120 N N . ARG B 1 330 ? 14.68 -9.914 -23.094 1 94.25 330 ARG B N 1
ATOM 5121 C CA . ARG B 1 330 ? 15.625 -8.836 -23.375 1 94.25 330 ARG B CA 1
ATOM 5122 C C . ARG B 1 330 ? 17.062 -9.336 -23.312 1 94.25 330 ARG B C 1
ATOM 5124 O O . ARG B 1 330 ? 17.375 -10.258 -22.562 1 94.25 330 ARG B O 1
ATOM 5131 N N . ASN B 1 331 ? 17.969 -8.695 -24.109 1 92 331 ASN B N 1
ATOM 5132 C CA . ASN B 1 331 ? 19.406 -8.984 -24.141 1 92 331 ASN B CA 1
ATOM 5133 C C . ASN B 1 331 ? 19.672 -10.43 -24.531 1 92 331 ASN B C 1
ATOM 5135 O O . ASN B 1 331 ? 20.672 -11.016 -24.109 1 92 331 ASN B O 1
ATOM 5139 N N . GLY B 1 332 ? 18.703 -11.086 -25.219 1 93 332 GLY B N 1
ATOM 5140 C CA . GLY B 1 332 ? 18.859 -12.461 -25.656 1 93 332 GLY B CA 1
ATOM 5141 C C . GLY B 1 332 ? 18.719 -13.469 -24.531 1 93 332 GLY B C 1
ATOM 5142 O O . GLY B 1 332 ? 19.031 -14.648 -24.703 1 93 332 GLY B O 1
ATOM 5143 N N . ARG B 1 333 ? 18.234 -13.023 -23.422 1 94.56 333 ARG B N 1
ATOM 5144 C CA . ARG B 1 333 ? 18.062 -13.906 -22.266 1 94.56 333 ARG B CA 1
ATOM 5145 C C . ARG B 1 333 ? 16.953 -14.922 -22.531 1 94.56 333 ARG B C 1
ATOM 5147 O O . ARG B 1 333 ? 15.992 -14.633 -23.25 1 94.56 333 ARG B O 1
ATOM 5154 N N . VAL B 1 334 ? 17.109 -16.125 -21.906 1 95.94 334 VAL B N 1
ATOM 5155 C CA . VAL B 1 334 ? 16.156 -17.203 -22.125 1 95.94 334 VAL B CA 1
ATOM 5156 C C . VAL B 1 334 ? 15.664 -17.75 -20.797 1 95.94 334 VAL B C 1
ATOM 5158 O O . VAL B 1 334 ? 16.469 -18.062 -19.906 1 95.94 334 VAL B O 1
ATOM 5161 N N . GLY B 1 335 ? 14.398 -17.719 -20.609 1 96.69 335 GLY B N 1
ATOM 5162 C CA . GLY B 1 335 ? 13.773 -18.516 -19.562 1 96.69 335 GLY B CA 1
ATOM 5163 C C . GLY B 1 335 ? 13.367 -19.906 -20.047 1 96.69 335 GLY B C 1
ATOM 5164 O O . GLY B 1 335 ? 12.344 -20.062 -20.703 1 96.69 335 GLY B O 1
ATOM 5165 N N . GLU B 1 336 ? 14.086 -20.891 -19.641 1 96.94 336 GLU B N 1
ATOM 5166 C CA . GLU B 1 336 ? 13.883 -22.25 -20.109 1 96.94 336 GLU B CA 1
ATOM 5167 C C . GLU B 1 336 ? 12.719 -22.922 -19.391 1 96.94 336 GLU B C 1
ATOM 5169 O O . GLU B 1 336 ? 12.617 -22.844 -18.172 1 96.94 336 GLU B O 1
ATOM 5174 N N . ALA B 1 337 ? 11.898 -23.516 -20.203 1 97.62 337 ALA B N 1
ATOM 5175 C CA . ALA B 1 337 ? 10.883 -24.375 -19.594 1 97.62 337 ALA B CA 1
ATOM 5176 C C . ALA B 1 337 ? 11.516 -25.562 -18.891 1 97.62 337 ALA B C 1
ATOM 5178 O O . ALA B 1 337 ? 12.484 -26.156 -19.391 1 97.62 337 ALA B O 1
ATOM 5179 N N . ILE B 1 338 ? 11.039 -25.875 -17.781 1 96.31 338 ILE B N 1
ATOM 5180 C CA . ILE B 1 338 ? 11.578 -27.047 -17.078 1 96.31 338 ILE B CA 1
ATOM 5181 C C . ILE B 1 338 ? 11.32 -28.312 -17.891 1 96.31 338 ILE B C 1
ATOM 5183 O O . ILE B 1 338 ? 10.195 -28.547 -18.328 1 96.31 338 ILE B O 1
ATOM 5187 N N . PRO B 1 339 ? 12.352 -29.125 -18.141 1 94.81 339 PRO B N 1
ATOM 5188 C CA . PRO B 1 339 ? 12.102 -30.406 -18.812 1 94.81 339 PRO B CA 1
ATOM 5189 C C . PRO B 1 339 ? 11.312 -31.391 -17.938 1 94.81 339 PRO B C 1
ATOM 5191 O O . PRO B 1 339 ? 11.656 -31.609 -16.781 1 94.81 339 PRO B O 1
ATOM 5194 N N . TYR B 1 340 ? 10.328 -32 -18.578 1 94.06 340 TYR B N 1
ATOM 5195 C CA . TYR B 1 340 ? 9.523 -32.938 -17.844 1 94.06 340 TYR B CA 1
ATOM 5196 C C . TYR B 1 340 ? 10.359 -34.125 -17.375 1 94.06 340 TYR B C 1
ATOM 5198 O O . TYR B 1 340 ? 10.031 -34.781 -16.375 1 94.06 340 TYR B O 1
ATOM 5206 N N . SER B 1 341 ? 11.422 -34.438 -18.016 1 91.56 341 SER B N 1
ATOM 5207 C CA . SER B 1 341 ? 12.297 -35.562 -17.672 1 91.56 341 SER B CA 1
ATOM 5208 C C . SER B 1 341 ? 12.953 -35.375 -16.312 1 91.56 341 SER B C 1
ATOM 5210 O O . SER B 1 341 ? 13.453 -36.312 -15.719 1 91.56 341 SER B O 1
ATOM 5212 N N . LEU B 1 342 ? 12.969 -34.094 -15.906 1 91 342 LEU B N 1
ATOM 5213 C CA . LEU B 1 342 ? 13.562 -33.844 -14.602 1 91 342 LEU B CA 1
ATOM 5214 C C . LEU B 1 342 ? 12.602 -34.188 -13.477 1 91 342 LEU B C 1
ATOM 5216 O O . LEU B 1 342 ? 13.008 -34.312 -12.32 1 91 342 LEU B O 1
ATOM 5220 N N . LEU B 1 343 ? 11.344 -34.281 -13.883 1 87.94 343 LEU B N 1
ATOM 5221 C CA . LEU B 1 343 ? 10.336 -34.594 -12.875 1 87.94 343 LEU B CA 1
ATOM 5222 C C . LEU B 1 343 ? 10.375 -36.094 -12.508 1 87.94 343 LEU B C 1
ATOM 5224 O O . LEU B 1 343 ? 10.156 -36.938 -13.367 1 87.94 343 LEU B O 1
ATOM 5228 N N . ARG B 1 344 ? 11.172 -36.688 -11.594 1 74.75 344 ARG B N 1
ATOM 5229 C CA . ARG B 1 344 ? 11.242 -38.094 -11.211 1 74.75 344 ARG B CA 1
ATOM 5230 C C . ARG B 1 344 ? 10.492 -38.344 -9.906 1 74.75 344 ARG B C 1
ATOM 5232 O O . ARG B 1 344 ? 9.648 -39.219 -9.828 1 74.75 344 ARG B O 1
ATOM 5239 N N . TRP B 1 345 ? 11.32 -37.969 -8.695 1 57.03 345 TRP B N 1
ATOM 5240 C CA . TRP B 1 345 ? 10.914 -38.438 -7.375 1 57.03 345 TRP B CA 1
ATOM 5241 C C . TRP B 1 345 ? 9.789 -37.562 -6.816 1 57.03 345 TRP B C 1
ATOM 5243 O O . TRP B 1 345 ? 9.555 -37.531 -5.609 1 57.03 345 TRP B O 1
ATOM 5253 N N . ILE B 1 346 ? 9.094 -37.031 -7.5 1 54.81 346 ILE B N 1
ATOM 5254 C CA . ILE B 1 346 ? 8.047 -36.406 -6.688 1 54.81 346 ILE B CA 1
ATOM 5255 C C . ILE B 1 346 ? 7.18 -37.5 -6.055 1 54.81 346 ILE B C 1
ATOM 5257 O O . ILE B 1 346 ? 6.594 -38.312 -6.762 1 54.81 346 ILE B O 1
ATOM 5261 N N . LYS B 1 347 ? 7.672 -38.312 -4.996 1 48.78 347 LYS B N 1
ATOM 5262 C CA . LYS B 1 347 ? 7 -39.438 -4.398 1 48.78 347 LYS B CA 1
ATOM 5263 C C . LYS B 1 347 ? 5.484 -39.281 -4.434 1 48.78 347 LYS B C 1
ATOM 5265 O O . LYS B 1 347 ? 4.953 -38.281 -3.945 1 48.78 347 LYS B O 1
ATOM 5270 N N . TRP B 1 348 ? 4.938 -39.625 -5.551 1 42.78 348 TRP B N 1
ATOM 5271 C CA . TRP B 1 348 ? 3.508 -39.906 -5.496 1 42.78 348 TRP B CA 1
ATOM 5272 C C . TRP B 1 348 ? 3.238 -41.188 -4.68 1 42.78 348 TRP B C 1
ATOM 5274 O O . TRP B 1 348 ? 4.098 -42.062 -4.582 1 42.78 348 TRP B O 1
ATOM 5284 N N . THR B 1 349 ? 2.461 -40.969 -3.617 1 39.25 349 THR B N 1
ATOM 5285 C CA . THR B 1 349 ? 1.912 -42.125 -2.9 1 39.25 349 THR B CA 1
ATOM 5286 C C . THR B 1 349 ? 1.464 -43.219 -3.877 1 39.25 349 THR B C 1
ATOM 5288 O O . THR B 1 349 ? 0.667 -42.938 -4.781 1 39.25 349 THR B O 1
ATOM 5291 N N . GLU B 1 350 ? 2.336 -44.062 -4.332 1 34.69 350 GLU B N 1
ATOM 5292 C CA . GLU B 1 350 ? 1.868 -45.281 -4.941 1 34.69 350 GLU B CA 1
ATOM 5293 C C . GLU B 1 350 ? 0.583 -45.781 -4.281 1 34.69 350 GLU B C 1
ATOM 5295 O O . GLU B 1 350 ? 0.538 -45.969 -3.062 1 34.69 350 GLU B O 1
ATOM 5300 N N . LYS B 1 351 ? -0.606 -45.438 -4.91 1 33.59 351 LYS B N 1
ATOM 5301 C CA . LYS B 1 351 ? -1.62 -46.438 -4.555 1 33.59 351 LYS B CA 1
ATOM 5302 C C . LYS B 1 351 ? -1.204 -47.844 -5.004 1 33.59 351 LYS B C 1
ATOM 5304 O O . LYS B 1 351 ? -0.696 -48 -6.113 1 33.59 351 LYS B O 1
#

Organism: Geobacillus kaustophilus (strain HTA426) (NCBI:txid235909)

Nearest PDB structures (foldseek):
  2drh-assembly1_C  TM=9.145E-01  e=4.088E-47  Pyrococcus horikoshii OT3
  2drh-assembly1_D  TM=9.118E-01  e=2.408E-46  Pyrococcus horikoshii OT3
  5tzb-assembly2_H  TM=9.033E-01  e=1.678E-40  Burkholderia sp. LK4
  3n5i-assembly1_C  TM=8.927E-01  e=1.035E-34  Sphingosinicella xenopeptidilytica
  1b65-assembly1_D  TM=9.211E-01  e=1.622E-33  Brucella anthropi

Solvent-accessible surface area (backbone atoms only — not comparable to full-atom values): 33425 Å² total; per-residue (Å²): 132,68,46,44,48,58,81,73,74,38,54,65,74,85,62,52,59,38,93,71,34,22,35,39,52,19,79,52,21,22,34,11,53,29,65,43,76,45,77,78,48,75,66,43,16,44,26,35,31,23,28,22,38,31,70,45,81,69,57,41,58,53,43,16,24,34,13,19,57,37,73,78,33,32,46,40,69,43,33,25,57,56,24,21,62,59,71,21,40,43,44,44,55,45,33,33,22,32,65,74,30,47,24,31,34,45,41,16,45,50,52,49,50,45,71,76,32,76,45,53,54,67,83,41,60,80,83,60,59,36,34,42,42,30,61,23,42,59,23,10,40,47,84,70,46,83,62,41,30,66,46,32,42,48,4,56,70,51,40,30,60,80,62,87,58,1,51,40,8,38,7,35,17,19,40,28,31,69,21,10,10,2,20,10,34,11,20,14,43,28,81,86,74,30,31,28,9,12,36,27,38,38,14,34,64,44,44,82,38,40,57,60,42,76,77,64,83,67,98,61,67,69,87,68,47,66,64,22,11,30,39,36,41,36,37,23,46,46,43,53,51,28,72,54,26,31,58,36,27,55,26,31,55,52,11,47,43,71,47,34,51,77,75,54,81,56,13,13,35,38,25,41,15,36,22,58,53,52,62,45,61,63,75,68,93,56,96,68,81,84,70,75,84,57,70,52,84,86,38,72,54,44,54,38,47,34,50,26,30,19,34,11,31,31,41,4,52,48,18,5,29,39,28,11,58,63,42,79,25,18,73,76,32,72,32,45,36,62,61,70,84,47,64,65,64,57,72,40,81,77,126,132,67,46,46,46,57,81,73,73,38,57,64,73,85,62,52,60,38,95,74,34,22,35,40,52,18,79,52,21,22,34,10,52,30,67,44,77,44,77,78,48,75,67,42,14,44,25,34,32,24,28,22,38,31,69,45,81,68,57,41,58,53,42,16,23,32,13,19,58,36,73,79,34,29,46,38,68,41,32,26,57,56,23,21,62,60,71,20,39,44,45,46,54,43,33,33,22,32,64,75,29,48,24,30,34,46,40,16,44,50,53,49,51,44,72,75,32,76,45,54,53,68,83,42,59,81,83,61,57,34,35,41,42,30,63,24,44,58,24,11,42,47,84,70,45,84,60,42,30,64,45,33,41,48,4,54,71,52,39,30,60,82,62,89,57,1,52,41,7,38,7,35,18,19,41,28,32,68,21,10,10,2,20,11,35,11,21,14,43,25,83,85,76,29,31,28,10,11,37,27,38,37,14,32,63,44,46,82,38,40,57,61,42,76,78,64,84,66,96,61,68,68,86,68,46,67,63,22,11,29,40,36,40,36,39,22,47,46,46,52,51,29,72,55,25,32,58,38,25,54,26,31,54,52,10,47,42,71,45,34,50,77,75,54,82,56,14,13,35,39,25,41,15,38,21,58,52,51,63,46,61,63,75,69,92,57,96,67,82,86,71,76,84,56,69,51,85,86,37,72,55,44,54,36,46,35,50,26,32,18,34,12,32,32,41,4,54,48,17,5,29,38,27,10,57,63,42,79,24,19,74,74,32,70,31,44,37,60,59,69,83,46,65,68,62,57,71,43,80,76,125

Sequence (702 aa):
MRRKLRDLGFSIGTLPVGRRNQITDVPGVQVGHVTIRKDVDERTVIRTGVTAVLPHGGHLFLEKVPAACFVLNGFGKTTGLVQVEELGTIESPIMLTNTFSVGAVWQGTLEYMLEATPEIGDVTGSVNIVVGECNDSYLNTARVMAVTKEHAKEAIAAARVEMEEGEVGAGTGMMCFGWKGGVGSSSRIAGGMYTVGALVVSNFGRREELRFVPYVPPSFDERDVPAGSIMMIVATDAPLDARQLKRLAKRAAVGLARTGSHVHHGSGDIVIAFSNAYTIAHFSDSVLQSVPPLVRDDAPLMNELFQAAVEATEEAIWNSLTMAETTTGRNGRVGEAIPYSLLRWIKWTEKMRRKLRDLGFSIGTLPVGRRNQITDVPGVQVGHVTIRKDVDERTVIRTGVTAVLPHGGHLFLEKVPAACFVLNGFGKTTGLVQVEELGTIESPIMLTNTFSVGAVWQGTLEYMLEATPEIGDVTGSVNIVVGECNDSYLNTARVMAVTKEHAKEAIAAARVEMEEGEVGAGTGMMCFGWKGGVGSSSRIAGGMYTVGALVVSNFGRREELRFVPYVPPSFDERDVPAGSIMMIVATDAPLDARQLKRLAKRAAVGLARTGSHVHHGSGDIVIAFSNAYTIAHFSDSVLQSVPPLVRDDAPLMNELFQAAVEATEEAIWNSLTMAETTTGRNGRVGEAIPYSLLRWIKWTEK

Radius of gyration: 25.53 Å; Cα contacts (8 Å, |Δi|>4): 2066; chains: 2; bounding box: 62×83×62 Å